Protein AF-A0A3D0HLU5-F1 (afdb_monomer)

Solvent-accessible surface area (backbone atoms only — not comparable to full-atom values): 34605 Å² total; per-residue (Å²): 111,67,65,65,55,56,73,68,44,94,52,47,64,49,68,25,57,27,63,74,70,101,59,59,61,63,56,27,51,50,51,17,47,52,51,32,29,54,76,71,71,39,58,85,66,58,74,67,42,79,43,52,49,49,48,52,50,53,50,43,21,59,74,79,33,53,71,52,32,53,56,47,29,68,76,64,33,70,89,37,46,68,57,52,52,50,38,31,76,70,64,36,65,73,54,49,55,50,46,56,64,49,41,22,79,67,51,88,66,44,77,82,73,76,96,51,84,87,46,62,53,62,48,52,53,53,44,30,53,51,42,25,32,85,96,64,43,24,41,12,34,36,39,38,29,65,45,42,46,55,66,75,71,68,77,62,86,78,62,52,63,64,48,51,50,50,54,40,45,44,44,49,52,27,73,70,38,43,86,74,33,30,37,45,74,44,78,33,59,92,61,63,76,73,72,48,56,84,80,52,55,74,68,56,51,55,57,44,57,64,42,50,83,69,56,83,91,73,86,86,78,81,48,76,63,54,55,39,48,49,51,22,68,70,49,84,83,73,70,69,90,72,43,84,63,65,58,67,61,53,31,66,74,47,40,81,44,61,55,43,63,77,79,34,54,76,69,49,37,29,60,35,38,43,65,22,38,51,58,30,34,57,52,19,48,49,49,47,55,46,50,27,72,70,41,97,59,31,68,65,53,47,51,41,36,57,70,28,85,50,88,67,16,51,42,38,64,68,72,46,97,70,62,78,70,62,54,50,37,33,36,50,50,38,62,60,44,44,71,53,42,74,67,37,71,87,44,55,68,45,31,49,40,50,46,27,39,55,59,46,64,73,47,98,65,52,74,67,48,48,38,50,44,35,34,39,31,53,33,58,58,61,28,75,93,46,66,38,55,38,29,51,64,53,48,12,63,27,63,69,48,56,49,68,58,41,46,52,43,52,53,51,34,39,76,68,63,34,35,45,78,36,75,70,70,65,21,48,44,73,36,69,95,60,99,61,67,61,67,61,51,37,55,49,43,38,66,67,59,78,86,78,57,69,48,63,51,46,44,67,73,73,46,90,52,70,47,65,56,60,67,59,26,63,77,69,76,45,90,58,38,30,35,59,41,65,38,48,48,69,61,59,73,67,54,86,59,65,60,48,57,43,36,58,95,63,73,24,48,86,58,74,23,40,36,37,41,43,42,33,87,74,56,78,54,66,71,56,52,53,52,50,52,54,70,52,67,46,89,44,44,33,39,38,40,34,64,58,53,66,84,51,64,70,52,52,39,48,43,51,17,45,54,56,50,75,68,34,60,82,79,46,66,83,40,66,64,62,52,51,52,46,53,52,52,41,51,33,42,51,44,52,51,51,53,50,46,44,48,32,71,34,81,92,71,18,60,45,48,79,43,61,61,73,80,76,131

Structure (mmCIF, N/CA/C/O backbone):
data_AF-A0A3D0HLU5-F1
#
_entry.id   AF-A0A3D0HLU5-F1
#
loop_
_atom_site.group_PDB
_atom_site.id
_atom_site.type_symbol
_atom_site.label_atom_id
_atom_site.label_alt_id
_atom_site.label_comp_id
_atom_site.label_asym_id
_atom_site.label_entity_id
_atom_site.label_seq_id
_atom_site.pdbx_PDB_ins_code
_atom_site.Cartn_x
_atom_site.Cartn_y
_atom_site.Cartn_z
_atom_site.occupancy
_atom_site.B_iso_or_equiv
_atom_site.auth_seq_id
_atom_site.auth_comp_id
_atom_site.auth_asym_id
_atom_site.auth_atom_id
_atom_site.pdbx_PDB_model_num
ATOM 1 N N . LYS A 1 1 ? 5.055 16.008 -25.833 1.00 43.88 1 LYS A N 1
ATOM 2 C CA . LYS A 1 1 ? 5.182 17.208 -26.714 1.00 43.88 1 LYS A CA 1
ATOM 3 C C . LYS A 1 1 ? 6.633 17.471 -27.136 1.00 43.88 1 LYS A C 1
ATOM 5 O O . LYS A 1 1 ? 6.889 17.526 -28.331 1.00 43.88 1 LYS A O 1
ATOM 10 N N . TRP A 1 2 ? 7.580 17.569 -26.197 1.00 53.69 2 TRP A N 1
ATOM 11 C CA . TRP A 1 2 ? 9.001 17.832 -26.480 1.00 53.69 2 TRP A CA 1
ATOM 12 C C . TRP A 1 2 ? 9.708 16.739 -27.290 1.00 53.69 2 TRP A C 1
ATOM 14 O O . TRP A 1 2 ? 10.401 17.073 -28.238 1.00 53.69 2 TRP A O 1
ATOM 24 N N . ILE A 1 3 ? 9.435 15.457 -27.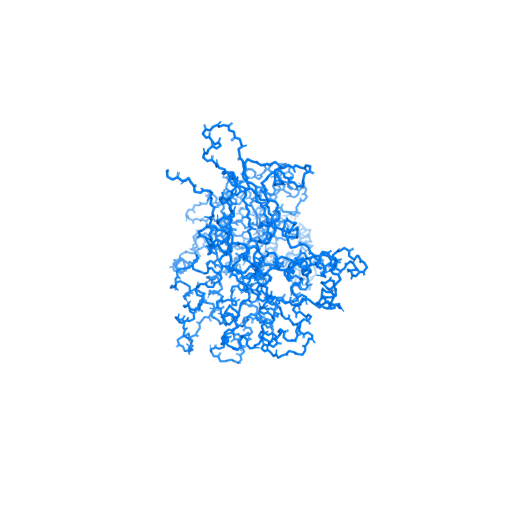022 1.00 57.03 3 ILE A N 1
ATOM 25 C CA . ILE A 1 3 ? 9.977 14.338 -27.820 1.00 57.03 3 ILE A CA 1
ATOM 26 C C . ILE A 1 3 ? 9.542 14.441 -29.289 1.00 57.03 3 ILE A C 1
ATOM 28 O O . ILE A 1 3 ? 10.369 14.363 -30.185 1.00 57.03 3 ILE A O 1
ATOM 32 N N . ARG A 1 4 ? 8.253 14.700 -29.556 1.00 61.00 4 ARG A N 1
ATOM 33 C CA . ARG A 1 4 ? 7.750 14.895 -30.930 1.00 61.00 4 ARG A CA 1
ATOM 34 C C . ARG A 1 4 ? 8.370 16.118 -31.609 1.00 61.00 4 ARG A C 1
ATOM 36 O O . ARG A 1 4 ? 8.666 16.058 -32.793 1.00 61.00 4 ARG A O 1
ATOM 43 N N . LYS A 1 5 ? 8.591 17.203 -30.858 1.00 71.12 5 LYS A N 1
ATOM 44 C CA . LYS A 1 5 ? 9.306 18.390 -31.349 1.00 71.12 5 LYS A CA 1
ATOM 45 C C . LYS A 1 5 ? 10.762 18.053 -31.697 1.00 71.12 5 LYS A C 1
ATOM 47 O O . LYS A 1 5 ? 11.231 18.469 -32.743 1.00 71.12 5 LYS A O 1
ATOM 52 N N . TYR A 1 6 ? 11.432 17.263 -30.858 1.00 73.81 6 TYR A N 1
ATOM 53 C CA . TYR A 1 6 ? 12.800 16.807 -31.088 1.00 73.81 6 TYR A CA 1
ATOM 54 C C . TYR A 1 6 ? 12.922 15.887 -32.309 1.00 73.81 6 TYR A C 1
ATOM 56 O O . TYR A 1 6 ? 13.806 16.077 -33.134 1.00 73.81 6 TYR A O 1
ATOM 64 N N . LEU A 1 7 ? 11.997 14.936 -32.469 1.00 71.00 7 LEU A N 1
ATOM 65 C CA . LEU A 1 7 ? 11.962 14.037 -33.628 1.00 71.00 7 LEU A CA 1
ATOM 66 C C . LEU A 1 7 ? 11.796 14.778 -34.965 1.00 71.00 7 LEU A C 1
ATOM 68 O O . LEU A 1 7 ? 12.166 14.224 -35.996 1.00 71.00 7 LEU A O 1
ATOM 72 N N . GLY A 1 8 ? 11.255 16.001 -34.936 1.00 68.25 8 GLY A N 1
ATOM 73 C CA . GLY A 1 8 ? 11.112 16.880 -36.095 1.00 68.25 8 GLY A CA 1
ATOM 74 C C . GLY A 1 8 ? 12.288 17.831 -36.344 1.00 68.25 8 GLY A C 1
ATOM 75 O O . GLY A 1 8 ? 12.215 18.602 -37.295 1.00 68.25 8 GLY A O 1
ATOM 76 N N . PHE A 1 9 ? 13.344 17.826 -35.521 1.00 76.31 9 PHE A N 1
ATOM 77 C CA . PHE A 1 9 ? 14.555 18.594 -35.825 1.00 76.31 9 PHE A CA 1
ATOM 78 C C . PHE A 1 9 ? 15.362 17.927 -36.945 1.00 76.31 9 PHE A C 1
ATOM 80 O O . PHE A 1 9 ? 15.507 16.705 -36.969 1.00 76.31 9 PHE A O 1
ATOM 87 N N . GLU A 1 10 ? 15.920 18.747 -37.843 1.00 72.00 10 GLU A N 1
ATOM 88 C CA . GLU A 1 10 ? 16.739 18.286 -38.976 1.00 72.00 10 GLU A CA 1
ATOM 89 C C . GLU A 1 10 ? 18.019 17.576 -38.521 1.00 72.00 10 GLU A C 1
ATOM 91 O O . GLU A 1 10 ? 18.403 16.561 -39.092 1.00 72.00 10 GLU A O 1
ATOM 96 N N . ARG A 1 11 ? 18.647 18.068 -37.450 1.00 80.44 11 ARG A N 1
ATOM 97 C CA . ARG A 1 11 ? 19.874 17.500 -36.885 1.00 80.44 11 ARG A CA 1
ATOM 98 C C . ARG A 1 11 ? 19.596 16.866 -35.525 1.00 80.44 11 ARG A C 1
ATOM 100 O O . ARG A 1 11 ? 19.028 17.503 -34.632 1.00 80.44 11 ARG A O 1
ATOM 107 N N . LYS A 1 12 ? 20.030 15.621 -35.345 1.00 87.31 12 LYS A N 1
ATOM 108 C CA . LYS A 1 12 ? 19.802 14.815 -34.133 1.00 87.31 12 LYS A CA 1
ATOM 109 C C . LYS A 1 12 ? 21.098 14.638 -33.342 1.00 87.31 12 LYS A C 1
ATOM 111 O O . LYS A 1 12 ? 22.179 14.893 -33.858 1.00 87.31 12 LYS A O 1
ATOM 116 N N . TYR A 1 13 ? 20.984 14.203 -32.095 1.00 91.88 13 TYR A N 1
ATOM 117 C CA . TYR A 1 13 ? 22.097 13.679 -31.306 1.00 91.88 13 TYR A CA 1
ATOM 118 C C . TYR A 1 13 ? 22.187 12.160 -31.455 1.00 91.88 13 TYR A C 1
ATOM 120 O O . TYR A 1 13 ? 21.152 11.491 -31.519 1.00 91.88 13 TYR A O 1
ATOM 128 N N . LEU A 1 14 ? 23.409 11.627 -31.476 1.00 93.06 14 LEU A N 1
ATOM 129 C CA . LEU A 1 14 ? 23.683 10.193 -31.456 1.00 93.06 14 LEU A CA 1
ATOM 130 C C . LEU A 1 14 ? 23.596 9.688 -30.008 1.00 93.06 14 LEU A C 1
ATOM 132 O O . LEU A 1 14 ? 24.418 10.106 -29.188 1.00 93.06 14 LEU A O 1
ATOM 136 N N . PRO A 1 15 ? 22.627 8.820 -29.659 1.00 94.25 15 PRO A N 1
ATOM 137 C CA . PRO A 1 15 ? 22.575 8.229 -28.332 1.00 94.25 15 PRO A CA 1
ATOM 138 C C . PRO A 1 15 ? 23.586 7.083 -28.225 1.00 94.25 15 PRO A C 1
ATOM 140 O O . PRO A 1 15 ? 23.532 6.113 -28.984 1.00 94.25 15 PRO A O 1
ATOM 143 N N . VAL A 1 16 ? 24.476 7.185 -27.246 1.00 94.38 16 VAL A N 1
ATOM 144 C CA . VAL A 1 16 ? 25.477 6.176 -26.899 1.00 94.38 16 VAL A CA 1
ATOM 145 C C . VAL A 1 16 ? 25.168 5.678 -25.495 1.00 94.38 16 VAL A C 1
ATOM 147 O O . VAL A 1 16 ? 25.126 6.469 -24.559 1.00 94.38 16 VAL A O 1
ATOM 150 N N . VAL A 1 17 ? 24.923 4.376 -25.343 1.00 93.50 17 VAL A N 1
ATOM 151 C CA . VAL A 1 17 ? 24.645 3.762 -24.036 1.00 93.50 17 VAL A CA 1
ATOM 152 C C . VAL A 1 17 ? 25.870 2.971 -23.600 1.00 93.50 17 VAL A C 1
ATOM 154 O O . VAL A 1 17 ? 26.325 2.078 -24.316 1.00 93.50 17 VAL A O 1
ATOM 157 N N . VAL A 1 18 ? 26.400 3.320 -22.433 1.00 90.50 18 VAL A N 1
ATOM 158 C CA . VAL A 1 18 ? 27.542 2.671 -21.795 1.00 90.50 18 VAL A CA 1
ATOM 159 C C . VAL A 1 18 ? 27.017 1.815 -20.648 1.00 90.50 18 VAL A C 1
ATOM 161 O O . VAL A 1 18 ? 26.423 2.321 -19.695 1.00 90.50 18 VAL A O 1
ATOM 164 N N . SER A 1 19 ? 27.238 0.507 -20.758 1.00 82.50 19 SER A N 1
ATOM 165 C CA . SER A 1 19 ? 26.891 -0.476 -19.732 1.00 82.50 19 SER A CA 1
ATOM 166 C C . SER A 1 19 ? 28.175 -1.051 -19.150 1.00 82.50 19 SER A C 1
ATOM 168 O O . SER A 1 19 ? 28.992 -1.608 -19.891 1.00 82.50 19 SER A O 1
ATOM 170 N N . PHE A 1 20 ? 28.339 -0.895 -17.839 1.00 79.81 20 PHE A N 1
ATOM 171 C CA . PHE A 1 20 ? 29.496 -1.378 -17.096 1.00 79.81 20 PHE A CA 1
ATOM 172 C C . PHE A 1 20 ? 29.253 -2.809 -16.609 1.00 79.81 20 PHE A C 1
ATOM 174 O O . PHE A 1 20 ? 28.159 -3.149 -16.173 1.00 79.81 20 PHE A O 1
ATOM 181 N N . GLY A 1 21 ? 30.261 -3.667 -16.734 1.00 71.75 21 GLY A N 1
ATOM 182 C CA . GLY A 1 21 ? 30.174 -5.083 -16.380 1.00 71.75 21 GLY A CA 1
ATOM 183 C C . GLY A 1 21 ? 31.461 -5.552 -15.714 1.00 71.75 21 GLY A C 1
ATOM 184 O O . GLY A 1 21 ? 32.059 -4.819 -14.943 1.00 71.75 21 GLY A O 1
ATOM 185 N N . ASN A 1 22 ? 31.924 -6.756 -16.048 1.00 66.56 22 ASN A N 1
ATOM 186 C CA . ASN A 1 22 ? 33.176 -7.307 -15.509 1.00 66.56 22 ASN A CA 1
ATOM 187 C C . ASN A 1 22 ? 34.431 -6.874 -16.300 1.00 66.56 22 ASN A C 1
ATOM 189 O O . ASN A 1 22 ? 35.481 -7.497 -16.170 1.00 66.56 22 ASN A O 1
ATOM 193 N N . GLU A 1 23 ? 34.312 -5.881 -17.181 1.00 70.56 23 GLU A N 1
ATOM 194 C CA . GLU A 1 23 ? 35.391 -5.411 -18.058 1.00 70.56 23 GLU A CA 1
ATOM 195 C C . GLU A 1 23 ? 35.851 -4.002 -17.654 1.00 70.56 23 GLU A C 1
ATOM 197 O O . GLU A 1 23 ? 35.052 -3.260 -17.078 1.00 70.56 23 GLU A O 1
ATOM 202 N N . PRO A 1 24 ? 37.094 -3.597 -17.984 1.00 76.06 24 PRO A N 1
ATOM 203 C CA . PRO A 1 24 ? 37.589 -2.256 -17.679 1.00 76.06 24 PRO A CA 1
ATOM 204 C C . PRO A 1 24 ? 36.679 -1.158 -18.241 1.00 76.06 24 PRO A C 1
ATOM 206 O O . PRO A 1 24 ? 36.136 -1.292 -19.347 1.00 76.06 24 PRO A O 1
ATOM 209 N N . LEU A 1 25 ? 36.562 -0.033 -17.530 1.00 83.12 25 LEU A N 1
ATOM 210 C CA . LEU A 1 25 ? 35.660 1.054 -17.919 1.00 83.12 25 LEU A CA 1
ATOM 211 C C . LEU A 1 25 ? 35.941 1.576 -19.338 1.00 83.12 25 LEU A C 1
ATOM 213 O O . LEU A 1 25 ? 35.021 1.842 -20.115 1.00 83.12 25 LEU A O 1
ATOM 217 N N . GLU A 1 26 ? 37.216 1.659 -19.710 1.00 83.38 26 GLU A N 1
ATOM 218 C CA . GLU A 1 26 ? 37.651 2.084 -21.042 1.00 83.38 26 GLU A CA 1
ATOM 219 C C . GLU A 1 26 ? 37.079 1.196 -22.163 1.00 83.38 26 GLU A C 1
ATOM 221 O O . GLU A 1 26 ? 36.654 1.694 -23.210 1.00 83.38 26 GLU A O 1
ATOM 226 N N . GLN A 1 27 ? 36.998 -0.117 -21.930 1.00 80.69 27 GLN A N 1
ATOM 227 C CA . GLN A 1 27 ? 36.401 -1.064 -22.870 1.00 80.69 27 GLN A CA 1
ATOM 228 C C . GLN A 1 27 ? 34.882 -0.885 -22.948 1.00 80.69 27 GLN A C 1
ATOM 230 O O . GLN A 1 27 ? 34.327 -0.892 -24.049 1.00 80.69 27 GLN A O 1
ATOM 235 N N . SER A 1 28 ? 34.231 -0.616 -21.813 1.00 84.81 28 SER A N 1
ATOM 236 C CA . SER A 1 28 ? 32.790 -0.343 -21.760 1.00 84.81 28 SER A CA 1
ATOM 237 C C . SER A 1 28 ? 32.418 0.890 -22.595 1.00 84.81 28 SER A C 1
ATOM 239 O O . SER A 1 28 ? 31.476 0.836 -23.391 1.00 84.81 28 SER A O 1
ATOM 241 N N . TYR A 1 29 ? 33.191 1.981 -22.491 1.00 88.94 29 TYR A N 1
ATOM 242 C CA . TYR A 1 29 ? 33.002 3.181 -23.318 1.00 88.94 29 TYR A CA 1
ATOM 243 C C . TYR A 1 29 ? 33.225 2.900 -24.806 1.00 88.94 29 TYR A C 1
ATOM 245 O O . TYR A 1 29 ? 32.402 3.305 -25.633 1.00 88.94 29 TYR A O 1
ATOM 253 N N . ARG A 1 30 ? 34.299 2.189 -25.173 1.00 86.12 30 ARG A N 1
ATOM 254 C CA . ARG A 1 30 ? 34.568 1.821 -26.576 1.00 86.12 30 ARG A CA 1
ATOM 255 C C . ARG A 1 30 ? 33.432 0.977 -27.151 1.00 86.12 30 ARG A C 1
ATOM 257 O O . ARG A 1 30 ? 32.902 1.299 -28.212 1.00 86.12 30 ARG A O 1
ATOM 264 N N . ARG A 1 31 ? 33.005 -0.060 -26.428 1.00 84.31 31 ARG A N 1
ATOM 265 C CA . ARG A 1 31 ? 31.904 -0.942 -26.832 1.00 84.31 31 ARG A CA 1
ATOM 266 C C . ARG A 1 31 ? 30.596 -0.177 -27.006 1.00 84.31 31 ARG A C 1
ATOM 268 O O . ARG A 1 31 ? 29.917 -0.374 -28.011 1.00 84.31 31 ARG A O 1
ATOM 275 N N . GLY A 1 32 ? 30.258 0.709 -26.066 1.00 87.44 32 GLY A N 1
ATOM 276 C CA . GLY A 1 32 ? 29.067 1.557 -26.155 1.00 87.44 32 GLY A CA 1
ATOM 277 C C . GLY A 1 32 ? 29.051 2.393 -27.437 1.00 87.44 32 GLY A C 1
ATOM 278 O O . GLY A 1 32 ? 28.056 2.398 -28.165 1.00 87.44 32 GLY A O 1
ATOM 279 N N . LEU A 1 33 ? 30.182 3.027 -27.764 1.00 89.50 33 LEU A N 1
ATOM 280 C CA . LEU A 1 33 ? 30.320 3.847 -28.966 1.00 89.50 33 LEU A CA 1
ATOM 281 C C . LEU A 1 33 ? 30.225 3.024 -30.252 1.00 89.50 33 LEU A C 1
ATOM 283 O O . LEU A 1 33 ? 29.479 3.387 -31.159 1.00 89.50 33 LEU A O 1
ATOM 287 N N . LEU A 1 34 ? 30.929 1.892 -30.322 1.00 84.19 34 LEU A N 1
ATOM 288 C CA . LEU A 1 34 ? 30.887 0.998 -31.482 1.00 84.19 34 LEU A CA 1
ATOM 289 C C . LEU A 1 34 ? 29.479 0.449 -31.724 1.00 84.19 34 LEU A C 1
ATOM 291 O O . LEU A 1 34 ? 29.008 0.434 -32.861 1.00 84.19 34 LEU A O 1
ATOM 295 N N . ASN A 1 35 ? 28.783 0.040 -30.662 1.00 84.38 35 ASN A N 1
ATOM 296 C CA . ASN A 1 35 ? 27.405 -0.432 -30.753 1.00 84.38 35 ASN A CA 1
ATOM 297 C C . ASN A 1 35 ? 26.465 0.669 -31.251 1.00 84.38 35 ASN A C 1
ATOM 299 O O . ASN A 1 35 ? 25.586 0.388 -32.065 1.00 84.38 35 ASN A O 1
ATOM 303 N N . ALA A 1 36 ? 26.655 1.915 -30.808 1.00 89.88 36 ALA A N 1
ATOM 304 C CA . ALA A 1 36 ? 25.887 3.050 -31.308 1.00 89.88 36 ALA A CA 1
ATOM 305 C C . ALA A 1 36 ? 26.161 3.299 -32.798 1.00 89.88 36 ALA A C 1
ATOM 307 O O . ALA A 1 36 ? 25.220 3.351 -33.587 1.00 89.88 36 ALA A O 1
ATOM 308 N N . LEU A 1 37 ? 27.428 3.371 -33.213 1.00 85.75 37 LEU A N 1
ATOM 309 C CA . LEU A 1 37 ? 27.788 3.571 -34.620 1.00 85.75 37 LEU A CA 1
ATOM 310 C C . LEU A 1 37 ? 27.204 2.474 -35.521 1.00 85.75 37 LEU A C 1
ATOM 312 O O . LEU A 1 37 ? 26.563 2.797 -36.517 1.00 85.75 37 LEU A O 1
ATOM 316 N N . LYS A 1 38 ? 27.322 1.196 -35.135 1.00 81.44 38 LYS A N 1
ATOM 317 C CA . LYS A 1 38 ? 26.707 0.067 -35.859 1.00 81.44 38 LYS A CA 1
ATOM 318 C C . LYS A 1 38 ? 25.185 0.191 -35.926 1.00 81.44 38 LYS A C 1
ATOM 320 O O . LYS A 1 38 ? 24.596 0.109 -36.999 1.00 81.44 38 LYS A O 1
ATOM 325 N N . ARG A 1 39 ? 24.531 0.451 -34.787 1.00 87.00 39 ARG A N 1
ATOM 326 C CA . ARG A 1 39 ? 23.064 0.571 -34.694 1.00 87.00 39 ARG A CA 1
ATOM 327 C C . ARG A 1 39 ? 22.498 1.671 -35.594 1.00 87.00 39 ARG A C 1
ATOM 329 O O . ARG A 1 39 ? 21.376 1.533 -36.075 1.00 87.00 39 ARG A O 1
ATOM 336 N N . PHE A 1 40 ? 23.248 2.751 -35.796 1.00 87.75 40 PHE A N 1
ATOM 337 C CA . PHE A 1 40 ? 22.843 3.888 -36.622 1.00 87.75 40 PHE A CA 1
ATOM 338 C C . PHE A 1 40 ? 23.503 3.904 -38.015 1.00 87.75 40 PHE A C 1
ATOM 340 O O . PHE A 1 40 ? 23.372 4.900 -38.723 1.00 87.75 40 PHE A O 1
ATOM 347 N N . GLY A 1 41 ? 24.164 2.813 -38.429 1.00 80.44 41 GLY A N 1
ATOM 348 C CA . GLY A 1 41 ? 24.707 2.642 -39.782 1.00 80.44 41 GLY A CA 1
ATOM 349 C C . GLY A 1 41 ? 25.926 3.513 -40.114 1.00 80.44 41 GLY A C 1
ATOM 350 O O . GLY A 1 41 ? 26.115 3.863 -41.272 1.00 80.44 41 GLY A O 1
ATOM 351 N N . MET A 1 42 ? 26.736 3.879 -39.116 1.00 82.50 42 MET A N 1
ATOM 352 C CA . MET A 1 42 ? 27.931 4.733 -39.238 1.00 82.50 42 MET A CA 1
ATOM 353 C C . MET A 1 42 ? 29.225 3.927 -39.057 1.00 82.50 42 MET A C 1
ATOM 355 O O . MET A 1 42 ? 30.122 4.300 -38.300 1.00 82.50 42 MET A O 1
ATOM 359 N N . GLU A 1 43 ? 29.307 2.762 -39.691 1.00 72.50 43 GLU A N 1
ATOM 360 C CA . GLU A 1 43 ? 30.429 1.829 -39.521 1.00 72.50 43 GLU A CA 1
ATOM 361 C C . GLU A 1 43 ? 31.737 2.356 -40.128 1.00 72.50 43 GLU A C 1
ATOM 363 O O . GLU A 1 43 ? 32.819 2.049 -39.640 1.00 72.50 43 GLU A O 1
ATOM 368 N N . ASP A 1 44 ? 31.654 3.216 -41.141 1.00 69.25 44 ASP A N 1
ATOM 369 C CA . ASP A 1 44 ? 32.800 3.922 -41.721 1.00 69.25 44 ASP A CA 1
ATOM 370 C C . ASP A 1 44 ? 33.442 4.918 -40.736 1.00 69.25 44 ASP A C 1
ATOM 372 O O . ASP A 1 44 ? 34.624 5.251 -40.883 1.00 69.25 44 ASP A O 1
ATOM 376 N N . CYS A 1 45 ? 32.678 5.406 -39.748 1.00 70.25 45 CYS A N 1
ATOM 377 C CA . CYS A 1 45 ? 33.149 6.272 -38.668 1.00 70.25 45 CYS A CA 1
ATOM 378 C C . CYS A 1 45 ? 33.999 5.536 -37.640 1.00 70.25 45 CYS A C 1
ATOM 380 O O . CYS A 1 45 ? 34.706 6.204 -36.889 1.00 70.25 45 CYS A O 1
ATOM 382 N N . ILE A 1 46 ? 33.958 4.199 -37.620 1.00 67.06 46 ILE A N 1
ATOM 383 C CA . ILE A 1 46 ? 34.736 3.376 -36.697 1.00 67.06 46 ILE A CA 1
ATOM 384 C C . ILE A 1 46 ? 36.228 3.552 -37.012 1.00 67.06 46 ILE A C 1
ATOM 386 O O . ILE A 1 46 ? 36.673 3.220 -38.116 1.00 67.06 46 ILE A O 1
ATOM 390 N N . PRO A 1 47 ? 37.028 4.067 -36.066 1.00 63.31 47 PRO A N 1
ATOM 391 C CA . PRO A 1 47 ? 38.455 4.216 -36.274 1.00 63.31 47 PRO A CA 1
ATOM 392 C C . PRO A 1 47 ? 39.131 2.857 -36.353 1.00 63.31 47 PRO A C 1
ATOM 394 O O . PRO A 1 47 ? 38.685 1.883 -35.745 1.00 63.31 47 PRO A O 1
ATOM 397 N N . ALA A 1 48 ? 40.210 2.780 -37.124 1.00 58.62 48 ALA A N 1
ATOM 398 C CA . ALA A 1 48 ? 40.890 1.516 -37.324 1.00 58.62 48 ALA A CA 1
ATOM 399 C C . ALA A 1 48 ? 41.499 1.015 -36.003 1.00 58.62 48 ALA A C 1
ATOM 401 O O . ALA A 1 48 ? 42.267 1.720 -35.349 1.00 58.62 48 ALA A O 1
ATOM 402 N N . SER A 1 49 ? 41.130 -0.201 -35.596 1.00 65.62 49 SER A N 1
ATOM 403 C CA . SER A 1 49 ? 41.711 -0.877 -34.432 1.00 65.62 49 SER A CA 1
ATOM 404 C C . SER A 1 49 ? 43.043 -1.547 -34.787 1.00 65.62 49 SER A C 1
ATOM 406 O O . SER A 1 49 ? 43.393 -1.653 -35.964 1.00 65.62 49 SER A O 1
ATOM 408 N N . TYR A 1 50 ? 43.782 -2.053 -33.784 1.00 66.12 50 TYR A N 1
ATOM 409 C CA . TYR A 1 50 ? 45.035 -2.787 -34.041 1.00 66.12 50 TYR A CA 1
ATOM 410 C C . TYR A 1 50 ? 44.744 -3.986 -34.943 1.00 66.12 50 TYR A C 1
ATOM 412 O O . TYR A 1 50 ? 45.533 -4.306 -35.827 1.00 66.12 50 TYR A O 1
ATOM 420 N N . TYR A 1 51 ? 43.569 -4.589 -34.759 1.00 73.69 51 TYR A N 1
ATOM 421 C CA . TYR A 1 51 ? 43.050 -5.704 -35.537 1.00 73.69 51 TYR A CA 1
ATOM 422 C C . TYR A 1 51 ? 42.654 -5.279 -36.951 1.00 73.69 51 TYR A C 1
ATOM 424 O O . TYR A 1 51 ? 43.036 -5.940 -37.911 1.00 73.69 51 TYR A O 1
ATOM 432 N N . THR A 1 52 ? 41.977 -4.140 -37.105 1.00 72.88 52 THR A N 1
ATOM 433 C CA . THR A 1 52 ? 41.584 -3.601 -38.415 1.00 72.88 52 THR A CA 1
ATOM 434 C C . THR A 1 52 ? 42.802 -3.194 -39.243 1.00 72.88 52 THR A C 1
ATOM 436 O O . THR A 1 52 ? 42.855 -3.492 -40.432 1.00 72.88 52 THR A O 1
ATOM 439 N N . GLU A 1 53 ? 43.808 -2.567 -38.632 1.00 76.06 53 GLU A N 1
ATOM 440 C CA . GLU A 1 53 ? 45.066 -2.239 -39.308 1.00 76.06 53 GLU A CA 1
ATOM 441 C C . GLU A 1 53 ? 45.893 -3.492 -39.610 1.00 76.06 53 GLU A C 1
ATOM 443 O O . GLU A 1 53 ? 46.512 -3.570 -40.668 1.00 76.06 53 GLU A O 1
ATOM 448 N N . ALA A 1 54 ? 45.858 -4.514 -38.748 1.00 79.69 54 ALA A N 1
ATOM 449 C CA . ALA A 1 54 ? 46.496 -5.799 -39.033 1.00 79.69 54 ALA A CA 1
ATOM 450 C C . ALA A 1 54 ? 45.852 -6.469 -40.254 1.00 79.69 54 ALA A C 1
ATOM 452 O O . ALA A 1 54 ? 46.558 -6.881 -41.174 1.00 79.69 54 ALA A O 1
ATOM 453 N N . ILE A 1 55 ? 44.518 -6.499 -40.305 1.00 84.25 55 ILE A N 1
ATOM 454 C CA . ILE A 1 55 ? 43.727 -7.002 -41.435 1.00 84.25 55 ILE A CA 1
ATOM 455 C C . ILE A 1 55 ? 44.047 -6.216 -42.708 1.00 84.25 55 ILE A C 1
ATOM 457 O O . ILE A 1 55 ? 44.445 -6.818 -43.703 1.00 84.25 55 ILE A O 1
ATOM 461 N N . ARG A 1 56 ? 43.978 -4.878 -42.672 1.00 81.00 56 ARG A N 1
ATOM 462 C CA . ARG A 1 56 ? 44.322 -4.013 -43.816 1.00 81.00 56 ARG A CA 1
ATOM 463 C C . ARG A 1 56 ? 45.743 -4.243 -44.299 1.00 81.00 56 ARG A C 1
ATOM 465 O O . ARG A 1 56 ? 45.994 -4.238 -45.500 1.00 81.00 56 ARG A O 1
ATOM 472 N N . LYS A 1 57 ? 46.683 -4.472 -43.382 1.00 85.00 57 LYS A N 1
ATOM 473 C CA . LYS A 1 57 ? 48.076 -4.723 -43.734 1.00 85.00 57 LYS A CA 1
ATOM 474 C C . LYS A 1 57 ? 48.258 -6.090 -44.388 1.00 85.00 57 LYS A C 1
ATOM 476 O O . LYS A 1 57 ? 48.946 -6.167 -45.404 1.00 85.00 57 LYS A O 1
ATOM 481 N N . ILE A 1 58 ? 47.588 -7.127 -43.882 1.00 88.88 58 ILE A N 1
ATOM 482 C CA . ILE A 1 58 ? 47.547 -8.453 -44.513 1.00 88.88 58 ILE A CA 1
ATOM 483 C C . ILE A 1 58 ? 46.914 -8.364 -45.909 1.00 88.88 58 ILE A C 1
ATOM 485 O O . ILE A 1 58 ? 47.456 -8.923 -46.863 1.00 88.88 58 ILE A O 1
ATOM 489 N N . GLU A 1 59 ? 45.822 -7.615 -46.064 1.00 87.44 59 GLU A N 1
ATOM 490 C CA . GLU A 1 59 ? 45.198 -7.386 -47.369 1.00 87.44 59 GLU A CA 1
ATOM 491 C C . GLU A 1 59 ? 46.105 -6.594 -48.319 1.00 87.44 59 GLU A C 1
ATOM 493 O O . GLU A 1 59 ? 46.216 -6.959 -49.489 1.00 87.44 59 GLU A O 1
ATOM 498 N N . SER A 1 60 ? 46.830 -5.586 -47.823 1.00 85.62 60 SER A N 1
ATOM 499 C CA . SER A 1 60 ? 47.835 -4.863 -48.614 1.00 85.62 60 SER A CA 1
ATOM 500 C C . SER A 1 60 ? 48.976 -5.777 -49.056 1.00 85.62 60 SER A C 1
ATOM 502 O O . SER A 1 60 ? 49.465 -5.655 -50.170 1.00 85.62 60 SER A O 1
ATOM 504 N N . TRP A 1 61 ? 49.383 -6.761 -48.244 1.00 92.12 61 TRP A N 1
ATOM 505 C CA . TRP A 1 61 ? 50.356 -7.756 -48.693 1.00 92.12 61 TRP A CA 1
ATOM 506 C C . TRP A 1 61 ? 49.773 -8.646 -49.786 1.00 92.12 61 TRP A C 1
ATOM 508 O O . TRP A 1 61 ? 50.469 -8.961 -50.744 1.00 92.12 61 TRP A O 1
ATOM 518 N N . ARG A 1 62 ? 48.494 -9.023 -49.690 1.00 88.81 62 ARG A N 1
ATOM 519 C CA . ARG A 1 62 ? 47.828 -9.830 -50.722 1.00 88.81 62 ARG A CA 1
ATOM 520 C C . ARG A 1 62 ? 47.787 -9.117 -52.077 1.00 88.81 62 ARG A C 1
ATOM 522 O O . ARG A 1 62 ? 47.950 -9.776 -53.100 1.00 88.81 62 ARG A O 1
ATOM 529 N N . VAL A 1 63 ? 47.536 -7.807 -52.079 1.00 87.44 63 VAL A N 1
ATOM 530 C CA . VAL A 1 63 ? 47.353 -7.008 -53.302 1.00 87.44 63 VAL A CA 1
ATOM 531 C C . VAL A 1 63 ? 48.677 -6.429 -53.811 1.00 87.44 63 VAL A C 1
ATOM 533 O O . VAL A 1 63 ? 49.009 -6.612 -54.980 1.00 87.44 63 VAL A O 1
ATOM 536 N N . ASP A 1 64 ? 49.452 -5.790 -52.935 1.00 87.06 64 ASP A N 1
ATOM 537 C CA . ASP A 1 64 ? 50.610 -4.967 -53.305 1.00 87.06 64 ASP A CA 1
ATOM 538 C C . ASP A 1 64 ? 51.961 -5.675 -53.085 1.00 87.06 64 ASP A C 1
ATOM 540 O O . ASP A 1 64 ? 52.952 -5.315 -53.720 1.00 87.06 64 ASP A O 1
ATOM 544 N N . TYR A 1 65 ? 52.030 -6.698 -52.214 1.00 88.69 65 TYR A N 1
ATOM 545 C CA . TYR A 1 65 ? 53.276 -7.423 -51.887 1.00 88.69 65 TYR A CA 1
ATOM 546 C C . TYR A 1 65 ? 53.103 -8.960 -51.837 1.00 88.69 65 TYR A C 1
ATOM 548 O O . TYR A 1 65 ? 53.274 -9.566 -50.769 1.00 88.69 65 TYR A O 1
ATOM 556 N N . PRO A 1 66 ? 52.805 -9.631 -52.972 1.00 87.25 66 PRO A N 1
ATOM 557 C CA . PRO A 1 66 ? 52.407 -11.045 -52.993 1.00 87.25 66 PRO A CA 1
ATOM 558 C C . PRO A 1 66 ? 53.439 -12.013 -52.394 1.00 87.25 66 PRO A C 1
ATOM 560 O O . PRO A 1 66 ? 53.073 -13.024 -51.796 1.00 87.25 66 PRO A O 1
ATOM 563 N N . GLU A 1 67 ? 54.734 -11.699 -52.498 1.00 86.06 67 GLU A N 1
ATOM 564 C CA . GLU A 1 67 ? 55.805 -12.499 -51.884 1.00 86.06 67 GLU A CA 1
ATOM 565 C C . GLU A 1 67 ? 55.771 -12.456 -50.349 1.00 86.06 67 GLU A C 1
ATOM 567 O O . GLU A 1 67 ? 56.025 -13.463 -49.683 1.00 86.06 67 GLU A O 1
ATOM 572 N N . THR A 1 68 ? 55.427 -11.301 -49.773 1.00 87.38 68 THR A N 1
ATOM 573 C CA . THR A 1 68 ? 55.247 -11.132 -48.325 1.00 87.38 68 THR A CA 1
ATOM 574 C C . THR A 1 68 ? 54.007 -11.882 -47.854 1.00 87.38 68 THR A C 1
ATOM 576 O O . THR A 1 68 ? 54.039 -12.534 -46.810 1.00 87.38 68 THR A O 1
ATOM 579 N N . TYR A 1 69 ? 52.938 -11.866 -48.655 1.00 89.31 69 TYR A N 1
ATOM 580 C CA . TYR A 1 69 ? 51.726 -12.630 -48.374 1.00 89.31 69 TYR A CA 1
ATOM 581 C C . TYR A 1 69 ? 51.967 -14.147 -48.424 1.00 89.31 69 TYR A C 1
ATOM 583 O O . TYR A 1 69 ? 51.525 -14.859 -47.530 1.00 89.31 69 TYR A O 1
ATOM 591 N N . ALA A 1 70 ? 52.747 -14.652 -49.385 1.00 86.62 70 ALA A N 1
ATOM 592 C CA . ALA A 1 70 ? 53.105 -16.073 -49.444 1.00 86.62 70 ALA A CA 1
ATOM 593 C C . ALA A 1 70 ? 53.887 -16.536 -48.197 1.00 86.62 70 ALA A C 1
ATOM 595 O O . ALA A 1 70 ? 53.604 -17.594 -47.634 1.00 86.62 70 ALA A O 1
ATOM 596 N N . LYS A 1 71 ? 54.824 -15.712 -47.707 1.00 88.50 71 LYS A N 1
ATOM 597 C CA . LYS A 1 71 ? 55.558 -15.969 -46.452 1.00 88.50 71 LYS A CA 1
ATOM 598 C C . LYS A 1 71 ? 54.656 -15.889 -45.217 1.00 88.50 71 LYS A C 1
ATOM 600 O O . LYS A 1 71 ? 54.859 -16.621 -44.248 1.00 88.50 71 LYS A O 1
ATOM 605 N N . PHE A 1 72 ? 53.654 -15.012 -45.237 1.00 91.25 72 PHE A N 1
ATOM 606 C CA . PHE A 1 72 ? 52.620 -14.961 -44.205 1.00 91.25 72 PHE A CA 1
ATOM 607 C C . PHE A 1 72 ? 51.771 -16.245 -44.196 1.00 91.25 72 PHE A C 1
ATOM 609 O O . PHE A 1 72 ? 51.598 -16.848 -43.135 1.00 91.25 72 PHE A O 1
ATOM 616 N N . GLU A 1 73 ? 51.321 -16.718 -45.365 1.00 90.81 73 GLU A N 1
ATOM 617 C CA . GLU A 1 73 ? 50.577 -17.979 -45.508 1.00 90.81 73 GLU A CA 1
ATOM 618 C C . GLU A 1 73 ? 51.387 -19.193 -45.036 1.00 90.81 73 GLU A C 1
ATOM 620 O O . GLU A 1 73 ? 50.826 -20.109 -44.436 1.00 90.81 73 GLU A O 1
ATOM 625 N N . GLU A 1 74 ? 52.702 -19.207 -45.255 1.00 87.50 74 GLU A N 1
ATOM 626 C CA . GLU A 1 74 ? 53.587 -20.274 -44.776 1.00 87.50 74 GLU A CA 1
ATOM 627 C C . GLU A 1 74 ? 53.653 -20.322 -43.239 1.00 87.50 74 GLU A C 1
ATOM 629 O O . GLU A 1 74 ? 53.604 -21.397 -42.639 1.00 87.50 74 GLU A O 1
ATOM 634 N N . LYS A 1 75 ? 53.692 -19.157 -42.579 1.00 85.75 75 LYS A N 1
ATOM 635 C CA . LYS A 1 75 ? 53.774 -19.050 -41.111 1.00 85.75 75 LYS A CA 1
ATOM 636 C C . LYS A 1 75 ? 52.446 -19.297 -40.395 1.00 85.75 75 LYS A C 1
ATOM 638 O O . LYS A 1 75 ? 52.436 -19.770 -39.255 1.00 85.75 75 LYS A O 1
ATOM 643 N N . VAL A 1 76 ? 51.328 -18.946 -41.024 1.00 85.06 76 VAL A N 1
ATOM 644 C CA . VAL A 1 76 ? 49.978 -19.118 -40.456 1.00 85.06 76 VAL A CA 1
ATOM 645 C C . VAL A 1 76 ? 49.349 -20.455 -40.867 1.00 85.06 76 VAL A C 1
ATOM 647 O O . VAL A 1 76 ? 48.529 -21.004 -40.127 1.00 85.06 76 VAL A O 1
ATOM 650 N N . GLY A 1 77 ? 49.792 -21.014 -41.992 1.00 82.69 77 GLY A N 1
ATOM 651 C CA . GLY A 1 77 ? 49.209 -22.166 -42.663 1.00 82.69 77 GLY A CA 1
ATOM 652 C C . GLY A 1 77 ? 48.186 -21.713 -43.704 1.00 82.69 77 GLY A C 1
ATOM 653 O O . GLY A 1 77 ? 47.180 -21.099 -43.359 1.00 82.69 77 GLY A O 1
ATOM 654 N N . LYS A 1 78 ? 48.405 -22.076 -44.973 1.00 78.06 78 LYS A N 1
ATOM 655 C CA . LYS A 1 78 ? 47.605 -21.634 -46.132 1.00 78.06 78 LYS A CA 1
ATOM 656 C C . LYS A 1 78 ? 46.090 -21.830 -45.975 1.00 78.06 78 LYS A C 1
ATOM 658 O O . LYS A 1 78 ? 45.304 -20.975 -46.361 1.00 78.06 78 LYS A O 1
ATOM 663 N N . TYR A 1 79 ? 45.672 -22.935 -45.357 1.00 77.00 79 TYR A N 1
ATOM 664 C CA . TYR A 1 79 ? 44.256 -23.243 -45.104 1.00 77.00 79 TYR A CA 1
ATOM 665 C C . TYR A 1 79 ? 43.688 -22.567 -43.847 1.00 77.00 79 TYR A C 1
ATOM 667 O O . TYR A 1 79 ? 42.485 -22.617 -43.608 1.00 77.00 79 TYR A O 1
ATOM 675 N N . ARG A 1 80 ? 44.543 -21.936 -43.035 1.00 84.50 80 ARG A N 1
ATOM 676 C CA . ARG A 1 80 ? 44.169 -21.214 -41.817 1.00 84.50 80 ARG A CA 1
ATOM 677 C C . ARG A 1 80 ? 44.139 -19.703 -42.002 1.00 84.50 80 ARG A C 1
ATOM 679 O O . ARG A 1 80 ? 43.652 -19.030 -41.105 1.00 84.50 80 ARG A O 1
ATOM 686 N N . THR A 1 81 ? 44.597 -19.167 -43.131 1.00 85.06 81 THR A N 1
ATOM 687 C CA . THR A 1 81 ? 44.634 -17.719 -43.381 1.00 85.06 81 THR A CA 1
ATOM 688 C C . THR A 1 81 ? 43.253 -17.072 -43.253 1.00 85.06 81 THR A C 1
ATOM 690 O O . THR A 1 81 ? 43.117 -16.068 -42.563 1.00 85.06 81 THR A O 1
ATOM 693 N N . CYS A 1 82 ? 42.202 -17.683 -43.814 1.00 84.19 82 CYS A N 1
ATOM 694 C CA . CYS A 1 82 ? 40.828 -17.190 -43.656 1.00 84.19 82 CYS A CA 1
ATOM 695 C C . CYS A 1 82 ? 40.350 -17.241 -42.196 1.00 84.19 82 CYS A C 1
ATOM 697 O O . CYS A 1 82 ? 39.749 -16.286 -41.717 1.00 84.19 82 CYS A O 1
ATOM 699 N N . ALA A 1 83 ? 40.655 -18.323 -41.473 1.00 84.12 83 ALA A N 1
ATOM 700 C CA . ALA A 1 83 ? 40.321 -18.438 -40.054 1.00 84.12 83 ALA A CA 1
ATOM 701 C C . ALA A 1 83 ? 41.097 -17.422 -39.199 1.00 84.12 83 ALA A C 1
ATOM 703 O O . ALA A 1 83 ? 40.540 -16.864 -38.269 1.00 84.12 83 ALA A O 1
ATOM 704 N N . PHE A 1 84 ? 42.353 -17.133 -39.541 1.00 88.44 84 PHE A N 1
ATOM 705 C CA . PHE A 1 84 ? 43.194 -16.151 -38.858 1.00 88.44 84 PHE A CA 1
ATOM 706 C C . PHE A 1 84 ? 42.676 -14.721 -39.056 1.00 88.44 84 PHE A C 1
ATOM 708 O O . PHE A 1 84 ? 42.663 -13.938 -38.113 1.00 88.44 84 PHE A O 1
ATOM 715 N N . MET A 1 85 ? 42.207 -14.391 -40.264 1.00 85.31 85 MET A N 1
ATOM 716 C CA . MET A 1 85 ? 41.547 -13.112 -40.548 1.00 85.31 85 MET A CA 1
ATOM 717 C C . MET A 1 85 ? 40.238 -12.982 -39.761 1.00 85.31 85 MET A C 1
ATOM 719 O O . MET A 1 85 ? 40.023 -11.963 -39.116 1.00 85.31 85 MET A O 1
ATOM 723 N N . LEU A 1 86 ? 39.424 -14.041 -39.720 1.00 77.88 86 LEU A N 1
ATOM 724 C CA . LEU A 1 86 ? 38.187 -14.074 -38.937 1.00 77.88 86 LEU A CA 1
ATOM 725 C C . LEU A 1 86 ? 38.451 -13.975 -37.419 1.00 77.88 86 LEU A C 1
ATOM 727 O O . LEU A 1 86 ? 37.723 -13.301 -36.701 1.00 77.88 86 LEU A O 1
ATOM 731 N N . GLU A 1 87 ? 39.501 -14.622 -36.909 1.00 79.62 87 GLU A N 1
ATOM 732 C CA . GLU A 1 87 ? 39.941 -14.507 -35.509 1.00 79.62 87 GLU A CA 1
ATOM 733 C C . GLU A 1 87 ? 40.409 -13.072 -35.178 1.00 79.62 87 GLU A C 1
ATOM 735 O O . GLU A 1 87 ? 40.156 -12.587 -34.076 1.00 79.62 87 GLU A O 1
ATOM 740 N N . LEU A 1 88 ? 41.051 -12.369 -36.124 1.00 79.25 88 LEU A N 1
ATOM 741 C CA . LEU A 1 88 ? 41.386 -10.947 -35.972 1.00 79.25 88 LEU A CA 1
ATOM 742 C C . LEU A 1 8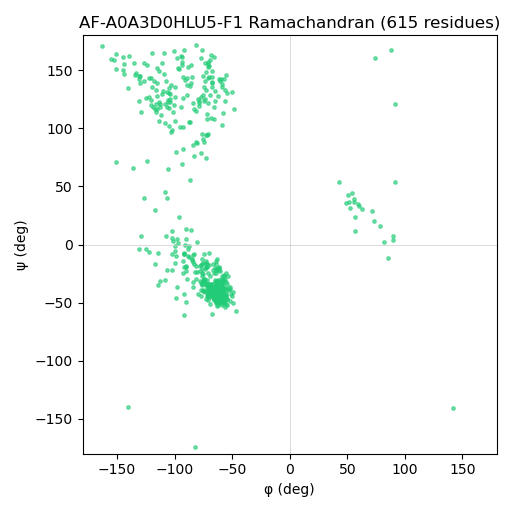8 ? 40.137 -10.053 -36.020 1.00 79.25 88 LEU A C 1
ATOM 744 O O . LEU A 1 88 ? 40.044 -9.127 -35.222 1.00 79.25 88 LEU A O 1
ATOM 748 N N . GLU A 1 89 ? 39.167 -10.335 -36.895 1.00 75.38 89 GLU A N 1
ATOM 749 C CA . GLU A 1 89 ? 37.885 -9.607 -36.956 1.00 75.38 89 GLU A CA 1
ATOM 750 C C . GLU A 1 89 ? 37.075 -9.742 -35.659 1.00 75.38 89 GLU A C 1
ATOM 752 O O . GLU A 1 89 ? 36.375 -8.810 -35.270 1.00 75.38 89 GLU A O 1
ATOM 757 N N . ASN A 1 90 ? 37.204 -10.878 -34.969 1.00 74.75 90 ASN A N 1
ATOM 758 C CA . ASN A 1 90 ? 36.582 -11.140 -33.668 1.00 74.75 90 ASN A CA 1
ATOM 759 C C . ASN A 1 90 ? 37.461 -10.728 -32.468 1.00 74.75 90 ASN A C 1
ATOM 761 O O . ASN A 1 90 ? 37.171 -11.116 -31.338 1.00 74.75 90 ASN A O 1
ATOM 765 N N . GLU A 1 91 ? 38.526 -9.953 -32.703 1.00 70.81 91 GLU A N 1
ATOM 766 C CA . GLU A 1 91 ? 39.388 -9.349 -31.676 1.00 70.81 91 GLU A CA 1
ATOM 767 C C . GLU A 1 91 ? 40.079 -10.354 -30.729 1.00 70.81 91 GLU A C 1
ATOM 769 O O . GLU A 1 91 ? 40.300 -10.082 -29.547 1.00 70.81 91 GLU A O 1
ATOM 774 N N . TYR A 1 92 ? 40.468 -11.533 -31.227 1.00 70.38 92 TYR A N 1
ATOM 775 C CA . TYR A 1 92 ? 41.150 -12.531 -30.395 1.00 70.38 92 TYR A CA 1
ATOM 776 C C . TYR A 1 92 ? 42.589 -12.109 -30.067 1.00 70.38 92 TYR A C 1
ATOM 778 O O . TYR A 1 92 ? 43.482 -12.106 -30.922 1.00 70.38 92 TYR A O 1
ATOM 786 N N . GLU A 1 93 ? 42.841 -11.819 -28.788 1.00 59.00 93 GLU A N 1
ATOM 787 C CA . GLU A 1 93 ? 44.133 -11.325 -28.295 1.00 59.00 93 GLU A CA 1
ATOM 788 C C . GLU A 1 93 ? 45.298 -12.287 -28.596 1.00 59.00 93 GLU A C 1
ATOM 790 O O . GLU A 1 93 ? 46.406 -11.871 -28.944 1.00 59.00 93 GLU A O 1
ATOM 795 N N . THR A 1 94 ? 45.047 -13.595 -28.525 1.00 74.12 94 THR A N 1
ATOM 796 C CA . THR A 1 94 ? 46.032 -14.640 -28.843 1.00 74.12 94 THR A CA 1
ATOM 797 C C . THR A 1 94 ? 46.478 -14.586 -30.306 1.00 74.12 94 THR A C 1
ATOM 799 O O . THR A 1 94 ? 47.667 -14.762 -30.599 1.00 74.12 94 THR A O 1
ATOM 802 N N . THR A 1 95 ? 45.556 -14.281 -31.219 1.00 80.81 95 THR A N 1
ATOM 803 C CA . THR A 1 95 ? 45.811 -14.146 -32.657 1.00 80.81 95 THR A CA 1
ATOM 804 C C . THR A 1 95 ? 46.555 -12.843 -32.966 1.00 80.81 95 THR A C 1
ATOM 806 O O . THR A 1 95 ? 47.530 -12.869 -33.720 1.00 80.81 95 THR A O 1
ATOM 809 N N . MET A 1 96 ? 46.215 -11.730 -32.305 1.00 79.62 96 MET A N 1
ATOM 810 C CA . MET A 1 96 ? 46.961 -10.465 -32.418 1.00 79.62 96 MET A CA 1
ATOM 811 C C . MET A 1 96 ? 48.406 -10.581 -31.929 1.00 79.62 96 MET A C 1
ATOM 813 O O . MET A 1 96 ? 49.331 -10.184 -32.638 1.00 79.62 96 MET A O 1
ATOM 817 N N . ARG A 1 97 ? 48.636 -11.202 -30.764 1.00 76.81 97 ARG A N 1
ATOM 818 C CA . ARG A 1 97 ? 50.000 -11.457 -30.262 1.00 76.81 97 ARG A CA 1
ATOM 819 C C . ARG A 1 97 ? 50.815 -12.297 -31.247 1.00 76.81 97 ARG A C 1
ATOM 821 O O . ARG A 1 97 ? 52.007 -12.059 -31.445 1.00 76.81 97 ARG A O 1
ATOM 828 N N . LYS A 1 98 ? 50.174 -13.272 -31.900 1.00 83.88 98 LYS A N 1
ATOM 829 C CA . LYS A 1 98 ? 50.810 -14.091 -32.939 1.00 83.88 98 LYS A CA 1
ATOM 830 C C . LYS A 1 98 ? 51.131 -13.269 -34.193 1.00 83.88 98 LYS A C 1
ATOM 832 O O . LYS A 1 98 ? 52.232 -13.409 -34.723 1.00 83.88 98 LYS A O 1
ATOM 837 N N . PHE A 1 99 ? 50.231 -12.388 -34.629 1.00 87.12 99 PHE A N 1
ATOM 838 C CA . PHE A 1 99 ? 50.477 -11.464 -35.739 1.00 87.12 99 PHE A CA 1
ATOM 839 C C . PHE A 1 99 ? 51.651 -10.518 -35.449 1.00 87.12 99 PHE A C 1
ATOM 841 O O . PHE A 1 99 ? 52.582 -10.451 -36.246 1.00 87.12 99 PHE A O 1
ATOM 848 N N . GLN A 1 100 ? 51.682 -9.880 -34.276 1.00 80.62 100 GLN A N 1
ATOM 849 C CA . GLN A 1 100 ? 52.773 -8.991 -33.848 1.00 80.62 100 GLN A CA 1
ATOM 850 C C . GLN A 1 100 ? 54.137 -9.692 -33.777 1.00 80.62 100 GLN A C 1
ATOM 852 O O . GLN A 1 100 ? 55.163 -9.054 -33.992 1.00 80.62 100 GLN A O 1
ATOM 857 N N . LYS A 1 101 ? 54.163 -11.003 -33.501 1.00 85.56 101 LYS A N 1
ATOM 858 C CA . LYS A 1 101 ? 55.392 -11.807 -33.523 1.00 85.56 101 LYS A CA 1
ATOM 859 C C . LYS A 1 101 ? 55.858 -12.125 -34.946 1.00 85.56 101 LYS A C 1
ATOM 861 O O . LYS A 1 101 ? 57.052 -12.095 -35.214 1.00 85.56 101 LYS A O 1
ATOM 866 N N . ILE A 1 102 ? 54.923 -12.427 -35.846 1.00 88.94 102 ILE A N 1
ATOM 867 C CA . ILE A 1 102 ? 55.216 -12.763 -37.246 1.00 88.94 102 ILE A CA 1
ATOM 868 C C . ILE A 1 102 ? 55.590 -11.510 -38.052 1.00 88.94 102 ILE A C 1
ATOM 870 O O . ILE A 1 102 ? 56.422 -11.584 -38.953 1.00 88.94 102 ILE A O 1
ATOM 874 N N . TYR A 1 103 ? 54.998 -10.364 -37.722 1.00 86.38 103 TYR A N 1
ATOM 875 C CA . TYR A 1 103 ? 55.125 -9.127 -38.483 1.00 86.38 103 TYR A CA 1
ATOM 876 C C . TYR A 1 103 ? 56.584 -8.687 -38.723 1.00 86.38 103 TYR A C 1
ATOM 878 O O . TYR A 1 103 ? 56.942 -8.560 -39.892 1.00 86.38 103 TYR A O 1
ATOM 886 N N . PRO A 1 104 ? 57.473 -8.573 -37.709 1.00 85.81 104 PRO A N 1
ATOM 887 C CA . PRO A 1 104 ? 58.870 -8.182 -37.922 1.00 85.81 104 PRO A CA 1
ATOM 888 C C . PRO A 1 104 ? 59.640 -9.132 -38.842 1.00 85.81 104 PRO A C 1
ATOM 890 O O . PRO A 1 104 ? 60.529 -8.701 -39.573 1.00 85.81 104 PRO A O 1
ATOM 893 N N . GLU A 1 105 ? 59.297 -10.421 -38.837 1.00 85.25 105 GLU A N 1
ATOM 894 C CA . GLU A 1 105 ? 59.927 -11.418 -39.708 1.00 85.25 105 GLU A CA 1
ATOM 895 C C . GLU A 1 105 ? 59.518 -11.233 -41.181 1.00 85.25 105 GLU A C 1
ATOM 897 O O . GLU A 1 105 ? 60.258 -11.620 -42.084 1.00 85.25 105 GLU A O 1
ATOM 902 N N . LEU A 1 106 ? 58.358 -10.615 -41.428 1.00 85.94 106 LEU A N 1
ATOM 903 C CA . LEU A 1 106 ? 57.844 -10.293 -42.760 1.00 85.94 106 LEU A CA 1
ATOM 904 C C . LEU A 1 106 ? 58.253 -8.893 -43.240 1.00 85.94 106 LEU A C 1
ATOM 906 O O . LEU A 1 106 ? 58.230 -8.630 -44.440 1.00 85.94 106 LEU A O 1
ATOM 910 N N . THR A 1 107 ? 58.644 -7.999 -42.329 1.00 81.31 107 THR A N 1
ATOM 911 C CA . THR A 1 107 ? 58.872 -6.571 -42.607 1.00 81.31 107 THR A CA 1
ATOM 912 C C . THR A 1 107 ? 60.260 -6.084 -42.171 1.00 81.31 107 THR A C 1
ATOM 914 O O . THR A 1 107 ? 60.407 -4.980 -41.636 1.00 81.31 107 THR A O 1
ATOM 917 N N . ALA A 1 108 ? 61.285 -6.915 -42.395 1.00 80.88 108 ALA A N 1
ATOM 918 C CA . ALA A 1 108 ? 62.704 -6.604 -42.164 1.00 80.88 108 ALA A CA 1
ATOM 919 C C . ALA A 1 108 ? 63.016 -6.053 -40.754 1.00 80.88 108 ALA A C 1
ATOM 921 O O . ALA A 1 108 ? 63.862 -5.179 -40.583 1.00 80.88 108 ALA A O 1
ATOM 922 N N . GLY A 1 109 ? 62.323 -6.566 -39.735 1.00 74.81 109 GLY A N 1
ATOM 923 C CA . GLY A 1 109 ? 62.523 -6.209 -38.331 1.00 74.81 109 GLY A CA 1
ATOM 924 C C . GLY A 1 109 ? 61.690 -5.029 -37.826 1.00 74.81 109 GLY A C 1
ATOM 925 O O . GLY A 1 109 ? 61.853 -4.642 -36.669 1.00 74.81 109 GLY A O 1
ATOM 926 N N . SER A 1 110 ? 60.792 -4.455 -38.636 1.00 80.12 110 SER A N 1
ATOM 927 C CA . SER A 1 110 ? 59.907 -3.380 -38.161 1.00 80.12 110 SER A CA 1
ATOM 928 C C . SER A 1 110 ? 58.838 -3.899 -37.195 1.00 80.12 110 SER A C 1
ATOM 930 O O . SER A 1 110 ? 58.318 -5.005 -37.341 1.00 80.12 110 SER A O 1
ATOM 932 N N . ARG A 1 111 ? 58.505 -3.093 -36.182 1.00 76.12 111 ARG A N 1
ATOM 933 C CA . ARG A 1 111 ? 57.445 -3.407 -35.216 1.00 76.12 111 ARG A CA 1
ATOM 934 C C . ARG A 1 111 ? 56.087 -2.984 -35.761 1.00 76.12 111 ARG A C 1
ATOM 936 O O . ARG A 1 111 ? 55.974 -1.967 -36.443 1.00 76.12 111 ARG A O 1
ATOM 943 N N . PHE A 1 112 ? 55.061 -3.773 -35.460 1.00 74.81 112 PHE A N 1
ATOM 944 C CA . PHE A 1 112 ? 53.686 -3.423 -35.792 1.00 74.81 112 PHE A CA 1
ATOM 945 C C . PHE A 1 112 ? 53.129 -2.450 -34.747 1.00 74.81 112 PHE A C 1
ATOM 947 O O . PHE A 1 112 ? 52.548 -2.871 -33.749 1.00 74.81 112 PHE A O 1
ATOM 954 N N . GLU A 1 113 ? 53.341 -1.156 -34.978 1.00 62.62 113 GLU A N 1
ATOM 955 C CA . GLU A 1 113 ? 52.848 -0.058 -34.137 1.00 62.62 113 GLU A CA 1
ATOM 956 C C . GLU A 1 113 ? 52.014 0.910 -34.996 1.00 62.62 113 GLU A C 1
ATOM 958 O O . GLU A 1 113 ? 52.484 1.988 -35.363 1.00 62.62 113 GLU A O 1
ATOM 963 N N . PRO A 1 114 ? 50.798 0.512 -35.416 1.00 61.31 114 PRO A N 1
ATOM 964 C CA . PRO A 1 114 ? 49.880 1.433 -36.076 1.00 61.31 114 PRO A CA 1
ATOM 965 C C . PRO A 1 114 ? 49.517 2.584 -35.127 1.00 61.31 114 PRO A C 1
ATOM 967 O O . PRO A 1 114 ? 49.343 2.389 -33.923 1.00 61.31 114 PRO A O 1
ATOM 970 N N . MET A 1 115 ? 49.388 3.793 -35.672 1.00 47.19 115 MET A N 1
ATOM 971 C CA . MET A 1 115 ? 48.958 4.965 -34.912 1.00 47.19 115 MET A CA 1
ATOM 972 C C . MET A 1 115 ? 47.466 4.823 -34.595 1.00 47.19 115 MET A C 1
ATOM 974 O O . MET A 1 115 ? 46.614 5.124 -35.425 1.00 47.19 115 MET A O 1
ATOM 978 N N . ILE A 1 116 ? 47.164 4.279 -33.418 1.00 57.62 116 ILE A N 1
ATOM 979 C CA . ILE A 1 116 ? 45.806 3.942 -32.983 1.00 57.62 116 ILE A CA 1
ATOM 980 C C . ILE A 1 116 ? 45.476 4.706 -31.718 1.00 57.62 116 ILE A C 1
ATOM 982 O O . ILE A 1 116 ? 46.326 4.882 -30.850 1.00 57.62 116 ILE A O 1
ATOM 986 N N . TYR A 1 117 ? 44.218 5.124 -31.616 1.00 56.47 117 TYR A N 1
ATOM 987 C CA . TYR A 1 117 ? 43.660 5.822 -30.467 1.00 56.47 117 TYR A CA 1
ATOM 988 C C . TYR A 1 117 ? 43.798 4.981 -29.193 1.00 56.47 117 TYR A C 1
ATOM 990 O O . TYR A 1 117 ? 43.075 4.004 -28.959 1.00 56.47 117 TYR A O 1
ATOM 998 N N . THR A 1 118 ? 44.778 5.351 -28.374 1.00 57.72 118 THR A N 1
ATOM 999 C CA . THR A 1 118 ? 45.075 4.685 -27.103 1.00 57.72 118 THR A CA 1
ATOM 1000 C C . THR A 1 118 ? 44.099 5.098 -26.002 1.00 57.72 118 THR A C 1
ATOM 1002 O O . THR A 1 118 ? 43.976 4.364 -25.035 1.00 57.72 118 THR A O 1
ATOM 1005 N N . ASP A 1 119 ? 43.382 6.213 -26.166 1.00 75.00 119 ASP A N 1
ATOM 1006 C CA . ASP A 1 119 ? 42.506 6.811 -25.154 1.00 75.00 119 ASP A CA 1
ATOM 1007 C C . ASP A 1 119 ? 41.041 6.902 -25.626 1.00 75.00 119 ASP A C 1
ATOM 1009 O O . ASP A 1 119 ? 40.756 7.289 -26.764 1.00 75.00 119 ASP A O 1
ATOM 1013 N N . ALA A 1 120 ? 40.103 6.540 -24.745 1.00 82.81 120 ALA A N 1
ATOM 1014 C CA . ALA A 1 120 ? 38.677 6.544 -25.056 1.00 82.81 120 ALA A CA 1
ATOM 1015 C C . ALA A 1 120 ? 38.101 7.964 -25.180 1.00 82.81 120 ALA A C 1
ATOM 1017 O O . ALA A 1 120 ? 37.260 8.177 -26.049 1.00 82.81 120 ALA A O 1
ATOM 1018 N N . ALA A 1 121 ? 38.549 8.948 -24.395 1.00 86.88 121 ALA A N 1
ATOM 1019 C CA . ALA A 1 121 ? 38.025 10.311 -24.515 1.00 86.88 121 ALA A CA 1
ATOM 1020 C C . ALA A 1 121 ? 38.378 10.934 -25.878 1.00 86.88 121 ALA A C 1
ATOM 1022 O O . ALA A 1 121 ? 37.505 11.466 -26.563 1.00 86.88 121 ALA A O 1
ATOM 1023 N N . THR A 1 122 ? 39.621 10.751 -26.326 1.00 83.94 122 THR A N 1
ATOM 1024 C CA . THR A 1 122 ? 40.087 11.175 -27.660 1.00 83.94 122 THR A CA 1
ATOM 1025 C C . THR A 1 122 ? 39.256 10.533 -28.779 1.00 83.94 122 THR A C 1
ATOM 1027 O O . THR A 1 122 ? 38.830 11.195 -29.725 1.00 83.94 122 THR A O 1
ATOM 1030 N N . LEU A 1 123 ? 38.955 9.237 -28.648 1.00 85.69 123 LEU A N 1
ATOM 1031 C CA . LEU A 1 123 ? 38.103 8.513 -29.591 1.00 85.69 123 LEU A CA 1
ATOM 1032 C C . LEU A 1 123 ? 36.695 9.134 -29.694 1.00 85.69 123 LEU A C 1
ATOM 1034 O O . LEU A 1 123 ? 36.161 9.300 -30.793 1.00 85.69 123 LEU A O 1
ATOM 1038 N N . TYR A 1 124 ? 36.094 9.474 -28.552 1.00 91.06 124 TYR A N 1
ATOM 1039 C CA . TYR A 1 124 ? 34.780 10.114 -28.492 1.00 91.06 124 TYR A CA 1
ATOM 1040 C C . TYR A 1 124 ? 34.797 11.515 -29.111 1.00 91.06 124 TYR A C 1
ATOM 1042 O O . TYR A 1 124 ? 33.880 11.846 -29.862 1.00 91.06 124 TYR A O 1
ATOM 1050 N N . GLU A 1 125 ? 35.830 12.315 -28.841 1.00 89.06 125 GLU A N 1
ATOM 1051 C CA . GLU A 1 125 ? 35.994 13.660 -29.402 1.00 89.06 125 GLU A CA 1
ATOM 1052 C C . GLU A 1 125 ? 36.009 13.635 -30.935 1.00 89.06 125 GLU A C 1
ATOM 1054 O O . GLU A 1 125 ? 35.241 14.348 -31.590 1.00 89.06 125 GLU A O 1
ATOM 1059 N N . GLU A 1 126 ? 36.837 12.770 -31.517 1.00 85.25 126 GLU A N 1
ATOM 1060 C CA . GLU A 1 126 ? 37.007 12.703 -32.965 1.00 85.25 126 GLU A CA 1
ATOM 1061 C C . GLU A 1 126 ? 35.775 12.163 -33.683 1.00 85.25 126 GLU A C 1
ATOM 1063 O O . GLU A 1 126 ? 35.355 12.718 -34.704 1.00 85.25 126 GLU A O 1
ATOM 1068 N N . ILE A 1 127 ? 35.161 11.106 -33.145 1.00 88.69 127 ILE A N 1
ATOM 1069 C CA . ILE A 1 127 ? 33.922 10.568 -33.709 1.00 88.69 127 ILE A CA 1
ATOM 1070 C C . ILE A 1 127 ? 32.815 11.612 -33.608 1.00 88.69 127 ILE A C 1
ATOM 1072 O O . ILE A 1 127 ? 32.104 11.815 -34.589 1.00 88.69 127 ILE A O 1
ATOM 1076 N N . ASN A 1 128 ? 32.695 12.317 -32.480 1.00 91.06 128 ASN A N 1
ATOM 1077 C CA . ASN A 1 128 ? 31.716 13.387 -32.315 1.00 91.06 128 ASN A CA 1
ATOM 1078 C C . ASN A 1 128 ? 31.926 14.502 -33.358 1.00 91.06 128 ASN A C 1
ATOM 1080 O O . ASN A 1 128 ? 30.983 14.911 -34.031 1.00 91.06 128 ASN A O 1
ATOM 1084 N N . ALA A 1 129 ? 33.171 14.926 -33.589 1.00 87.12 129 ALA A N 1
ATOM 1085 C CA . ALA A 1 129 ? 33.488 15.894 -34.637 1.00 87.12 129 ALA A CA 1
ATOM 1086 C C . ALA A 1 129 ? 33.173 15.370 -36.052 1.00 87.12 129 ALA A C 1
ATOM 1088 O O . ALA A 1 129 ? 32.761 16.145 -36.920 1.00 87.12 129 ALA A O 1
ATOM 1089 N N . ARG A 1 130 ? 33.358 14.067 -36.303 1.00 85.69 130 ARG A N 1
ATOM 1090 C CA . ARG A 1 130 ? 33.092 13.431 -37.600 1.00 85.69 130 ARG A CA 1
ATOM 1091 C C . ARG A 1 130 ? 31.598 13.294 -37.891 1.00 85.69 130 ARG A C 1
ATOM 1093 O O . ARG A 1 130 ? 31.179 13.666 -38.983 1.00 85.69 130 ARG A O 1
ATOM 1100 N N . ILE A 1 131 ? 30.793 12.822 -36.938 1.00 89.50 131 ILE A N 1
ATOM 1101 C CA . ILE A 1 131 ? 29.337 12.655 -37.124 1.00 89.50 131 ILE A CA 1
ATOM 1102 C C . ILE A 1 131 ? 28.607 13.997 -37.280 1.00 89.50 131 ILE A C 1
ATOM 1104 O O . ILE A 1 131 ? 27.516 14.046 -37.845 1.00 89.50 131 ILE A O 1
ATOM 1108 N N . CYS A 1 132 ? 29.199 15.094 -36.801 1.00 88.75 132 CYS A N 1
ATOM 1109 C CA . CYS A 1 132 ? 28.660 16.441 -36.985 1.00 88.75 132 CYS A CA 1
ATOM 1110 C C . CYS A 1 132 ? 28.877 17.011 -38.393 1.00 88.75 132 CYS A C 1
ATOM 1112 O O . CYS A 1 132 ? 28.222 17.984 -38.771 1.00 88.75 132 CYS A O 1
ATOM 1114 N N . ARG A 1 133 ? 29.787 16.425 -39.177 1.00 86.25 133 ARG A N 1
ATOM 1115 C CA . ARG A 1 133 ? 30.067 16.827 -40.561 1.00 86.25 133 ARG A CA 1
ATOM 1116 C C . ARG A 1 133 ? 29.215 16.020 -41.544 1.00 86.25 133 ARG A C 1
ATOM 1118 O O . ARG A 1 133 ? 28.599 15.013 -41.193 1.00 86.25 133 ARG A O 1
ATOM 1125 N N . GLU A 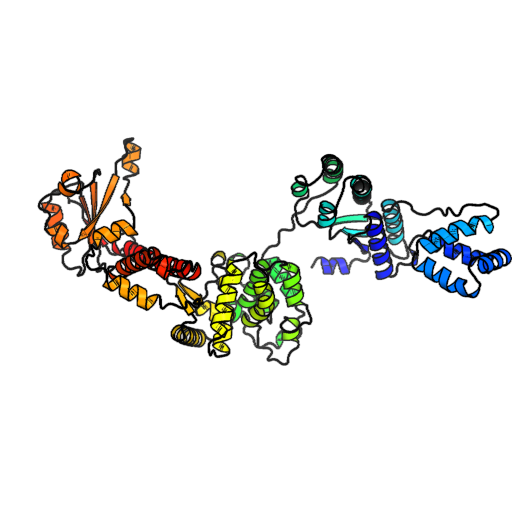1 134 ? 29.187 16.470 -42.793 1.00 77.62 134 GLU A N 1
ATOM 1126 C CA . GLU A 1 134 ? 28.617 15.696 -43.899 1.00 77.62 134 GLU A CA 1
ATOM 1127 C C . GLU A 1 134 ? 29.372 14.362 -44.067 1.00 77.62 134 GLU A C 1
ATOM 1129 O O . GLU A 1 134 ? 30.601 14.349 -43.927 1.00 77.62 134 GLU A O 1
ATOM 1134 N N . PRO A 1 135 ? 28.679 13.245 -44.364 1.00 78.06 135 PRO A N 1
ATOM 1135 C CA . PRO A 1 135 ? 27.266 13.144 -44.768 1.00 78.06 135 PRO A CA 1
ATOM 1136 C C . PRO A 1 135 ? 26.255 12.969 -43.611 1.00 78.06 135 PRO A C 1
ATOM 1138 O O . PRO A 1 135 ? 25.076 12.733 -43.864 1.00 78.06 135 PRO A O 1
ATOM 1141 N N . TYR A 1 136 ? 26.691 13.015 -42.346 1.00 85.88 136 TYR A N 1
ATOM 1142 C CA . TYR A 1 136 ? 25.867 12.613 -41.196 1.00 85.88 136 TYR A CA 1
ATOM 1143 C C . TYR A 1 136 ? 25.065 13.752 -40.564 1.00 85.88 136 TYR A C 1
ATOM 1145 O O . TYR A 1 136 ? 23.901 13.560 -40.211 1.00 85.88 136 TYR A O 1
ATOM 1153 N N . GLY A 1 137 ? 25.676 14.929 -40.401 1.00 85.94 137 GLY A N 1
ATOM 1154 C CA . GLY A 1 137 ? 24.987 16.149 -39.971 1.00 85.94 137 GLY A CA 1
ATOM 1155 C C . GLY A 1 137 ? 24.359 16.106 -38.568 1.00 85.94 137 GLY A C 1
ATOM 1156 O O . GLY A 1 137 ? 23.348 16.767 -38.329 1.00 85.94 137 GLY A O 1
ATOM 1157 N N . TYR A 1 138 ? 24.911 15.346 -37.618 1.00 90.50 138 TYR A N 1
ATOM 1158 C CA . TYR A 1 138 ? 24.418 15.323 -36.233 1.00 90.50 138 TYR A CA 1
ATOM 1159 C C . TYR A 1 138 ? 24.745 16.636 -35.490 1.00 90.50 138 TYR A C 1
ATOM 1161 O O . TYR A 1 138 ? 25.706 17.330 -35.804 1.00 90.50 138 TYR A O 1
ATOM 1169 N N . HIS A 1 139 ? 23.972 16.985 -34.458 1.00 91.00 139 HIS A N 1
ATOM 1170 C CA . HIS A 1 139 ? 24.345 18.054 -33.510 1.00 91.00 139 HIS A CA 1
ATOM 1171 C C . HIS A 1 139 ? 25.476 17.628 -32.560 1.00 91.00 139 HIS A C 1
ATOM 1173 O O . HIS A 1 139 ? 26.141 18.471 -31.962 1.00 91.00 139 HIS A O 1
ATOM 1179 N N . GLY A 1 140 ? 25.673 16.318 -32.426 1.00 92.56 140 GLY A N 1
ATOM 1180 C CA . GLY A 1 140 ? 26.701 15.703 -31.605 1.00 92.56 140 GLY A CA 1
ATOM 1181 C C . GLY A 1 140 ? 26.177 14.445 -30.930 1.00 92.56 140 GLY A C 1
ATOM 1182 O O . GLY A 1 140 ? 25.406 13.687 -31.527 1.00 92.56 140 GLY A O 1
ATOM 1183 N N . MET A 1 141 ? 26.558 14.230 -29.676 1.00 94.12 141 MET A N 1
ATOM 1184 C CA . MET A 1 141 ? 26.403 12.960 -28.973 1.00 94.12 141 MET A CA 1
ATOM 1185 C C . MET A 1 141 ? 25.773 13.122 -27.588 1.00 94.12 141 MET A C 1
ATOM 1187 O O . MET A 1 141 ? 26.081 14.060 -26.854 1.00 94.12 141 MET A O 1
ATOM 1191 N N . VAL A 1 142 ? 24.921 12.169 -27.206 1.00 95.19 142 VAL A N 1
ATOM 1192 C CA . VAL A 1 142 ? 24.448 11.996 -25.825 1.00 95.19 142 VAL A CA 1
ATOM 1193 C C . VAL A 1 142 ? 24.948 10.650 -25.325 1.00 95.19 142 VAL A C 1
ATOM 1195 O O . VAL A 1 142 ? 24.527 9.613 -25.831 1.00 95.19 142 VAL A O 1
ATOM 1198 N N . VAL A 1 143 ? 25.835 10.670 -24.339 1.00 95.81 143 VAL A N 1
ATOM 1199 C CA . VAL A 1 143 ? 26.410 9.482 -23.709 1.00 95.81 143 VAL A CA 1
ATOM 1200 C C . VAL A 1 143 ? 25.697 9.234 -22.389 1.00 95.81 143 VAL A C 1
ATOM 1202 O O . VAL A 1 143 ? 25.701 10.091 -21.508 1.00 95.81 143 VAL A O 1
ATOM 1205 N N . ILE A 1 144 ? 25.068 8.072 -22.259 1.00 95.38 144 ILE A N 1
ATOM 1206 C CA . ILE A 1 144 ? 24.311 7.656 -21.079 1.00 95.38 144 ILE A CA 1
ATOM 1207 C C . ILE A 1 144 ? 25.048 6.494 -20.435 1.00 95.38 144 ILE A C 1
ATOM 1209 O O . ILE A 1 144 ? 25.190 5.435 -21.043 1.00 95.38 144 ILE A O 1
ATOM 1213 N N . PHE A 1 145 ? 25.488 6.688 -19.201 1.00 92.12 145 PHE A N 1
ATOM 1214 C CA . PHE A 1 145 ? 26.078 5.647 -18.379 1.00 92.12 145 PHE A CA 1
ATOM 1215 C C . PHE A 1 145 ? 25.042 5.191 -17.342 1.00 92.12 145 PHE A C 1
ATOM 1217 O O . PHE A 1 145 ? 24.870 5.835 -16.311 1.00 92.12 145 PHE A O 1
ATOM 1224 N N . ASP A 1 146 ? 24.339 4.098 -17.654 1.00 83.88 146 ASP A N 1
ATOM 1225 C CA . ASP A 1 146 ? 23.150 3.624 -16.920 1.00 83.88 146 ASP A CA 1
ATOM 1226 C C . ASP A 1 146 ? 23.480 2.939 -15.576 1.00 83.88 146 ASP A C 1
ATOM 1228 O O . ASP A 1 146 ? 22.767 3.072 -14.590 1.00 83.88 146 ASP A O 1
ATOM 1232 N N . GLU A 1 147 ? 24.614 2.237 -15.500 1.00 80.19 147 GLU A N 1
ATOM 1233 C CA . GLU A 1 147 ? 25.015 1.465 -14.313 1.00 80.19 147 GLU A CA 1
ATOM 1234 C C . GLU A 1 147 ? 26.155 2.137 -13.529 1.00 80.19 147 GLU A C 1
ATOM 1236 O O . GLU A 1 147 ? 27.073 1.469 -13.047 1.00 80.19 147 GLU A O 1
ATOM 1241 N N . PHE A 1 148 ? 26.116 3.467 -13.392 1.00 84.75 148 PHE A N 1
ATOM 1242 C CA . PHE A 1 148 ? 27.183 4.209 -12.711 1.00 84.75 148 PHE A CA 1
ATOM 1243 C C . PHE A 1 148 ? 27.317 3.799 -11.237 1.00 84.75 148 PHE A C 1
ATOM 1245 O O . PHE A 1 148 ? 28.426 3.676 -10.732 1.00 84.75 148 PHE A O 1
ATOM 1252 N N . SER A 1 149 ? 26.208 3.486 -10.558 1.00 78.38 149 SER A N 1
ATOM 1253 C CA . SER A 1 149 ? 26.238 2.967 -9.182 1.00 78.38 149 SER A CA 1
ATOM 1254 C C . SER A 1 149 ? 27.050 1.683 -9.029 1.00 78.38 149 SER A C 1
ATOM 1256 O O . SER A 1 149 ? 27.790 1.556 -8.061 1.00 78.38 149 SER A O 1
ATOM 1258 N N . LYS A 1 150 ? 26.969 0.747 -9.985 1.00 76.69 150 LYS A N 1
ATOM 1259 C CA . LYS A 1 150 ? 27.770 -0.485 -9.918 1.00 76.69 150 LYS A CA 1
ATOM 1260 C C . LYS A 1 150 ? 29.256 -0.186 -10.026 1.00 76.69 150 LYS A C 1
ATOM 1262 O O . LYS A 1 150 ? 30.032 -0.780 -9.294 1.00 76.69 150 LYS A O 1
ATOM 1267 N N . PHE A 1 151 ? 29.626 0.756 -10.892 1.00 78.19 151 PHE A N 1
ATOM 1268 C CA . PHE A 1 151 ? 30.999 1.242 -11.003 1.00 78.19 151 PHE A CA 1
ATOM 1269 C C . PHE A 1 151 ? 31.497 1.875 -9.693 1.00 78.19 151 PHE A C 1
ATOM 1271 O O . PHE A 1 151 ? 32.625 1.628 -9.276 1.00 78.19 151 PHE A O 1
ATOM 1278 N N . MET A 1 152 ? 30.643 2.634 -8.999 1.00 73.88 152 MET A N 1
ATOM 1279 C CA . MET A 1 152 ? 30.969 3.181 -7.676 1.00 73.88 152 MET A CA 1
ATOM 1280 C C . MET A 1 152 ? 31.181 2.088 -6.617 1.00 73.88 152 MET A C 1
ATOM 1282 O O . MET A 1 152 ? 31.967 2.275 -5.692 1.00 73.88 152 MET A O 1
ATOM 1286 N N . GLU A 1 153 ? 30.469 0.966 -6.723 1.00 70.31 153 GLU A N 1
ATOM 1287 C CA . GLU A 1 153 ? 30.464 -0.117 -5.730 1.00 70.31 153 GLU A CA 1
ATOM 1288 C C . GLU A 1 153 ? 31.532 -1.198 -5.985 1.00 70.31 153 GLU A C 1
ATOM 1290 O O . GLU A 1 153 ? 31.850 -1.965 -5.076 1.00 70.31 153 GLU A O 1
ATOM 1295 N N . SER A 1 154 ? 32.083 -1.295 -7.199 1.00 63.16 154 SER A N 1
ATOM 1296 C CA . SER A 1 154 ? 32.747 -2.516 -7.670 1.00 63.16 154 SER A CA 1
ATOM 1297 C C . SER A 1 154 ? 34.215 -2.726 -7.278 1.00 63.16 154 SER A C 1
ATOM 1299 O O . SER A 1 154 ? 34.729 -3.806 -7.562 1.00 63.16 154 SER A O 1
ATOM 1301 N N . GLU A 1 155 ? 34.946 -1.777 -6.682 1.00 57.59 155 GLU A N 1
ATOM 1302 C CA . GLU A 1 155 ? 36.398 -1.752 -6.955 1.00 57.59 155 GLU A CA 1
ATOM 1303 C C . GLU A 1 155 ? 37.395 -1.761 -5.777 1.00 57.59 155 GLU A C 1
ATOM 1305 O O . GLU A 1 155 ? 37.263 -1.100 -4.746 1.00 57.59 155 GLU A O 1
ATOM 1310 N N . THR A 1 156 ? 38.469 -2.525 -6.021 1.00 53.88 156 THR A N 1
ATOM 1311 C CA . THR A 1 156 ? 39.729 -2.642 -5.273 1.00 53.88 156 THR A CA 1
ATOM 1312 C C . THR A 1 156 ? 40.731 -1.557 -5.713 1.00 53.88 156 THR A C 1
ATOM 1314 O O . THR A 1 156 ? 40.680 -1.055 -6.829 1.00 53.88 156 THR A O 1
ATOM 1317 N N . LYS A 1 157 ? 41.670 -1.183 -4.830 1.00 53.50 157 LYS A N 1
ATOM 1318 C CA . LYS A 1 157 ? 42.447 0.080 -4.868 1.00 53.50 157 LYS A CA 1
ATOM 1319 C C . LYS A 1 157 ? 43.208 0.439 -6.166 1.00 53.50 157 LYS A C 1
ATOM 1321 O O . LYS A 1 157 ? 43.433 1.624 -6.377 1.00 53.50 157 LYS A O 1
ATOM 1326 N N . GLU A 1 158 ? 43.632 -0.512 -7.003 1.00 50.31 158 GLU A N 1
ATOM 1327 C CA . GLU A 1 158 ? 44.544 -0.241 -8.138 1.00 50.31 158 GLU A CA 1
ATOM 1328 C C . GLU A 1 158 ? 43.847 0.141 -9.461 1.00 50.31 158 GLU A C 1
ATOM 1330 O O . GLU A 1 158 ? 44.411 0.921 -10.228 1.00 50.31 158 GLU A O 1
ATOM 1335 N N . CYS A 1 159 ? 42.625 -0.335 -9.733 1.00 55.72 159 CYS A N 1
ATOM 1336 C CA . CYS A 1 159 ? 41.888 0.008 -10.967 1.00 55.72 159 CYS A CA 1
ATOM 1337 C C . CYS A 1 159 ? 41.162 1.369 -10.875 1.00 55.72 159 CYS A C 1
ATOM 1339 O O . CYS A 1 159 ? 41.030 2.080 -11.875 1.00 55.72 159 CYS A O 1
ATOM 1341 N N . VAL A 1 160 ? 40.856 1.817 -9.652 1.00 60.19 160 VAL A N 1
ATOM 1342 C CA . VAL A 1 160 ? 40.171 3.085 -9.350 1.00 60.19 160 VAL A CA 1
ATOM 1343 C C . VAL A 1 160 ? 40.822 4.305 -10.011 1.00 60.19 160 VAL A C 1
ATOM 1345 O O . VAL A 1 160 ? 40.124 5.137 -10.583 1.00 60.19 160 VAL A O 1
ATOM 1348 N N . SER A 1 161 ? 42.145 4.471 -9.910 1.00 62.88 161 SER A N 1
ATOM 1349 C CA . SER A 1 161 ? 42.795 5.718 -10.349 1.00 62.88 161 SER A CA 1
ATOM 1350 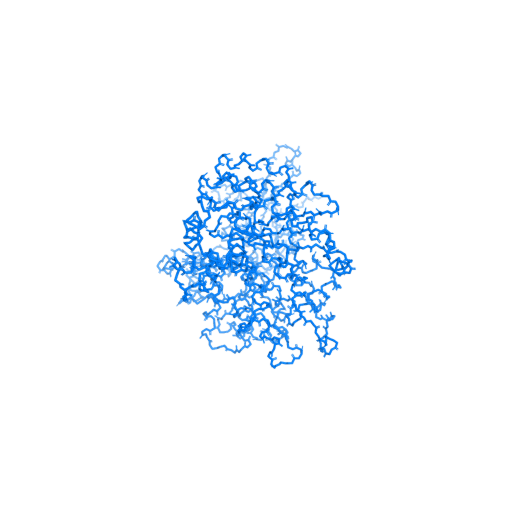C C . SER A 1 161 ? 42.704 5.910 -11.867 1.00 62.88 161 SER A C 1
ATOM 1352 O O . SER A 1 161 ? 42.415 7.008 -12.347 1.00 62.88 161 SER A O 1
ATOM 1354 N N . LYS A 1 162 ? 42.880 4.830 -12.642 1.00 68.06 162 LYS A N 1
ATOM 1355 C CA . LYS A 1 162 ? 42.798 4.882 -14.107 1.00 68.06 162 LYS A CA 1
ATOM 1356 C C . LYS A 1 162 ? 41.362 5.132 -14.575 1.00 68.06 162 LYS A C 1
ATOM 1358 O O . LYS A 1 162 ? 41.147 5.997 -15.423 1.00 68.06 162 LYS A O 1
ATOM 1363 N N . ASP A 1 163 ? 40.392 4.429 -14.002 1.00 79.00 163 ASP A N 1
ATOM 1364 C CA . ASP A 1 163 ? 39.000 4.535 -14.439 1.00 79.00 163 ASP A CA 1
ATOM 1365 C C . ASP A 1 163 ? 38.359 5.870 -14.021 1.00 79.00 163 ASP A C 1
ATOM 1367 O O . ASP A 1 163 ? 37.608 6.462 -14.798 1.00 79.00 163 ASP A O 1
ATOM 1371 N N . MET A 1 164 ? 38.728 6.434 -12.864 1.00 77.94 164 MET A N 1
ATOM 1372 C CA . MET A 1 164 ? 38.280 7.782 -12.480 1.00 77.94 164 MET A CA 1
ATOM 1373 C C . MET A 1 164 ? 38.872 8.886 -13.351 1.00 77.94 164 MET A C 1
ATOM 1375 O O . MET A 1 164 ? 38.177 9.859 -13.649 1.00 77.94 164 MET A O 1
ATOM 1379 N N . ASN A 1 165 ? 40.119 8.732 -13.806 1.00 81.75 165 ASN A N 1
ATOM 1380 C CA . ASN A 1 165 ? 40.697 9.662 -14.774 1.00 81.75 165 ASN A CA 1
ATOM 1381 C C . ASN A 1 165 ? 39.890 9.675 -16.078 1.00 81.75 165 ASN A C 1
ATOM 1383 O O . ASN A 1 165 ? 39.614 10.751 -16.603 1.00 81.75 165 ASN A O 1
ATOM 1387 N N . LEU A 1 166 ? 39.439 8.512 -16.559 1.00 86.62 166 LEU A N 1
ATOM 1388 C CA . LEU A 1 166 ? 38.576 8.445 -17.737 1.00 86.62 166 LEU A CA 1
ATOM 1389 C C . LEU A 1 166 ? 37.229 9.146 -17.498 1.00 86.62 166 LEU A C 1
ATOM 1391 O O . LEU A 1 166 ? 36.792 9.931 -18.338 1.00 86.62 166 LEU A O 1
ATOM 1395 N N . VAL A 1 167 ? 36.581 8.931 -16.347 1.00 87.88 167 VAL A N 1
ATOM 1396 C CA . VAL A 1 167 ? 35.343 9.657 -15.993 1.00 87.88 167 VAL A CA 1
ATOM 1397 C C . VAL A 1 167 ? 35.575 11.170 -16.011 1.00 87.88 167 VAL A C 1
ATOM 1399 O O . VAL A 1 167 ? 34.763 11.909 -16.575 1.00 87.88 167 VAL A O 1
ATOM 1402 N N . GLN A 1 168 ? 36.691 11.637 -15.443 1.00 87.00 168 GLN A N 1
ATOM 1403 C CA . GLN A 1 168 ? 37.055 13.050 -15.457 1.00 87.00 168 GLN A CA 1
ATOM 1404 C C . GLN A 1 168 ? 37.244 13.572 -16.886 1.00 87.00 168 GLN A C 1
ATOM 1406 O O . GLN A 1 168 ? 36.666 14.606 -17.224 1.00 87.00 168 GLN A O 1
ATOM 1411 N N . GLN A 1 169 ? 37.995 12.858 -17.729 1.00 89.19 169 GLN A N 1
ATOM 1412 C CA . GLN A 1 169 ? 38.225 13.232 -19.128 1.00 89.19 169 GLN A CA 1
ATOM 1413 C C . GLN A 1 169 ? 36.914 13.320 -19.916 1.00 89.19 169 GLN A C 1
ATOM 1415 O O . GLN A 1 169 ? 36.701 14.281 -20.651 1.00 89.19 169 GLN A O 1
ATOM 1420 N N . MET A 1 170 ? 35.989 12.377 -19.714 1.00 91.81 170 MET A N 1
ATOM 1421 C CA . MET A 1 170 ? 34.670 12.410 -20.356 1.00 91.81 170 MET A CA 1
ATOM 1422 C C . MET A 1 170 ? 33.830 13.610 -19.895 1.00 91.81 170 MET A C 1
ATOM 1424 O O . MET A 1 170 ? 33.141 14.235 -20.704 1.00 91.81 170 MET A O 1
ATOM 1428 N N . CYS A 1 171 ? 33.910 13.980 -18.612 1.00 90.56 171 CYS A N 1
ATOM 1429 C CA . CYS A 1 171 ? 33.249 15.180 -18.092 1.00 90.56 171 CYS A CA 1
ATOM 1430 C C . CYS A 1 171 ? 33.868 16.467 -18.656 1.00 90.56 171 CYS A C 1
ATOM 1432 O O . CYS A 1 171 ? 33.150 17.418 -18.964 1.00 90.56 171 CYS A O 1
ATOM 1434 N N . GLU A 1 172 ? 35.194 16.515 -18.790 1.00 89.38 172 GLU A N 1
ATOM 1435 C CA . GLU A 1 172 ? 35.907 17.641 -19.396 1.00 89.38 172 GLU A CA 1
ATOM 1436 C C . GLU A 1 172 ? 35.531 17.802 -20.866 1.00 89.38 172 GLU A C 1
ATOM 1438 O O . GLU A 1 172 ? 35.137 18.897 -21.266 1.00 89.38 172 GLU A O 1
ATOM 1443 N N . LEU A 1 173 ? 35.530 16.709 -21.630 1.00 90.56 173 LEU A N 1
ATOM 1444 C CA . LEU A 1 173 ? 35.118 16.699 -23.029 1.00 90.56 173 LEU A CA 1
ATOM 1445 C C . LEU A 1 173 ? 33.671 17.192 -23.203 1.00 90.56 173 LEU A C 1
ATOM 1447 O O . LEU A 1 173 ? 33.389 18.034 -24.057 1.00 90.56 173 LEU A O 1
ATOM 1451 N N . ALA A 1 174 ? 32.747 16.740 -22.349 1.00 91.81 174 ALA A N 1
ATOM 1452 C CA . ALA A 1 174 ? 31.358 17.195 -22.382 1.00 91.81 174 ALA A CA 1
ATOM 1453 C C . ALA A 1 174 ? 31.212 18.692 -22.045 1.00 91.81 174 ALA A C 1
ATOM 1455 O O . ALA A 1 174 ? 30.439 19.399 -22.700 1.00 91.81 174 ALA A O 1
ATOM 1456 N N . ASN A 1 175 ? 31.961 19.194 -21.059 1.00 89.31 175 ASN A N 1
ATOM 1457 C CA . ASN A 1 175 ? 31.910 20.598 -20.635 1.00 89.31 175 ASN A CA 1
ATOM 1458 C C . ASN A 1 175 ? 32.636 21.558 -21.592 1.00 89.31 175 ASN A C 1
ATOM 1460 O O . ASN A 1 175 ? 32.259 22.724 -21.673 1.00 89.31 175 ASN A O 1
ATOM 1464 N N . GLN A 1 176 ? 33.649 21.082 -22.321 1.00 88.81 176 GLN A N 1
ATOM 1465 C CA . GLN A 1 176 ? 34.383 21.855 -23.333 1.00 88.81 176 GLN A CA 1
ATOM 1466 C C . GLN A 1 176 ? 33.748 21.770 -24.729 1.00 88.81 176 GLN A C 1
ATOM 1468 O O . GLN A 1 176 ? 34.140 22.511 -25.631 1.00 88.81 176 GLN A O 1
ATOM 1473 N N . SER A 1 177 ? 32.766 20.882 -24.921 1.00 86.56 177 SER A N 1
ATOM 1474 C CA . SER A 1 177 ? 32.095 20.713 -26.210 1.00 86.56 177 SER A CA 1
ATOM 1475 C C . SER A 1 177 ? 31.408 21.997 -26.689 1.00 86.56 177 SER A C 1
ATOM 1477 O O . SER A 1 177 ? 30.825 22.756 -25.914 1.00 86.56 177 SER A O 1
ATOM 1479 N N . THR A 1 178 ? 31.469 22.234 -27.997 1.00 85.44 178 THR A N 1
ATOM 1480 C CA . THR A 1 178 ? 30.901 23.427 -28.643 1.00 85.44 178 THR A CA 1
ATOM 1481 C C . THR A 1 178 ? 29.555 23.113 -29.291 1.00 85.44 178 THR A C 1
ATOM 1483 O O . THR A 1 178 ? 29.232 21.950 -29.520 1.00 85.44 178 THR A O 1
ATOM 1486 N N . ASP A 1 179 ? 28.788 24.135 -29.676 1.00 79.56 179 ASP A N 1
ATOM 1487 C CA . ASP A 1 179 ? 27.524 23.946 -30.412 1.00 79.56 179 ASP A CA 1
ATOM 1488 C C . ASP A 1 179 ? 27.710 23.253 -31.776 1.00 79.56 179 ASP A C 1
ATOM 1490 O O . ASP A 1 179 ? 26.764 22.685 -32.321 1.00 79.56 179 ASP A O 1
ATOM 1494 N N . ALA A 1 180 ? 28.928 23.278 -32.332 1.00 78.31 180 ALA A N 1
ATOM 1495 C CA . ALA A 1 180 ? 29.264 22.595 -33.578 1.00 78.31 180 ALA A CA 1
ATOM 1496 C C . ALA A 1 180 ? 29.479 21.080 -33.404 1.00 78.31 180 ALA A C 1
ATOM 1498 O O . ALA A 1 180 ? 29.354 20.344 -34.380 1.00 78.31 180 ALA A O 1
ATOM 1499 N N . ALA A 1 181 ? 29.811 20.628 -32.191 1.00 86.31 181 ALA A N 1
ATOM 1500 C CA . ALA A 1 181 ? 30.016 19.224 -31.845 1.00 86.31 181 ALA A CA 1
ATOM 1501 C C . ALA A 1 181 ? 29.664 19.004 -30.368 1.00 86.31 181 ALA A C 1
ATOM 1503 O O . ALA A 1 181 ? 30.538 18.818 -29.517 1.00 86.31 181 ALA A O 1
ATOM 1504 N N . ARG A 1 182 ? 28.371 19.073 -30.039 1.00 92.06 182 ARG A N 1
ATOM 1505 C CA . ARG A 1 182 ? 27.902 19.105 -28.650 1.00 92.06 182 ARG A CA 1
ATOM 1506 C C . ARG A 1 182 ? 27.892 17.702 -28.050 1.00 92.06 182 ARG A C 1
ATOM 1508 O O . ARG A 1 182 ? 27.236 16.808 -28.575 1.00 92.06 182 ARG A O 1
ATOM 1515 N N . MET A 1 183 ? 28.561 17.519 -26.915 1.00 93.81 183 MET A N 1
ATOM 1516 C CA . MET A 1 183 ? 28.574 16.253 -26.182 1.00 93.81 183 MET A CA 1
ATOM 1517 C C . MET A 1 183 ? 27.902 16.408 -24.820 1.00 93.81 183 MET A C 1
ATOM 1519 O O . MET A 1 183 ? 28.251 17.286 -24.037 1.00 93.81 183 MET A O 1
ATOM 1523 N N . ILE A 1 184 ? 26.940 15.537 -24.527 1.00 93.38 184 ILE A N 1
ATOM 1524 C CA . ILE A 1 184 ? 26.217 15.512 -23.255 1.00 93.38 184 ILE A CA 1
ATOM 1525 C C . ILE A 1 184 ? 26.510 14.179 -22.572 1.00 93.38 184 ILE A C 1
ATOM 1527 O O . ILE A 1 184 ? 26.131 13.137 -23.096 1.00 93.38 184 ILE A O 1
ATOM 1531 N N . GLN A 1 185 ? 27.154 14.216 -21.407 1.00 94.00 185 GLN A N 1
ATOM 1532 C CA . GLN A 1 185 ? 27.399 13.038 -20.575 1.00 94.00 185 GLN A CA 1
ATOM 1533 C C . GLN A 1 185 ? 26.360 12.975 -19.448 1.00 94.00 185 GLN A C 1
ATOM 1535 O O . GLN A 1 185 ? 26.185 13.944 -18.709 1.00 94.00 185 GLN A O 1
ATOM 1540 N N . ILE A 1 186 ? 25.676 11.839 -19.315 1.00 93.81 186 ILE A N 1
ATOM 1541 C CA . ILE A 1 186 ? 24.681 11.564 -18.274 1.00 93.81 186 ILE A CA 1
ATOM 1542 C C . ILE A 1 186 ? 25.132 10.327 -17.503 1.00 93.81 186 ILE A C 1
ATOM 1544 O O . ILE A 1 186 ? 25.381 9.282 -18.100 1.00 93.81 186 ILE A O 1
ATOM 1548 N N . PHE A 1 187 ? 25.216 10.446 -16.181 1.00 90.56 187 PHE A N 1
ATOM 1549 C CA . PHE A 1 187 ? 25.453 9.329 -15.270 1.00 90.56 187 PHE A CA 1
ATOM 1550 C C . PHE A 1 187 ? 24.152 9.012 -14.535 1.00 90.56 187 PHE A C 1
ATOM 1552 O O . PHE A 1 187 ? 23.506 9.924 -14.017 1.00 90.56 187 PHE A O 1
ATOM 1559 N N . VAL A 1 188 ? 23.766 7.739 -14.501 1.00 89.38 188 VAL A N 1
ATOM 1560 C CA . VAL A 1 188 ? 22.559 7.261 -13.820 1.00 89.38 188 VAL A CA 1
ATOM 1561 C C . VAL A 1 188 ? 22.983 6.480 -12.581 1.00 89.38 188 VAL A C 1
ATOM 1563 O O . VAL A 1 188 ? 23.730 5.507 -12.668 1.00 89.38 188 VAL A O 1
ATOM 1566 N N . ALA A 1 189 ? 22.530 6.937 -11.416 1.00 83.19 189 ALA A N 1
ATOM 1567 C CA . ALA A 1 189 ? 22.870 6.356 -10.123 1.00 83.19 189 ALA A CA 1
ATOM 1568 C C . ALA A 1 189 ? 21.618 6.175 -9.255 1.00 83.19 189 ALA A C 1
ATOM 1570 O O . ALA A 1 189 ? 20.689 6.978 -9.319 1.00 83.19 189 ALA A O 1
ATOM 1571 N N . HIS A 1 190 ? 21.617 5.138 -8.414 1.00 75.62 190 HIS A N 1
ATOM 1572 C CA . HIS A 1 190 ? 20.537 4.827 -7.470 1.00 75.62 190 HIS A CA 1
ATOM 1573 C C . HIS A 1 190 ? 20.524 5.723 -6.226 1.00 75.62 190 HIS A C 1
ATOM 1575 O O . HIS A 1 190 ? 19.509 5.806 -5.539 1.00 75.62 190 HIS A O 1
ATOM 1581 N N . LYS A 1 191 ? 21.653 6.356 -5.903 1.00 71.50 191 LYS A N 1
ATOM 1582 C CA . LYS A 1 191 ? 21.834 7.211 -4.726 1.00 71.50 191 LYS A CA 1
ATOM 1583 C C . LYS A 1 191 ? 22.664 8.427 -5.096 1.00 71.50 191 LYS A C 1
ATOM 1585 O O . LYS A 1 191 ? 23.366 8.411 -6.111 1.00 71.50 191 LYS A O 1
ATOM 1590 N N . SER A 1 192 ? 22.617 9.460 -4.255 1.00 73.38 192 SER A N 1
ATOM 1591 C CA . SER A 1 192 ? 23.540 10.584 -4.401 1.00 73.38 192 SER A CA 1
ATOM 1592 C C . SER A 1 192 ? 24.979 10.083 -4.339 1.00 73.38 192 SER A C 1
ATOM 1594 O O . SER A 1 192 ? 25.318 9.215 -3.532 1.00 73.38 192 SER A O 1
ATOM 1596 N N . ILE A 1 193 ? 25.850 10.681 -5.150 1.00 69.31 193 ILE A N 1
ATOM 1597 C CA . ILE A 1 193 ? 27.285 10.367 -5.162 1.00 69.31 193 ILE A CA 1
ATOM 1598 C C . ILE A 1 193 ? 27.888 10.540 -3.752 1.00 69.31 193 ILE A C 1
ATOM 1600 O O . ILE A 1 193 ? 28.764 9.776 -3.347 1.00 69.31 193 ILE A O 1
ATOM 1604 N N . LYS A 1 194 ? 27.363 11.479 -2.951 1.00 70.06 194 LYS A N 1
ATOM 1605 C CA . LYS A 1 194 ? 27.815 11.744 -1.574 1.00 70.06 194 LYS A CA 1
ATOM 1606 C C . LYS A 1 194 ? 27.559 10.585 -0.618 1.00 70.06 194 LYS A C 1
ATOM 1608 O O . LYS A 1 194 ? 28.345 10.385 0.306 1.00 70.06 194 LYS A O 1
ATOM 1613 N N . GLU A 1 195 ? 26.512 9.798 -0.841 1.00 68.94 195 GLU A N 1
ATOM 1614 C CA . GLU A 1 195 ? 26.177 8.648 0.009 1.00 68.94 195 GLU A CA 1
ATOM 1615 C C . GLU A 1 195 ? 27.154 7.481 -0.173 1.00 68.94 195 GLU A C 1
ATOM 1617 O O . GLU A 1 195 ? 27.298 6.649 0.721 1.00 68.94 195 GLU A O 1
ATOM 1622 N N . TYR A 1 196 ? 27.892 7.453 -1.286 1.00 65.38 196 TYR A N 1
ATOM 1623 C CA . TYR A 1 196 ? 28.946 6.468 -1.516 1.00 65.38 196 TYR A CA 1
ATOM 1624 C C . TYR A 1 196 ? 30.234 6.779 -0.736 1.00 65.38 196 TYR A C 1
ATOM 1626 O O . TYR A 1 196 ? 31.030 5.874 -0.501 1.00 65.38 196 TYR A O 1
ATOM 1634 N N . SER A 1 197 ? 30.431 8.015 -0.253 1.00 61.56 197 SER A N 1
ATOM 1635 C CA . SER A 1 197 ? 31.658 8.435 0.453 1.00 61.56 197 SER A CA 1
ATOM 1636 C C . SER A 1 197 ? 31.994 7.602 1.699 1.00 61.56 197 SER A C 1
ATOM 1638 O O . SER A 1 197 ? 33.167 7.464 2.033 1.00 61.56 197 SER A O 1
ATOM 1640 N N . GLY A 1 198 ? 31.000 6.989 2.355 1.00 60.75 198 GLY A N 1
ATOM 1641 C CA . GLY A 1 198 ? 31.214 6.115 3.515 1.00 60.75 198 GLY A CA 1
ATOM 1642 C C . GLY A 1 198 ? 31.848 4.754 3.194 1.00 60.75 198 GLY A C 1
ATOM 1643 O O . GLY A 1 198 ? 32.353 4.097 4.103 1.00 60.75 198 GLY A O 1
ATOM 1644 N N . TYR A 1 199 ? 31.837 4.334 1.924 1.00 58.56 199 TYR A N 1
ATOM 1645 C CA . TYR A 1 199 ? 32.305 3.016 1.468 1.00 58.56 199 TYR A CA 1
ATOM 1646 C C . TYR A 1 199 ? 33.542 3.088 0.560 1.00 58.56 199 TYR A C 1
ATOM 1648 O O . TYR A 1 199 ? 34.124 2.060 0.220 1.00 58.56 199 TYR A O 1
ATOM 1656 N N . LEU A 1 200 ? 33.956 4.296 0.174 1.00 64.00 200 LEU A N 1
ATOM 1657 C CA . LEU A 1 200 ? 35.056 4.541 -0.755 1.00 64.00 200 LEU A CA 1
ATOM 1658 C C . LEU A 1 200 ? 36.364 4.842 -0.012 1.00 64.00 200 LEU A C 1
ATOM 1660 O O . LEU A 1 200 ? 36.371 5.372 1.097 1.00 64.00 200 LEU A O 1
ATOM 1664 N N . SER A 1 201 ? 37.506 4.530 -0.633 1.00 63.88 201 SER A N 1
ATOM 1665 C CA . SER A 1 201 ? 38.810 4.923 -0.087 1.00 63.88 201 SER A CA 1
ATOM 1666 C C . SER A 1 201 ? 39.018 6.444 -0.196 1.00 63.88 201 SER A C 1
ATOM 1668 O O . SER A 1 201 ? 38.484 7.094 -1.094 1.00 63.88 201 SER A O 1
ATOM 1670 N N . GLN A 1 202 ? 39.835 7.028 0.689 1.00 65.56 202 GLN A N 1
ATOM 1671 C CA . GLN A 1 202 ? 40.102 8.476 0.700 1.00 65.56 202 GLN A CA 1
ATOM 1672 C C . GLN A 1 202 ? 40.663 9.002 -0.635 1.00 65.56 202 GLN A C 1
ATOM 1674 O O . GLN A 1 202 ? 40.398 10.136 -1.023 1.00 65.56 202 GLN A O 1
ATOM 1679 N N . GLU A 1 203 ? 41.426 8.174 -1.349 1.00 64.75 203 GLU A N 1
ATOM 1680 C CA . GLU A 1 203 ? 41.982 8.501 -2.664 1.00 64.75 203 GLU A CA 1
ATOM 1681 C C . GLU A 1 203 ? 40.882 8.611 -3.729 1.00 64.75 203 GLU A C 1
ATOM 1683 O O . GLU A 1 203 ? 40.863 9.570 -4.496 1.00 64.75 203 GLU A O 1
ATOM 1688 N N . VAL A 1 204 ? 39.903 7.700 -3.699 1.00 64.56 204 VAL A N 1
ATOM 1689 C CA . VAL A 1 204 ? 38.717 7.736 -4.566 1.00 64.56 204 VAL A CA 1
ATOM 1690 C C . VAL A 1 204 ? 37.919 9.016 -4.302 1.00 64.56 204 VAL A C 1
ATOM 1692 O O . VAL A 1 204 ? 37.594 9.744 -5.235 1.00 64.56 204 VAL A O 1
ATOM 1695 N N . ILE A 1 205 ? 37.661 9.332 -3.027 1.00 68.56 205 ILE A N 1
ATOM 1696 C CA . ILE A 1 205 ? 36.907 10.525 -2.603 1.00 68.56 205 ILE A CA 1
ATOM 1697 C C . ILE A 1 205 ? 37.571 11.813 -3.108 1.00 68.56 205 ILE A C 1
ATOM 1699 O O . ILE A 1 205 ? 36.888 12.708 -3.612 1.00 68.56 205 ILE A O 1
ATOM 1703 N N . ASN A 1 206 ? 38.899 11.910 -3.014 1.00 68.25 206 ASN A N 1
ATOM 1704 C CA . ASN A 1 206 ? 39.638 13.090 -3.462 1.00 68.25 206 ASN A CA 1
ATOM 1705 C C . ASN A 1 206 ? 39.557 13.267 -4.989 1.00 68.25 206 ASN A C 1
ATOM 1707 O O . ASN A 1 206 ? 39.299 14.376 -5.459 1.00 68.25 206 ASN A O 1
ATOM 1711 N N . THR A 1 207 ? 39.711 12.186 -5.761 1.00 66.56 207 THR A N 1
ATOM 1712 C CA . THR A 1 207 ? 39.551 12.218 -7.225 1.00 66.56 207 THR A CA 1
ATOM 1713 C C . THR A 1 207 ? 38.112 12.567 -7.616 1.00 66.56 207 THR A C 1
ATOM 1715 O O . THR A 1 207 ? 37.887 13.398 -8.497 1.00 66.56 207 THR A O 1
ATOM 1718 N N . PHE A 1 208 ? 37.121 12.036 -6.891 1.00 70.69 208 PHE A N 1
ATOM 1719 C CA . PHE A 1 208 ? 35.711 12.375 -7.092 1.00 70.69 208 PHE A CA 1
ATOM 1720 C C . PHE A 1 208 ? 35.373 13.819 -6.783 1.00 70.69 208 PHE A C 1
ATOM 1722 O O . PHE A 1 208 ? 34.601 14.415 -7.523 1.00 70.69 208 PHE A O 1
ATOM 1729 N N . THR A 1 209 ? 35.964 14.403 -5.743 1.00 70.44 209 THR A N 1
ATOM 1730 C CA . THR A 1 209 ? 35.775 15.827 -5.428 1.00 70.44 209 THR A CA 1
ATOM 1731 C C . THR A 1 209 ? 36.214 16.703 -6.611 1.00 70.44 209 THR A C 1
ATOM 1733 O O . THR A 1 209 ? 35.606 17.735 -6.892 1.00 70.44 209 THR A O 1
ATOM 1736 N N . GLY A 1 210 ? 37.221 16.257 -7.374 1.00 72.00 210 GLY A N 1
ATOM 1737 C CA . GLY A 1 210 ? 37.616 16.885 -8.635 1.00 72.00 210 GLY A CA 1
ATOM 1738 C C . GLY A 1 210 ? 36.538 16.788 -9.721 1.00 72.00 210 GLY A C 1
ATOM 1739 O O . GLY A 1 210 ? 36.270 17.769 -10.417 1.00 72.00 210 GLY A O 1
ATOM 1740 N N . VAL A 1 211 ? 35.882 15.638 -9.865 1.00 75.38 211 VAL A N 1
ATOM 1741 C CA . VAL A 1 211 ? 34.818 15.421 -10.861 1.00 75.38 211 VAL A CA 1
ATOM 1742 C C . VAL A 1 211 ? 33.487 16.066 -10.447 1.00 75.38 211 VAL A C 1
ATOM 1744 O O . VAL A 1 211 ? 32.777 16.573 -11.309 1.00 75.38 211 VAL A O 1
ATOM 1747 N N . GLU A 1 212 ? 33.159 16.128 -9.153 1.00 74.38 212 GLU A N 1
ATOM 1748 C CA . GLU A 1 212 ? 31.890 16.663 -8.629 1.00 74.38 212 GLU A CA 1
ATOM 1749 C C . GLU A 1 212 ? 31.633 18.096 -9.110 1.00 74.38 212 GLU A C 1
ATOM 1751 O O . GLU A 1 212 ? 30.544 18.400 -9.589 1.00 74.38 212 GLU A O 1
ATOM 1756 N N . GLY A 1 213 ? 32.657 18.959 -9.090 1.00 77.19 213 GLY A N 1
ATOM 1757 C CA . GLY A 1 213 ? 32.545 20.338 -9.581 1.00 77.19 213 GLY A CA 1
ATOM 1758 C C . GLY A 1 213 ? 32.236 20.460 -11.082 1.00 77.19 213 GLY A C 1
ATOM 1759 O O . GLY A 1 213 ? 31.889 21.543 -11.549 1.00 77.19 213 GLY A O 1
ATOM 1760 N N . ARG A 1 214 ? 32.357 19.364 -11.842 1.00 83.31 214 ARG A N 1
ATOM 1761 C CA . ARG A 1 214 ? 32.063 19.273 -13.281 1.00 83.31 214 ARG A CA 1
ATOM 1762 C C . ARG A 1 214 ? 30.690 18.654 -13.566 1.00 83.31 214 ARG A C 1
ATOM 1764 O O . ARG A 1 214 ? 30.295 18.605 -14.732 1.00 83.31 214 ARG A O 1
ATOM 1771 N N . LEU A 1 215 ? 29.979 18.182 -12.539 1.00 85.50 215 LEU A N 1
ATOM 1772 C CA . LEU A 1 215 ? 28.689 17.505 -12.648 1.00 85.50 215 LEU A CA 1
ATOM 1773 C C . LEU A 1 215 ? 27.549 18.382 -12.119 1.00 85.50 215 LEU A C 1
ATOM 1775 O O . LEU A 1 215 ? 27.695 19.138 -11.163 1.00 85.50 215 LEU A O 1
ATOM 1779 N N . SER A 1 216 ? 26.370 18.242 -12.727 1.00 86.88 216 SER A N 1
ATOM 1780 C CA . SER A 1 216 ? 25.123 18.783 -12.184 1.00 86.88 216 SER A CA 1
ATOM 1781 C C . SER A 1 216 ? 24.271 17.624 -11.683 1.00 86.88 216 SER A C 1
ATOM 1783 O O . SER A 1 216 ? 23.676 16.904 -12.482 1.00 86.88 216 SER A O 1
ATOM 1785 N N . GLU A 1 217 ? 24.206 17.451 -10.362 1.00 84.06 217 GLU A N 1
ATOM 1786 C CA . GLU A 1 217 ? 23.335 16.446 -9.749 1.00 84.06 217 GLU A CA 1
ATOM 1787 C C . GLU A 1 217 ? 21.863 16.856 -9.916 1.00 84.06 217 GLU A C 1
ATOM 1789 O O . GLU A 1 217 ? 21.467 17.989 -9.619 1.00 84.06 217 GLU A O 1
ATOM 1794 N N . ARG A 1 218 ? 21.046 15.934 -10.433 1.00 85.50 218 ARG A N 1
ATOM 1795 C CA . ARG A 1 218 ? 19.604 16.113 -10.618 1.00 85.50 218 ARG A CA 1
ATOM 1796 C C . ARG A 1 218 ? 18.885 14.919 -10.017 1.00 85.50 218 ARG A C 1
ATOM 1798 O O . ARG A 1 218 ? 19.004 13.809 -10.519 1.00 85.50 218 ARG A O 1
ATOM 1805 N N . TYR A 1 219 ? 18.120 15.171 -8.962 1.00 79.12 219 TYR A N 1
ATOM 1806 C CA . TYR A 1 219 ? 17.268 14.154 -8.363 1.00 79.12 219 TYR A CA 1
ATOM 1807 C C . TYR A 1 219 ? 16.099 13.865 -9.297 1.00 79.12 219 TYR A C 1
ATOM 1809 O O . TYR A 1 219 ? 15.329 14.766 -9.642 1.00 79.12 219 TYR A O 1
ATOM 1817 N N . PHE A 1 220 ? 15.970 12.605 -9.698 1.00 73.00 220 PHE A N 1
ATOM 1818 C CA . PHE A 1 220 ? 14.786 12.128 -10.391 1.00 73.00 220 PHE A CA 1
ATOM 1819 C C . PHE A 1 220 ? 13.733 11.767 -9.342 1.00 73.00 220 PHE A C 1
ATOM 1821 O O . PHE A 1 220 ? 13.672 10.642 -8.857 1.00 73.00 220 PHE A O 1
ATOM 1828 N N . VAL A 1 221 ? 12.958 12.768 -8.923 1.00 67.75 221 VAL A N 1
ATOM 1829 C CA . VAL A 1 221 ? 11.825 12.563 -8.015 1.00 67.75 221 VAL A CA 1
ATOM 1830 C C . VAL A 1 221 ? 10.614 12.224 -8.873 1.00 67.75 221 VAL A C 1
ATOM 1832 O O . VAL A 1 221 ? 10.070 13.109 -9.533 1.00 67.75 221 VAL A O 1
ATOM 1835 N N . THR A 1 222 ? 10.215 10.955 -8.891 1.00 68.75 222 THR A N 1
ATOM 1836 C CA . THR A 1 222 ? 8.976 10.536 -9.549 1.00 68.75 222 THR A CA 1
ATOM 1837 C C . THR A 1 222 ? 7.776 10.948 -8.706 1.00 68.75 222 THR A C 1
ATOM 1839 O O . THR A 1 222 ? 7.756 10.813 -7.480 1.00 68.75 222 THR A O 1
ATOM 1842 N N . THR A 1 223 ? 6.757 11.490 -9.363 1.00 79.06 223 THR A N 1
ATOM 1843 C CA . THR A 1 223 ? 5.435 11.672 -8.768 1.00 79.06 223 THR A CA 1
ATOM 1844 C C . THR A 1 223 ? 4.555 10.476 -9.113 1.00 79.06 223 THR A C 1
ATOM 1846 O O . THR A 1 223 ? 4.746 9.842 -10.148 1.00 79.06 223 THR A O 1
ATOM 1849 N N . ARG A 1 224 ? 3.508 10.219 -8.316 1.00 80.00 224 ARG A N 1
ATOM 1850 C CA . ARG A 1 224 ? 2.493 9.202 -8.661 1.00 80.00 224 ARG A CA 1
ATOM 1851 C C . ARG A 1 224 ? 1.937 9.413 -10.068 1.00 80.00 224 ARG A C 1
ATOM 1853 O O . ARG A 1 224 ? 1.666 8.455 -10.780 1.00 80.00 224 ARG A O 1
ATOM 1860 N N . LYS A 1 225 ? 1.779 10.670 -10.491 1.00 86.44 225 LYS A N 1
ATOM 1861 C CA . LYS A 1 225 ? 1.309 11.016 -11.835 1.00 86.44 225 LYS A CA 1
ATOM 1862 C C . LYS A 1 225 ? 2.245 10.500 -12.928 1.00 86.44 225 LYS A C 1
ATOM 1864 O O . LYS A 1 225 ? 1.744 10.001 -13.933 1.00 86.44 225 LYS A O 1
ATOM 1869 N N . ASP A 1 226 ? 3.556 10.576 -12.718 1.00 86.00 226 ASP A N 1
ATOM 1870 C CA . ASP A 1 226 ? 4.548 10.085 -13.677 1.00 86.00 226 ASP A CA 1
ATOM 1871 C C . ASP A 1 226 ? 4.424 8.568 -13.874 1.00 86.00 226 ASP A C 1
ATOM 1873 O O . ASP A 1 226 ? 4.469 8.099 -15.011 1.00 86.00 226 ASP A O 1
ATOM 1877 N N . ASP A 1 227 ? 4.154 7.814 -12.803 1.00 87.06 227 ASP A N 1
ATOM 1878 C CA . ASP A 1 227 ? 3.966 6.358 -12.868 1.00 87.06 227 ASP A CA 1
ATOM 1879 C C . ASP A 1 227 ? 2.734 5.980 -13.707 1.00 87.06 227 ASP A C 1
ATOM 1881 O O . ASP A 1 227 ? 2.801 5.123 -14.594 1.00 87.06 227 ASP A O 1
ATOM 1885 N N . TYR A 1 228 ? 1.603 6.661 -13.494 1.00 92.12 228 TYR A N 1
ATOM 1886 C CA . TYR A 1 228 ? 0.400 6.437 -14.304 1.00 92.12 228 TYR A CA 1
ATOM 1887 C C . TYR A 1 228 ? 0.581 6.899 -15.755 1.00 92.12 228 TYR A C 1
ATOM 1889 O O . TYR A 1 228 ? 0.078 6.250 -16.674 1.00 92.12 228 TYR A O 1
ATOM 1897 N N . GLU A 1 229 ? 1.305 7.997 -16.000 1.00 90.44 229 GLU A N 1
ATOM 1898 C CA . GLU A 1 229 ? 1.644 8.418 -17.362 1.00 90.44 229 GLU A CA 1
ATOM 1899 C C . GLU A 1 229 ? 2.554 7.401 -18.060 1.00 90.44 229 GLU A C 1
ATOM 1901 O O . GLU A 1 229 ? 2.367 7.132 -19.252 1.00 90.44 229 GLU A O 1
ATOM 1906 N N . LEU A 1 230 ? 3.494 6.792 -17.335 1.00 87.31 230 LEU A N 1
ATOM 1907 C CA . LEU A 1 230 ? 4.350 5.729 -17.847 1.00 87.31 230 LEU A CA 1
ATOM 1908 C C . LEU A 1 230 ? 3.518 4.509 -18.261 1.00 87.31 230 LEU A C 1
ATOM 1910 O O . LEU A 1 230 ? 3.598 4.095 -19.420 1.00 87.31 230 LEU A O 1
ATOM 1914 N N . ILE A 1 231 ? 2.651 4.005 -17.373 1.00 90.94 231 ILE A N 1
ATOM 1915 C CA . ILE A 1 231 ? 1.725 2.897 -17.675 1.00 90.94 231 ILE A CA 1
ATOM 1916 C C . ILE A 1 231 ? 0.861 3.243 -18.891 1.00 90.94 231 ILE A C 1
ATOM 1918 O O . ILE A 1 231 ? 0.772 2.472 -19.850 1.00 90.94 231 ILE A O 1
ATOM 1922 N N . LYS A 1 232 ? 0.270 4.443 -18.902 1.00 92.38 232 LYS A N 1
ATOM 1923 C CA . LYS A 1 232 ? -0.560 4.921 -20.011 1.00 92.38 232 LYS A CA 1
ATOM 1924 C C . LYS A 1 232 ? 0.165 4.883 -21.350 1.00 92.38 232 LYS A C 1
ATOM 1926 O O . LYS A 1 232 ? -0.475 4.581 -22.362 1.00 92.38 232 LYS A O 1
ATOM 1931 N N . ASN A 1 233 ? 1.447 5.243 -21.365 1.00 89.19 233 ASN A N 1
ATOM 1932 C CA . ASN A 1 233 ? 2.269 5.295 -22.570 1.00 89.19 233 ASN A CA 1
ATOM 1933 C C . ASN A 1 233 ? 2.793 3.915 -22.993 1.00 89.19 233 ASN A C 1
ATOM 1935 O O . ASN A 1 233 ? 3.064 3.726 -24.178 1.00 89.19 233 ASN A O 1
ATOM 1939 N N . MET A 1 234 ? 2.900 2.956 -22.069 1.00 87.00 234 MET A N 1
ATOM 1940 C CA . MET A 1 234 ? 3.230 1.561 -22.385 1.00 87.00 234 MET A CA 1
ATOM 1941 C C . MET A 1 234 ? 2.067 0.833 -23.069 1.00 87.00 234 MET A C 1
ATOM 1943 O O . MET A 1 234 ? 2.290 -0.031 -23.915 1.00 87.00 234 MET A O 1
ATOM 1947 N N . ILE A 1 235 ? 0.821 1.210 -22.765 1.00 88.56 235 ILE A N 1
ATOM 1948 C CA . ILE A 1 235 ? -0.363 0.568 -23.342 1.00 88.56 235 ILE A CA 1
ATOM 1949 C C . ILE A 1 235 ? -0.742 1.224 -24.676 1.00 88.56 235 ILE A C 1
ATOM 1951 O O . ILE A 1 235 ? -1.335 2.310 -24.724 1.00 88.56 235 ILE A O 1
ATOM 1955 N N . GLY A 1 236 ? -0.452 0.525 -25.776 1.00 85.56 236 GLY A N 1
ATOM 1956 C CA . GLY A 1 236 ? -0.847 0.920 -27.127 1.00 85.56 236 GLY A CA 1
ATOM 1957 C C . GLY A 1 236 ? -2.361 0.835 -27.338 1.00 85.56 236 GLY A C 1
ATOM 1958 O O . GLY A 1 236 ? -2.922 -0.251 -27.445 1.00 85.56 236 GLY A O 1
ATOM 1959 N N . LYS A 1 237 ? -3.031 1.985 -27.447 1.00 83.81 237 LYS A N 1
ATOM 1960 C CA . LYS A 1 237 ? -4.492 2.062 -27.610 1.00 83.81 237 LYS A CA 1
ATOM 1961 C C . LYS A 1 237 ? -4.892 2.115 -29.082 1.00 83.81 237 LYS A C 1
ATOM 1963 O O . LYS A 1 237 ? -4.439 2.992 -29.817 1.00 83.81 237 LYS A O 1
ATOM 1968 N N . LYS A 1 238 ? -5.778 1.209 -29.501 1.00 81.06 238 LYS A N 1
ATOM 1969 C CA . LYS A 1 238 ? -6.416 1.202 -30.827 1.00 81.06 238 LYS A CA 1
ATOM 1970 C C . LYS A 1 238 ? -7.926 1.063 -30.652 1.00 81.06 238 LYS A C 1
ATOM 1972 O O . LYS A 1 238 ? -8.363 0.261 -29.839 1.00 81.06 238 LYS A O 1
ATOM 1977 N N . ASN A 1 239 ? -8.701 1.810 -31.434 1.00 80.25 239 ASN A N 1
ATOM 1978 C CA . ASN A 1 239 ? -10.167 1.760 -31.450 1.00 80.25 239 ASN A CA 1
ATOM 1979 C C . ASN A 1 239 ? -10.857 1.991 -30.083 1.00 80.25 239 ASN A C 1
ATOM 1981 O O . ASN A 1 239 ? -11.868 1.355 -29.786 1.00 80.25 239 ASN A O 1
ATOM 1985 N N . MET A 1 240 ? -10.320 2.878 -29.234 1.00 82.44 240 MET A N 1
ATOM 1986 C CA . MET A 1 240 ? -10.894 3.173 -27.904 1.00 82.44 240 MET A CA 1
ATOM 1987 C C . MET A 1 240 ? -12.335 3.690 -27.976 1.00 82.44 240 MET A C 1
ATOM 1989 O O . MET A 1 240 ? -13.107 3.495 -27.046 1.00 82.44 240 MET A O 1
ATOM 1993 N N . GLU A 1 241 ? -12.713 4.321 -29.086 1.00 81.25 241 GLU A N 1
ATOM 1994 C CA . GLU A 1 241 ? -14.070 4.797 -29.354 1.00 81.25 241 GLU A CA 1
ATOM 1995 C C . GLU A 1 241 ? -15.113 3.674 -29.457 1.00 81.25 241 GLU A C 1
ATOM 1997 O O . GLU A 1 241 ? -16.306 3.946 -29.364 1.00 81.25 241 GLU A O 1
ATOM 2002 N N . LYS A 1 242 ? -14.680 2.420 -29.646 1.00 80.81 242 LYS A N 1
ATOM 2003 C CA . LYS A 1 242 ? -15.563 1.247 -29.718 1.00 80.81 242 LYS A CA 1
ATOM 2004 C C . LYS A 1 242 ? -15.778 0.570 -28.364 1.00 80.81 242 LYS A C 1
ATOM 2006 O O . LYS A 1 242 ? -16.602 -0.335 -28.274 1.00 80.81 242 LYS A O 1
ATOM 2011 N N . VAL A 1 243 ? -15.041 0.977 -27.331 1.00 85.62 243 VAL A N 1
ATOM 2012 C CA . VAL A 1 243 ? -15.142 0.395 -25.990 1.00 85.62 243 VAL A CA 1
ATOM 2013 C C . VAL A 1 243 ? -16.376 0.965 -25.289 1.00 85.62 243 VAL A C 1
ATOM 2015 O O . VAL A 1 243 ? -16.471 2.173 -25.070 1.00 85.62 243 VAL A O 1
ATOM 2018 N N . SER A 1 244 ? -17.319 0.097 -24.920 1.00 87.38 244 SER A N 1
ATOM 2019 C CA . SER A 1 244 ? -18.586 0.480 -24.279 1.00 87.38 244 SER A CA 1
ATOM 2020 C C . SER A 1 244 ? -18.453 0.592 -22.751 1.00 87.38 244 SER A C 1
ATOM 2022 O O . SER A 1 244 ? -19.153 -0.074 -21.996 1.00 87.38 244 SER A O 1
ATOM 2024 N N . ILE A 1 245 ? -17.514 1.419 -22.285 1.00 87.88 245 ILE A N 1
ATOM 2025 C CA . ILE A 1 245 ? -17.340 1.741 -20.861 1.00 87.88 245 ILE A CA 1
ATOM 2026 C C . ILE A 1 245 ? -17.766 3.189 -20.628 1.00 87.88 245 ILE A C 1
ATOM 2028 O O . ILE A 1 245 ? -17.340 4.098 -21.340 1.00 87.88 245 ILE A O 1
ATOM 2032 N N . ASP A 1 246 ? -18.578 3.413 -19.595 1.00 91.75 246 ASP A N 1
ATOM 2033 C CA . ASP A 1 246 ? -18.885 4.757 -19.113 1.00 91.75 246 ASP A CA 1
ATOM 2034 C C . ASP A 1 246 ? -17.687 5.305 -18.321 1.00 91.75 246 ASP A C 1
ATOM 2036 O O . ASP A 1 246 ? -17.526 5.074 -17.115 1.00 91.75 246 ASP A O 1
ATOM 2040 N N . TRP A 1 247 ? -16.791 5.983 -19.039 1.00 92.19 247 TRP A N 1
ATOM 2041 C CA . TRP A 1 247 ? -15.555 6.533 -18.485 1.00 92.19 247 TRP A CA 1
ATOM 2042 C C . TRP A 1 247 ? -15.813 7.611 -17.432 1.00 92.19 247 TRP A C 1
ATOM 2044 O O . TRP A 1 247 ? -15.088 7.664 -16.439 1.00 92.19 247 TRP A O 1
ATOM 2054 N N . GLU A 1 248 ? -16.841 8.441 -17.624 1.00 92.69 248 GLU A N 1
ATOM 2055 C CA . GLU A 1 248 ? -17.174 9.532 -16.706 1.00 92.69 248 GLU A CA 1
ATOM 2056 C C . GLU A 1 248 ? -17.744 8.980 -15.398 1.00 92.69 248 GLU A C 1
ATOM 2058 O O . GLU A 1 248 ? -17.300 9.379 -14.315 1.00 92.69 248 GLU A O 1
ATOM 2063 N N . LYS A 1 249 ? -18.662 8.008 -15.480 1.00 93.12 249 LYS A N 1
ATOM 2064 C CA . LYS A 1 249 ? -19.174 7.299 -14.302 1.00 93.12 249 LYS A CA 1
ATOM 2065 C C . LYS A 1 249 ? -18.044 6.591 -13.562 1.00 93.12 249 LYS A C 1
ATOM 2067 O O . LYS A 1 249 ? -17.881 6.807 -12.362 1.00 93.12 249 LYS A O 1
ATOM 2072 N N . THR A 1 250 ? -17.209 5.836 -14.281 1.00 92.94 250 THR A N 1
ATOM 2073 C CA . THR A 1 250 ? -16.057 5.131 -13.694 1.00 92.94 250 THR A CA 1
ATOM 2074 C C . THR A 1 250 ? -15.117 6.107 -12.988 1.00 92.94 250 THR A C 1
ATOM 2076 O O . THR A 1 250 ? -14.696 5.854 -11.858 1.00 92.94 250 THR A O 1
ATOM 2079 N N . ALA A 1 251 ? -14.818 7.251 -13.612 1.00 94.25 251 ALA A N 1
ATOM 2080 C CA . ALA A 1 251 ? -14.008 8.294 -13.000 1.00 94.25 251 ALA A CA 1
ATOM 2081 C C . ALA A 1 251 ? -14.675 8.849 -11.737 1.00 94.25 251 ALA A C 1
ATOM 2083 O O . ALA A 1 251 ? -14.034 8.944 -10.696 1.00 94.25 251 ALA A O 1
ATOM 2084 N N . SER A 1 252 ? -15.965 9.179 -11.798 1.00 93.81 252 SER A N 1
ATOM 2085 C CA . SER A 1 252 ? -16.686 9.765 -10.669 1.00 93.81 252 SER A CA 1
ATOM 2086 C C . SER A 1 252 ? -16.782 8.829 -9.462 1.00 93.81 252 SER A C 1
ATOM 2088 O O . SER A 1 252 ? -16.674 9.301 -8.334 1.00 93.81 252 SER A O 1
ATOM 2090 N N . GLU A 1 253 ? -16.961 7.529 -9.688 1.00 92.94 253 GLU A N 1
ATOM 2091 C CA . GLU A 1 253 ? -17.051 6.520 -8.627 1.00 92.94 253 GLU A CA 1
ATOM 2092 C C . GLU A 1 253 ? -15.689 6.208 -7.988 1.00 92.94 253 GLU A C 1
ATOM 2094 O O . GLU A 1 253 ? -15.630 5.885 -6.805 1.00 92.94 253 GLU A O 1
ATOM 2099 N N . ASN A 1 254 ? -14.590 6.333 -8.741 1.00 93.06 254 ASN A N 1
ATOM 2100 C CA . ASN A 1 254 ? -13.249 5.970 -8.268 1.00 93.06 254 ASN A CA 1
ATOM 2101 C C . ASN A 1 254 ? -12.405 7.161 -7.788 1.00 93.06 254 ASN A C 1
ATOM 2103 O O . ASN A 1 254 ? -11.400 6.948 -7.119 1.00 93.06 254 ASN A O 1
ATOM 2107 N N . TYR A 1 255 ? -12.775 8.404 -8.110 1.00 92.81 255 TYR A N 1
ATOM 2108 C CA . TYR A 1 255 ? -11.914 9.574 -7.884 1.00 92.81 255 TYR A CA 1
ATOM 2109 C C . TYR A 1 255 ? -11.586 9.847 -6.409 1.00 92.81 255 TYR A C 1
ATOM 2111 O O . TYR A 1 255 ? -10.502 10.332 -6.118 1.00 92.81 255 TYR A O 1
ATOM 2119 N N . GLY A 1 256 ? -12.503 9.538 -5.487 1.00 88.44 256 GLY A N 1
ATOM 2120 C CA . GLY A 1 256 ? -12.268 9.688 -4.043 1.00 88.44 256 GLY A CA 1
ATOM 2121 C C . GLY A 1 256 ? -11.616 8.471 -3.378 1.00 88.44 256 GLY A C 1
ATOM 2122 O O . GLY A 1 256 ? -11.412 8.470 -2.165 1.00 88.44 256 GLY A O 1
ATOM 2123 N N . ALA A 1 257 ? -11.345 7.407 -4.136 1.00 86.31 257 ALA A N 1
ATOM 2124 C CA . ALA A 1 257 ? -10.680 6.217 -3.625 1.00 86.31 257 ALA A CA 1
ATOM 2125 C C . ALA A 1 257 ? -9.156 6.372 -3.740 1.00 86.31 257 ALA A C 1
ATOM 2127 O O . ALA A 1 257 ? -8.663 7.087 -4.607 1.00 86.31 257 ALA A O 1
ATOM 2128 N N . ALA A 1 258 ? -8.398 5.704 -2.864 1.00 83.94 258 ALA A N 1
ATOM 2129 C CA . ALA A 1 258 ? -6.927 5.676 -2.898 1.00 83.94 258 ALA A CA 1
ATOM 2130 C C . ALA A 1 258 ? -6.217 7.052 -2.838 1.00 83.94 258 ALA A C 1
ATOM 2132 O O . ALA A 1 258 ? -5.017 7.146 -3.094 1.00 83.94 258 ALA A O 1
ATOM 2133 N N . GLY A 1 259 ? -6.949 8.127 -2.519 1.00 86.69 259 GLY A N 1
ATOM 2134 C CA . GLY A 1 259 ? -6.424 9.490 -2.469 1.00 86.69 259 GLY A CA 1
ATOM 2135 C C . GLY A 1 259 ? -6.134 10.123 -3.834 1.00 86.69 259 GLY A C 1
ATOM 2136 O O . GLY A 1 259 ? -5.357 11.077 -3.877 1.00 86.69 259 GLY A O 1
ATOM 2137 N N . PHE A 1 260 ? -6.716 9.626 -4.935 1.00 90.00 260 PHE A N 1
ATOM 2138 C CA . PHE A 1 260 ? -6.481 10.168 -6.282 1.00 90.00 260 PHE A CA 1
ATOM 2139 C C . PHE A 1 260 ? -6.785 11.666 -6.403 1.00 90.00 260 PHE A C 1
ATOM 2141 O O . PHE A 1 260 ? -6.132 12.365 -7.178 1.00 90.00 260 PHE A O 1
ATOM 2148 N N . GLU A 1 261 ? -7.721 12.183 -5.607 1.00 89.50 261 GLU A N 1
ATOM 2149 C CA . GLU A 1 261 ? -8.094 13.595 -5.574 1.00 89.50 261 GLU A CA 1
ATOM 2150 C C . GLU A 1 261 ? -6.972 14.535 -5.103 1.00 89.50 261 GLU A C 1
ATOM 2152 O O . GLU A 1 261 ? -7.079 15.752 -5.262 1.00 89.50 261 GLU A O 1
ATOM 2157 N N . ARG A 1 262 ? -5.903 13.984 -4.511 1.00 88.06 262 ARG A N 1
ATOM 2158 C CA . ARG A 1 262 ? -4.722 14.734 -4.060 1.00 88.06 262 ARG A CA 1
ATOM 2159 C C . ARG A 1 262 ? -3.717 14.972 -5.182 1.00 88.06 262 ARG A C 1
ATOM 2161 O O . ARG A 1 262 ? -3.046 16.000 -5.178 1.00 88.06 262 ARG A O 1
ATOM 2168 N N . ASP A 1 263 ? -3.625 14.028 -6.116 1.00 88.12 263 ASP A N 1
ATOM 2169 C CA . ASP A 1 263 ? -2.572 13.980 -7.137 1.00 88.12 263 ASP A CA 1
ATOM 2170 C C . ASP A 1 263 ? -3.080 14.375 -8.535 1.00 88.12 263 ASP A C 1
ATOM 2172 O O . ASP A 1 263 ? -2.298 14.788 -9.395 1.00 88.12 263 ASP A O 1
ATOM 2176 N N . PHE A 1 264 ? -4.391 14.267 -8.775 1.00 92.38 264 PHE A N 1
ATOM 2177 C CA . PHE A 1 264 ? -5.015 14.503 -10.075 1.00 92.38 264 PHE A CA 1
ATOM 2178 C C . PHE A 1 264 ? -6.213 15.435 -9.950 1.00 92.38 264 PHE A C 1
ATOM 2180 O O . PHE A 1 264 ? -6.994 15.327 -9.013 1.00 92.38 264 PHE A O 1
ATOM 2187 N N . THR A 1 265 ? -6.441 16.285 -10.953 1.00 94.69 265 THR A N 1
ATOM 2188 C CA . THR A 1 265 ? -7.787 16.836 -11.180 1.00 94.69 265 THR A CA 1
ATOM 2189 C C . THR A 1 265 ? -8.723 15.746 -11.716 1.00 94.69 265 THR A C 1
ATOM 2191 O O . THR A 1 265 ? -8.266 14.807 -12.367 1.00 94.69 265 THR A O 1
ATOM 2194 N N . LYS A 1 266 ? -10.048 15.880 -11.548 1.00 93.69 266 LYS A N 1
ATOM 2195 C CA . LYS A 1 266 ? -11.024 14.883 -12.052 1.00 93.69 266 LYS A CA 1
ATOM 2196 C C . LYS A 1 266 ? -10.842 14.565 -13.546 1.00 93.69 266 LYS A C 1
ATOM 2198 O O . LYS A 1 266 ? -10.908 13.407 -13.946 1.00 93.69 266 LYS A O 1
ATOM 2203 N N . LYS A 1 267 ? -10.546 15.585 -14.360 1.00 94.50 267 LYS A N 1
ATOM 2204 C CA . LYS A 1 267 ? -10.288 15.429 -15.800 1.00 94.50 267 LYS A CA 1
ATOM 2205 C C . LYS A 1 267 ? -8.975 14.693 -16.083 1.00 94.50 267 LYS A C 1
ATOM 2207 O O . LYS A 1 267 ? -8.913 13.873 -16.991 1.00 94.50 267 LYS A O 1
ATOM 2212 N N . GLU A 1 268 ? -7.919 14.985 -15.328 1.00 95.00 268 GLU A N 1
ATOM 2213 C CA . GLU A 1 268 ? -6.652 14.260 -15.457 1.00 95.00 268 GLU A CA 1
ATOM 2214 C C . GLU A 1 268 ? -6.784 12.814 -14.993 1.00 95.00 268 GLU A C 1
ATOM 2216 O O . GLU A 1 268 ? -6.259 11.928 -15.656 1.00 95.00 268 GLU A O 1
ATOM 2221 N N . PHE A 1 269 ? -7.523 12.561 -13.914 1.00 96.06 269 PHE A N 1
ATOM 2222 C CA . PHE A 1 269 ? -7.817 11.213 -13.441 1.00 96.06 269 PHE A CA 1
ATOM 2223 C C . PHE A 1 269 ? -8.535 10.391 -14.517 1.00 96.06 269 PHE A C 1
ATOM 2225 O O . PHE A 1 269 ? -8.114 9.278 -14.832 1.00 96.06 269 PHE A O 1
ATOM 2232 N N . GLU A 1 270 ? -9.559 10.965 -15.154 1.00 96.06 270 GLU A N 1
ATOM 2233 C CA . GLU A 1 270 ? -10.261 10.318 -16.263 1.00 96.06 270 GLU A CA 1
ATOM 2234 C C . GLU A 1 270 ? -9.318 10.005 -17.443 1.00 96.06 270 GLU A C 1
ATOM 2236 O O . GLU A 1 270 ? -9.299 8.888 -17.955 1.00 96.06 270 GLU A O 1
ATOM 2241 N N . GLU A 1 271 ? -8.491 10.962 -17.867 1.00 94.69 271 GLU A N 1
ATOM 2242 C CA . GLU A 1 271 ? -7.652 10.822 -19.067 1.00 94.69 271 GLU A CA 1
ATOM 2243 C C . GLU A 1 271 ? -6.350 10.030 -18.855 1.00 94.69 271 GLU A C 1
ATOM 2245 O O . GLU A 1 271 ? -5.810 9.439 -19.800 1.00 94.69 271 GLU A O 1
ATOM 2250 N N . ILE A 1 272 ? -5.780 10.065 -17.651 1.00 95.06 272 ILE A N 1
ATOM 2251 C CA . ILE A 1 272 ? -4.486 9.451 -17.324 1.00 95.06 272 ILE A CA 1
ATOM 2252 C C . ILE A 1 272 ? -4.686 8.093 -16.659 1.00 95.06 272 ILE A C 1
ATOM 2254 O O . ILE A 1 272 ? -4.050 7.124 -17.066 1.00 95.06 272 ILE A O 1
ATOM 2258 N N . VAL A 1 273 ? -5.594 7.998 -15.689 1.00 95.81 273 VAL A N 1
ATOM 2259 C CA . VAL A 1 273 ? -5.799 6.765 -14.923 1.00 95.81 273 VAL A CA 1
ATOM 2260 C C . VAL A 1 273 ? -6.877 5.914 -15.578 1.00 95.81 273 VAL A C 1
ATOM 2262 O O . VAL A 1 273 ? -6.589 4.818 -16.044 1.00 95.81 273 VAL A O 1
ATOM 2265 N N . VAL A 1 274 ? -8.100 6.432 -15.701 1.00 95.38 274 VAL A N 1
ATOM 2266 C CA . VAL A 1 274 ? -9.267 5.636 -16.119 1.00 95.38 274 VAL A CA 1
ATOM 2267 C C . VAL A 1 274 ? -9.151 5.186 -17.581 1.00 95.38 274 VAL A C 1
ATOM 2269 O O . VAL A 1 274 ? -9.081 3.992 -17.863 1.00 95.38 274 VAL A O 1
ATOM 2272 N N . LYS A 1 275 ? -9.058 6.128 -18.526 1.00 94.25 275 LYS A N 1
ATOM 2273 C CA . LYS A 1 275 ? -8.857 5.820 -19.953 1.00 94.25 275 LYS A CA 1
ATOM 2274 C C . LYS A 1 275 ? -7.418 5.429 -20.249 1.00 94.25 275 LYS A C 1
ATOM 2276 O O . LYS A 1 275 ? -7.157 4.631 -21.146 1.00 94.25 275 LYS A O 1
ATOM 2281 N N . GLY A 1 276 ? -6.469 6.042 -19.543 1.00 93.75 276 GLY A N 1
ATOM 2282 C CA . GLY A 1 276 ? -5.048 5.872 -19.809 1.00 93.75 276 GLY A CA 1
ATOM 2283 C C . GLY A 1 276 ? -4.522 4.494 -19.418 1.00 93.75 276 GLY A C 1
ATOM 2284 O O . GLY A 1 276 ? -3.704 3.960 -20.161 1.00 93.75 276 GLY A O 1
ATOM 2285 N N . CYS A 1 277 ? -5.026 3.887 -18.345 1.00 94.81 277 CYS A N 1
ATOM 2286 C CA . CYS A 1 277 ? -4.558 2.581 -17.872 1.00 94.81 277 CYS A CA 1
ATOM 2287 C C . CYS A 1 277 ? -5.483 1.415 -18.252 1.00 94.81 277 CYS A C 1
ATOM 2289 O O . CYS A 1 277 ? -5.184 0.271 -17.915 1.00 94.81 277 CYS A O 1
ATOM 2291 N N . TYR A 1 278 ? -6.561 1.671 -19.005 1.00 93.88 278 TYR A N 1
ATOM 2292 C CA . TYR A 1 278 ? -7.373 0.616 -19.618 1.00 93.88 278 TYR A CA 1
ATOM 2293 C C . TYR A 1 278 ? -6.468 -0.373 -20.386 1.00 93.88 278 TYR A C 1
ATOM 2295 O O . TYR A 1 278 ? -5.637 0.081 -21.179 1.00 93.88 278 TYR A O 1
ATOM 2303 N N . PRO A 1 279 ? -6.615 -1.699 -20.183 1.00 93.25 279 PRO A N 1
ATOM 2304 C CA . PRO A 1 279 ? -7.780 -2.379 -19.601 1.00 93.25 279 PRO A CA 1
ATOM 2305 C C . PRO A 1 279 ? -7.708 -2.701 -18.105 1.00 93.25 279 PRO A C 1
ATOM 2307 O O . PRO A 1 279 ? -8.394 -3.606 -17.642 1.00 93.25 279 PRO A O 1
ATOM 2310 N N . MET A 1 280 ? -6.899 -1.994 -17.324 1.00 94.56 280 MET A N 1
ATOM 2311 C CA . MET A 1 280 ? -6.927 -2.109 -15.866 1.00 94.56 280 MET A CA 1
ATOM 2312 C C . MET A 1 280 ? -7.897 -1.087 -15.267 1.00 94.56 280 MET A C 1
ATOM 2314 O O . MET A 1 280 ? -7.973 0.057 -15.718 1.00 94.56 280 MET A O 1
ATOM 2318 N N . ARG A 1 281 ? -8.626 -1.482 -14.216 1.00 93.31 281 ARG A N 1
ATOM 2319 C CA . ARG A 1 281 ? -9.428 -0.538 -13.419 1.00 93.31 281 ARG A CA 1
ATOM 2320 C C . ARG A 1 281 ? -8.512 0.393 -12.610 1.00 93.31 281 ARG A C 1
ATOM 2322 O O . ARG A 1 281 ? -7.365 0.019 -12.336 1.00 93.31 281 ARG A O 1
ATOM 2329 N N . PRO A 1 282 ? -8.993 1.573 -12.171 1.00 94.88 282 PRO A N 1
ATOM 2330 C CA . PRO A 1 282 ? -8.177 2.510 -11.396 1.00 94.88 282 PRO A CA 1
ATOM 2331 C C . PRO A 1 282 ? -7.549 1.877 -10.150 1.00 94.88 282 PRO A C 1
ATOM 2333 O O . PRO A 1 282 ? -6.341 1.986 -9.951 1.00 94.88 282 PRO A O 1
ATOM 2336 N N . LEU A 1 283 ? -8.334 1.137 -9.358 1.00 93.94 283 LEU A N 1
ATOM 2337 C CA . LEU A 1 283 ? -7.817 0.474 -8.157 1.00 93.94 283 LEU A CA 1
ATOM 2338 C C . LEU A 1 283 ? -6.950 -0.752 -8.467 1.00 93.94 283 LEU A C 1
ATOM 2340 O O . LEU A 1 283 ? -5.998 -0.995 -7.733 1.00 93.94 283 LEU A O 1
ATOM 2344 N N . THR A 1 284 ? -7.192 -1.479 -9.565 1.00 95.00 284 THR A N 1
ATOM 2345 C CA . THR A 1 284 ? -6.267 -2.536 -10.020 1.00 95.00 284 THR A CA 1
ATOM 2346 C C . THR A 1 284 ? -4.899 -1.946 -10.354 1.00 95.00 284 THR A C 1
ATOM 2348 O O . THR A 1 284 ? -3.879 -2.466 -9.916 1.00 95.00 284 THR A O 1
ATOM 2351 N N . THR A 1 285 ? -4.877 -0.830 -11.089 1.00 94.56 285 THR A N 1
ATOM 2352 C CA . THR A 1 285 ? -3.633 -0.141 -11.470 1.00 94.56 285 THR A CA 1
ATOM 2353 C C . THR A 1 285 ? -2.902 0.391 -10.237 1.00 94.56 285 THR A C 1
ATOM 2355 O O . THR A 1 285 ? -1.685 0.261 -10.130 1.00 94.56 285 THR A O 1
ATOM 2358 N N . PHE A 1 286 ? -3.648 0.929 -9.270 1.00 93.06 286 PHE A N 1
ATOM 2359 C CA . PHE A 1 286 ? -3.087 1.355 -7.993 1.00 93.06 286 PHE A CA 1
ATOM 2360 C C . PHE A 1 286 ? -2.444 0.197 -7.228 1.00 93.06 286 PHE A C 1
ATOM 2362 O O . PHE A 1 286 ? -1.300 0.309 -6.791 1.00 93.06 286 PHE A O 1
ATOM 2369 N N . LEU A 1 287 ? -3.165 -0.918 -7.078 1.00 92.94 287 LEU A N 1
ATOM 2370 C CA . LEU A 1 287 ? -2.662 -2.102 -6.385 1.00 92.94 287 LEU A CA 1
ATOM 2371 C C . LEU A 1 287 ? -1.433 -2.679 -7.089 1.00 92.94 287 LEU A C 1
ATOM 2373 O O . LEU A 1 287 ? -0.475 -3.030 -6.413 1.00 92.94 287 LEU A O 1
ATOM 2377 N N . LEU A 1 288 ? -1.418 -2.708 -8.424 1.00 92.69 288 LEU A N 1
ATOM 2378 C CA . LEU A 1 288 ? -0.254 -3.108 -9.215 1.00 92.69 288 LEU A CA 1
ATOM 2379 C C . LEU A 1 288 ? 0.981 -2.264 -8.874 1.00 92.69 288 LEU A C 1
ATOM 2381 O O . LEU A 1 288 ? 2.019 -2.822 -8.520 1.00 92.69 288 LEU A O 1
ATOM 2385 N N . LEU A 1 289 ? 0.862 -0.934 -8.949 1.00 89.50 289 LEU A N 1
ATOM 2386 C CA . LEU A 1 289 ? 1.963 -0.022 -8.632 1.00 89.50 289 LEU A CA 1
ATOM 2387 C C . LEU A 1 289 ? 2.465 -0.258 -7.207 1.00 89.50 289 LEU A C 1
ATOM 2389 O O . LEU A 1 289 ? 3.651 -0.502 -6.990 1.00 89.50 289 LEU A O 1
ATOM 2393 N N . LYS A 1 290 ? 1.554 -0.279 -6.233 1.00 87.75 290 LYS A N 1
ATOM 2394 C CA . LYS A 1 290 ? 1.921 -0.390 -4.821 1.00 87.75 290 LYS A CA 1
ATOM 2395 C C . LYS A 1 290 ? 2.452 -1.751 -4.416 1.00 87.75 290 LYS A C 1
ATOM 2397 O O . LYS A 1 290 ? 3.345 -1.816 -3.580 1.00 87.75 290 LYS A O 1
ATOM 2402 N N . VAL A 1 291 ? 1.960 -2.834 -4.999 1.00 87.56 291 VAL A N 1
ATOM 2403 C CA . VAL A 1 291 ? 2.511 -4.167 -4.740 1.00 87.56 291 VAL A CA 1
ATOM 2404 C C . VAL A 1 291 ? 3.880 -4.297 -5.394 1.00 87.56 291 VAL A C 1
ATOM 2406 O O . VAL A 1 291 ? 4.788 -4.832 -4.764 1.00 87.56 291 VAL A O 1
ATOM 2409 N N . SER A 1 292 ? 4.077 -3.724 -6.588 1.00 85.94 292 SER A N 1
ATOM 2410 C CA . SER A 1 292 ? 5.402 -3.681 -7.210 1.00 85.94 292 SER A CA 1
ATOM 2411 C C . SER A 1 292 ? 6.416 -2.931 -6.345 1.00 85.94 292 SER A C 1
ATOM 2413 O O . SER A 1 292 ? 7.531 -3.404 -6.206 1.00 85.94 292 SER A O 1
ATOM 2415 N N . GLU A 1 293 ? 6.021 -1.848 -5.660 1.00 80.06 293 GLU A N 1
ATOM 2416 C CA . GLU A 1 293 ? 6.892 -1.114 -4.727 1.00 80.06 293 GLU A CA 1
ATOM 2417 C C . GLU A 1 293 ? 7.345 -1.944 -3.506 1.00 80.06 293 GLU A C 1
ATOM 2419 O O . GLU A 1 293 ? 8.332 -1.601 -2.851 1.00 80.06 293 GLU A O 1
ATOM 2424 N N . ARG A 1 294 ? 6.601 -3.003 -3.162 1.00 76.31 294 ARG A N 1
ATOM 2425 C CA . ARG A 1 294 ? 6.782 -3.801 -1.938 1.00 76.31 294 ARG A CA 1
ATOM 2426 C C . ARG A 1 294 ? 7.561 -5.096 -2.153 1.00 76.31 294 ARG A C 1
ATOM 2428 O O . ARG A 1 294 ? 7.889 -5.741 -1.158 1.00 76.31 294 ARG A O 1
ATOM 2435 N N . VAL A 1 295 ? 7.817 -5.471 -3.404 1.00 71.50 295 VAL A N 1
ATOM 2436 C CA . VAL A 1 295 ? 8.430 -6.743 -3.797 1.00 71.50 295 VAL A CA 1
ATOM 2437 C C . VAL A 1 295 ? 9.807 -6.473 -4.397 1.00 71.50 295 VAL A C 1
ATOM 2439 O O . VAL A 1 295 ? 9.920 -5.750 -5.383 1.00 71.50 295 VAL A O 1
ATOM 2442 N N . GLY A 1 296 ? 10.859 -7.068 -3.824 1.00 52.22 296 GLY A N 1
ATOM 2443 C CA . GLY A 1 296 ? 12.251 -6.807 -4.217 1.00 52.22 296 GLY A CA 1
ATOM 2444 C C . GLY A 1 296 ? 12.494 -6.876 -5.736 1.00 52.22 296 GLY A C 1
ATOM 2445 O O . GLY A 1 296 ? 12.391 -7.947 -6.327 1.00 52.22 296 GLY A O 1
ATOM 2446 N N . GLN A 1 297 ? 12.892 -5.739 -6.333 1.00 58.00 297 GLN A N 1
ATOM 2447 C CA . GLN A 1 297 ? 12.979 -5.422 -7.781 1.00 58.00 297 GLN A CA 1
ATOM 2448 C C . GLN A 1 297 ? 11.713 -4.780 -8.386 1.00 58.00 297 GLN A C 1
ATOM 2450 O O . GLN A 1 297 ? 11.200 -5.228 -9.418 1.00 58.00 297 GLN A O 1
ATOM 2455 N N . ASN A 1 298 ? 11.268 -3.684 -7.763 1.00 63.88 298 ASN A N 1
ATOM 2456 C CA . ASN A 1 298 ? 10.054 -2.929 -8.084 1.00 63.88 298 ASN A CA 1
ATOM 2457 C C . ASN A 1 298 ? 9.869 -2.643 -9.587 1.00 63.88 298 ASN A C 1
ATOM 2459 O O . ASN A 1 298 ? 8.881 -3.059 -10.194 1.00 63.88 298 ASN A O 1
ATOM 2463 N N . GLU A 1 299 ? 10.846 -1.986 -10.214 1.00 67.31 299 GLU A N 1
ATOM 2464 C CA . GLU A 1 299 ? 10.704 -1.478 -11.586 1.00 67.31 299 GLU A CA 1
ATOM 2465 C C . GLU A 1 299 ? 10.746 -2.589 -12.641 1.00 67.31 299 GLU A C 1
ATOM 2467 O O . GLU A 1 299 ? 9.942 -2.597 -13.574 1.00 67.31 299 GLU A O 1
ATOM 2472 N N . ARG A 1 300 ? 11.633 -3.582 -12.482 1.00 76.75 300 ARG A N 1
ATOM 2473 C CA . ARG A 1 300 ? 11.727 -4.706 -13.427 1.00 76.75 300 ARG A CA 1
ATOM 2474 C C . ARG A 1 300 ? 10.453 -5.547 -13.405 1.00 76.75 300 ARG A C 1
ATOM 2476 O O . ARG A 1 300 ? 9.978 -5.947 -14.467 1.00 76.75 300 ARG A O 1
ATOM 2483 N N . SER A 1 301 ? 9.893 -5.790 -12.220 1.00 81.38 301 SER A N 1
ATOM 2484 C CA . SER A 1 301 ? 8.669 -6.582 -12.060 1.00 81.38 301 SER A CA 1
ATOM 2485 C C . SER A 1 301 ? 7.461 -5.881 -12.678 1.00 81.38 301 SER A C 1
ATOM 2487 O O . SER A 1 301 ? 6.692 -6.531 -13.385 1.00 81.38 301 SER A O 1
ATOM 2489 N N . LEU A 1 302 ? 7.337 -4.561 -12.486 1.00 85.69 302 LEU A N 1
ATOM 2490 C CA . LEU A 1 302 ? 6.289 -3.742 -13.098 1.00 85.69 302 LEU A CA 1
ATOM 2491 C C . LEU A 1 302 ? 6.401 -3.716 -14.629 1.00 85.69 302 LEU A C 1
ATOM 2493 O O . LEU A 1 302 ? 5.423 -3.984 -15.321 1.00 85.69 302 LEU A O 1
ATOM 2497 N N . VAL A 1 303 ? 7.592 -3.441 -15.173 1.00 85.94 303 VAL A N 1
ATOM 2498 C CA . VAL A 1 303 ? 7.806 -3.406 -16.632 1.00 85.94 303 VAL A CA 1
ATOM 2499 C C . VAL A 1 303 ? 7.527 -4.771 -17.258 1.00 85.94 303 VAL A C 1
ATOM 2501 O O . VAL A 1 303 ? 6.870 -4.848 -18.295 1.00 85.94 303 VAL A O 1
ATOM 2504 N N . THR A 1 304 ? 7.972 -5.851 -16.614 1.00 87.56 304 THR A N 1
ATOM 2505 C CA . THR A 1 304 ? 7.720 -7.220 -17.091 1.00 87.56 304 THR A CA 1
ATOM 2506 C C . THR A 1 304 ? 6.232 -7.565 -17.023 1.00 87.56 304 THR A C 1
ATOM 2508 O O . THR A 1 304 ? 5.708 -8.152 -17.961 1.00 87.56 304 THR A O 1
ATOM 2511 N N . PHE A 1 305 ? 5.509 -7.125 -15.990 1.00 90.69 305 PHE A N 1
ATOM 2512 C CA . PHE A 1 305 ? 4.057 -7.301 -15.930 1.00 90.69 305 PHE A CA 1
ATOM 2513 C C . PHE A 1 305 ? 3.334 -6.578 -17.076 1.00 90.69 305 PHE A C 1
ATOM 2515 O O . PHE A 1 305 ? 2.404 -7.120 -17.669 1.00 90.69 305 PHE A O 1
ATOM 2522 N N . LEU A 1 306 ? 3.754 -5.350 -17.391 1.00 90.62 306 LEU A N 1
ATOM 2523 C CA . LEU A 1 306 ? 3.095 -4.504 -18.387 1.00 90.62 306 LEU A CA 1
ATOM 2524 C C . LEU A 1 306 ? 3.414 -4.909 -19.833 1.00 90.62 306 LEU A C 1
ATOM 2526 O O . LEU A 1 306 ? 2.533 -4.836 -20.688 1.00 90.62 306 LEU A O 1
ATOM 2530 N N . ALA A 1 307 ? 4.663 -5.294 -20.111 1.00 86.44 307 ALA A N 1
ATOM 2531 C CA . ALA A 1 307 ? 5.180 -5.489 -21.470 1.00 86.44 307 ALA A CA 1
ATOM 2532 C C . ALA A 1 307 ? 5.737 -6.896 -21.747 1.00 86.44 307 ALA A C 1
ATOM 2534 O O . ALA A 1 307 ? 6.116 -7.185 -22.883 1.00 86.44 307 ALA A O 1
ATOM 2535 N N . GLY A 1 308 ? 5.820 -7.757 -20.732 1.00 85.25 308 GLY A N 1
ATOM 2536 C CA . GLY A 1 308 ? 6.237 -9.147 -20.885 1.00 85.25 308 GLY A CA 1
ATOM 2537 C C . GLY A 1 308 ? 5.243 -9.950 -21.717 1.00 85.25 308 GLY A C 1
ATOM 2538 O O . GLY A 1 308 ? 4.099 -9.551 -21.904 1.00 85.25 308 GLY A O 1
ATOM 2539 N N . THR A 1 309 ? 5.699 -11.092 -22.226 1.00 84.38 309 THR A N 1
ATOM 2540 C CA . THR A 1 309 ? 4.871 -12.019 -23.028 1.00 84.38 309 THR A CA 1
ATOM 2541 C C . THR A 1 309 ? 4.517 -13.297 -22.271 1.00 84.38 309 THR A C 1
ATOM 2543 O O . THR A 1 309 ? 3.947 -14.220 -22.842 1.00 84.38 309 THR A O 1
ATOM 2546 N N . ASP A 1 310 ? 4.861 -13.347 -20.984 1.00 85.19 310 ASP A N 1
ATOM 2547 C CA . ASP A 1 310 ? 4.581 -14.478 -20.109 1.00 85.19 310 ASP A CA 1
ATOM 2548 C C . ASP A 1 310 ? 3.092 -14.540 -19.739 1.00 85.19 310 ASP A C 1
ATOM 2550 O O . ASP A 1 310 ? 2.382 -13.528 -19.748 1.00 85.19 310 ASP A O 1
ATOM 2554 N N . ALA A 1 311 ? 2.622 -15.734 -19.376 1.00 84.50 311 ALA A N 1
ATOM 2555 C CA . ALA A 1 311 ? 1.247 -15.942 -18.932 1.00 84.50 311 ALA A CA 1
ATOM 2556 C C . ALA A 1 311 ? 0.918 -15.084 -17.696 1.00 84.50 311 ALA A C 1
ATOM 2558 O O . ALA A 1 311 ? 1.718 -14.980 -16.765 1.00 84.50 311 ALA A O 1
ATOM 2559 N N . GLY A 1 312 ? -0.275 -14.484 -17.676 1.00 83.75 312 GLY A N 1
ATOM 2560 C CA . GLY A 1 312 ? -0.740 -13.633 -16.574 1.00 83.75 312 GLY A CA 1
ATOM 2561 C C . GLY A 1 312 ? -0.230 -12.187 -16.602 1.00 83.75 312 GLY A C 1
ATOM 2562 O O . GLY A 1 312 ? -0.564 -11.413 -15.705 1.00 83.75 312 GLY A O 1
ATOM 2563 N N . THR A 1 313 ? 0.542 -11.800 -17.622 1.00 92.25 313 THR A N 1
ATOM 2564 C CA . THR A 1 313 ? 0.931 -10.401 -17.869 1.00 92.25 313 THR A CA 1
ATOM 2565 C C . THR A 1 313 ? -0.219 -9.586 -18.470 1.00 92.25 313 THR A C 1
ATOM 2567 O O . THR A 1 313 ? -1.225 -10.119 -18.949 1.00 92.25 313 THR A O 1
ATOM 2570 N N . LEU A 1 314 ? -0.076 -8.258 -18.493 1.00 91.50 314 LEU A N 1
ATOM 2571 C CA . LEU A 1 314 ? -1.042 -7.381 -19.153 1.00 91.50 314 LEU A CA 1
ATOM 2572 C C . LEU A 1 314 ? -1.123 -7.647 -20.661 1.00 91.50 314 LEU A C 1
ATOM 2574 O O . LEU A 1 314 ? -2.214 -7.589 -21.226 1.00 91.50 314 LEU A O 1
ATOM 2578 N N . ALA A 1 315 ? 0.004 -7.947 -21.312 1.00 89.19 315 ALA A N 1
ATOM 2579 C CA . ALA A 1 315 ? 0.014 -8.252 -22.738 1.00 89.19 315 ALA A CA 1
ATOM 2580 C C . ALA A 1 315 ? -0.737 -9.558 -23.040 1.00 89.19 315 ALA A C 1
ATOM 2582 O O . ALA A 1 315 ? -1.514 -9.593 -23.992 1.00 89.19 315 ALA A O 1
ATOM 2583 N N . ASP A 1 316 ? -0.561 -10.593 -22.215 1.00 90.06 316 ASP A N 1
ATOM 2584 C CA . ASP A 1 316 ? -1.323 -11.846 -22.298 1.00 90.06 316 ASP A CA 1
ATOM 2585 C C . ASP A 1 316 ? -2.836 -11.583 -22.171 1.00 90.06 316 ASP A C 1
ATOM 2587 O O . ASP A 1 316 ? -3.614 -11.938 -23.055 1.00 90.06 316 ASP A O 1
ATOM 2591 N N . PHE A 1 317 ? -3.246 -10.809 -21.159 1.00 90.06 317 PHE A N 1
ATOM 2592 C CA . PHE A 1 317 ? -4.650 -10.428 -20.953 1.00 90.06 317 PHE A CA 1
ATOM 2593 C C . PHE A 1 317 ? -5.245 -9.570 -22.083 1.00 90.06 317 PHE A C 1
ATOM 2595 O O . PHE A 1 317 ? -6.447 -9.616 -22.336 1.00 90.06 317 PHE A O 1
ATOM 2602 N N . VAL A 1 318 ? -4.449 -8.723 -22.741 1.00 87.81 318 VAL A N 1
ATOM 2603 C CA . VAL A 1 318 ? -4.904 -7.902 -23.881 1.00 87.81 318 VAL A CA 1
ATOM 2604 C C . VAL A 1 318 ? -5.052 -8.725 -25.159 1.00 87.81 318 VAL A C 1
ATOM 2606 O O . VAL A 1 318 ? -5.909 -8.400 -25.979 1.00 87.81 318 VAL A O 1
ATOM 2609 N N . ASN A 1 319 ? -4.234 -9.761 -25.334 1.00 85.50 319 ASN A N 1
ATOM 2610 C CA . ASN A 1 319 ? -4.227 -10.586 -26.540 1.00 85.50 319 ASN A CA 1
ATOM 2611 C C . ASN A 1 319 ? -5.157 -11.809 -26.454 1.00 85.50 319 ASN A C 1
ATOM 2613 O O . ASN A 1 319 ? -5.355 -12.477 -27.468 1.00 85.50 319 ASN A O 1
ATOM 2617 N N . SER A 1 320 ? -5.735 -12.103 -25.285 1.00 84.56 320 SER A N 1
ATOM 2618 C CA . SER A 1 320 ? -6.738 -13.157 -25.120 1.00 84.56 320 SER A CA 1
ATOM 2619 C C . SER A 1 320 ? -8.080 -12.787 -25.766 1.00 84.56 320 SER A C 1
ATOM 2621 O O . SER A 1 320 ? -8.444 -11.612 -25.841 1.00 84.56 320 SER A O 1
ATOM 2623 N N . GLU A 1 321 ? -8.863 -13.785 -26.186 1.00 82.06 321 GLU A N 1
ATOM 2624 C CA . GLU A 1 321 ? -10.249 -13.565 -26.619 1.00 82.06 321 GLU A CA 1
ATOM 2625 C C . GLU A 1 321 ? -11.094 -13.094 -25.425 1.00 82.06 321 GLU A C 1
ATOM 2627 O O . GLU A 1 321 ? -11.370 -13.870 -24.513 1.00 82.06 321 GLU A O 1
ATOM 2632 N N . ARG A 1 322 ? -11.474 -11.810 -25.410 1.00 82.62 322 ARG A N 1
ATOM 2633 C CA . ARG A 1 322 ? -12.273 -11.197 -24.339 1.00 82.62 322 ARG A CA 1
ATOM 2634 C C . ARG A 1 322 ? -13.236 -10.141 -24.867 1.00 82.62 322 ARG A C 1
ATOM 2636 O O . ARG A 1 322 ? -13.028 -9.581 -25.948 1.00 82.62 322 ARG A O 1
ATOM 2643 N N . ASP A 1 323 ? -14.243 -9.806 -24.066 1.00 84.12 323 ASP A N 1
ATOM 2644 C CA . ASP A 1 323 ? -15.077 -8.639 -24.344 1.00 84.12 323 ASP A CA 1
ATOM 2645 C C . ASP A 1 323 ? -14.280 -7.341 -24.114 1.00 84.12 323 ASP A C 1
ATOM 2647 O O . ASP A 1 323 ? -13.453 -7.229 -23.207 1.00 84.12 323 ASP A O 1
ATOM 2651 N N . SER A 1 324 ? -14.528 -6.318 -24.933 1.00 81.50 324 SER A N 1
ATOM 2652 C CA . SER A 1 324 ? -13.882 -5.006 -24.778 1.00 81.50 324 SER A CA 1
ATOM 2653 C C . SER A 1 324 ? -14.200 -4.315 -23.443 1.00 81.50 324 SER A C 1
ATOM 2655 O O . SER A 1 324 ? -13.446 -3.448 -23.004 1.00 81.50 324 SER A O 1
ATOM 2657 N N . THR A 1 325 ? -15.300 -4.685 -22.792 1.00 83.88 325 THR A N 1
ATOM 2658 C CA . THR A 1 325 ? -15.716 -4.173 -21.482 1.00 83.88 325 THR A CA 1
ATOM 2659 C C . THR A 1 325 ? -15.059 -4.914 -20.317 1.00 83.88 325 THR A C 1
ATOM 2661 O O . THR A 1 325 ? -15.088 -4.419 -19.188 1.00 83.88 325 THR A O 1
ATOM 2664 N N . GLU A 1 326 ? -14.428 -6.062 -20.576 1.00 88.69 326 GLU A N 1
ATOM 2665 C CA . GLU A 1 326 ? -13.726 -6.829 -19.559 1.00 88.69 326 GLU A CA 1
ATOM 2666 C C . GLU A 1 326 ? -12.413 -6.135 -19.179 1.00 88.69 326 GLU A C 1
ATOM 2668 O O . GLU A 1 326 ? -11.558 -5.832 -20.020 1.00 88.69 326 GLU A O 1
ATOM 2673 N N . CYS A 1 327 ? -12.259 -5.878 -17.881 1.00 92.25 327 CYS A N 1
ATOM 2674 C CA . CYS A 1 327 ? -11.083 -5.236 -17.314 1.00 92.25 327 CYS A CA 1
ATOM 2675 C C . CYS A 1 327 ? -10.328 -6.207 -16.412 1.00 92.25 327 CYS A C 1
ATOM 2677 O O . CYS A 1 327 ? -10.927 -7.035 -15.728 1.00 92.25 327 CYS A O 1
ATOM 2679 N N . MET A 1 328 ? -9.012 -6.036 -16.344 1.00 93.75 328 MET A N 1
ATOM 2680 C CA . MET A 1 328 ? -8.162 -6.808 -15.452 1.00 93.75 328 MET A CA 1
ATOM 2681 C C . MET A 1 328 ? -8.509 -6.500 -13.994 1.00 93.75 328 MET A C 1
ATOM 2683 O O . MET A 1 328 ? -8.600 -5.333 -13.581 1.00 93.75 328 MET A O 1
ATOM 2687 N N . THR A 1 329 ? -8.669 -7.561 -13.214 1.00 93.44 329 THR A N 1
ATOM 2688 C CA . THR A 1 329 ? -8.988 -7.500 -11.792 1.00 93.44 329 THR A CA 1
ATOM 2689 C C . THR A 1 329 ? -7.723 -7.578 -10.928 1.00 93.44 329 THR A C 1
ATOM 2691 O O . THR A 1 329 ? -6.664 -8.011 -11.403 1.00 93.44 329 THR A O 1
ATOM 2694 N N . PRO A 1 330 ? -7.798 -7.177 -9.647 1.00 95.81 330 PRO A N 1
ATOM 2695 C CA . PRO A 1 330 ? -6.693 -7.347 -8.711 1.00 95.81 330 PRO A CA 1
ATOM 2696 C C . PRO A 1 330 ? -6.254 -8.807 -8.546 1.00 95.81 330 PRO A C 1
ATOM 2698 O O . PRO A 1 330 ? -5.071 -9.050 -8.330 1.00 95.81 330 PRO A O 1
ATOM 2701 N N . GLY A 1 331 ? -7.143 -9.790 -8.704 1.00 95.88 331 GLY A N 1
ATOM 2702 C CA . GLY A 1 331 ? -6.786 -11.207 -8.633 1.00 95.88 331 GLY A CA 1
ATOM 2703 C C . GLY A 1 331 ? -5.701 -11.619 -9.630 1.00 95.88 331 GLY A C 1
ATOM 2704 O O . GLY A 1 331 ? -4.789 -12.353 -9.259 1.00 95.88 331 GLY A O 1
ATOM 2705 N N . LYS A 1 332 ? -5.710 -11.073 -10.855 1.00 94.69 332 LYS A N 1
ATOM 2706 C CA . LYS A 1 332 ? -4.640 -11.313 -11.845 1.00 94.69 332 LYS A CA 1
ATOM 2707 C C . LYS A 1 332 ? -3.303 -10.706 -11.420 1.00 94.69 332 LYS A C 1
ATOM 2709 O O . LYS A 1 332 ? -2.259 -11.328 -11.600 1.00 94.69 332 LYS A O 1
ATOM 2714 N N . VAL A 1 333 ? -3.339 -9.517 -10.815 1.00 95.12 333 VAL A N 1
ATOM 2715 C CA . VAL A 1 333 ? -2.148 -8.889 -10.223 1.00 95.12 333 VAL A CA 1
ATOM 2716 C C . VAL A 1 333 ? -1.612 -9.771 -9.094 1.00 95.12 333 VAL A C 1
ATOM 2718 O O . VAL A 1 333 ? -0.419 -10.061 -9.056 1.00 95.12 333 VAL A O 1
ATOM 2721 N N . PHE A 1 334 ? -2.484 -10.264 -8.211 1.00 95.44 334 PHE A N 1
ATOM 2722 C CA . PHE A 1 334 ? -2.091 -11.177 -7.139 1.00 95.44 334 PHE A CA 1
ATOM 2723 C C . PHE A 1 334 ? -1.423 -12.435 -7.696 1.00 95.44 334 PHE A C 1
ATOM 2725 O O . PHE A 1 334 ? -0.358 -12.807 -7.216 1.00 95.44 334 PHE A O 1
ATOM 2732 N N . ASP A 1 335 ? -1.999 -13.060 -8.722 1.00 94.94 335 ASP A N 1
ATOM 2733 C CA . ASP A 1 335 ? -1.465 -14.296 -9.301 1.00 94.94 335 ASP A CA 1
ATOM 2734 C C . ASP A 1 335 ? -0.050 -14.114 -9.860 1.00 94.94 335 ASP A C 1
ATOM 2736 O O . ASP A 1 335 ? 0.816 -14.956 -9.619 1.00 94.94 335 ASP A O 1
ATOM 2740 N N . TYR A 1 336 ? 0.218 -12.989 -10.529 1.00 93.12 336 TYR A N 1
ATOM 2741 C CA . TYR A 1 336 ? 1.555 -12.677 -11.035 1.00 93.12 336 TYR A CA 1
ATOM 2742 C C . TYR A 1 336 ? 2.568 -12.410 -9.910 1.00 93.12 336 TYR A C 1
ATOM 2744 O O . TYR A 1 336 ? 3.700 -12.892 -9.962 1.00 93.12 336 TYR A O 1
ATOM 2752 N N . PHE A 1 337 ? 2.179 -11.657 -8.874 1.00 91.50 337 PHE A N 1
ATOM 2753 C CA . PHE A 1 337 ? 3.084 -11.301 -7.774 1.00 91.50 337 PHE A CA 1
ATOM 2754 C C . PHE A 1 337 ? 3.201 -12.388 -6.695 1.00 91.50 337 PHE A C 1
ATOM 2756 O O . PHE A 1 337 ? 4.163 -12.374 -5.930 1.00 91.50 337 PHE A O 1
ATOM 2763 N N . SER A 1 338 ? 2.282 -13.353 -6.633 1.00 92.19 338 SER A N 1
ATOM 2764 C CA . SER A 1 338 ? 2.243 -14.421 -5.624 1.00 92.19 338 SER A CA 1
ATOM 2765 C C . SER A 1 338 ? 3.561 -15.217 -5.528 1.00 92.19 338 SER A C 1
ATOM 2767 O O . SER A 1 338 ? 4.096 -15.343 -4.422 1.00 92.19 338 SER A O 1
ATOM 2769 N N . PRO A 1 339 ? 4.191 -15.669 -6.636 1.00 89.81 339 PRO A N 1
ATOM 2770 C CA . PRO A 1 339 ? 5.504 -16.316 -6.580 1.00 89.81 339 PRO A CA 1
ATOM 2771 C C . PRO A 1 339 ? 6.622 -15.416 -6.041 1.00 89.81 339 PRO A C 1
ATOM 2773 O O . PRO A 1 339 ? 7.570 -15.919 -5.437 1.00 89.81 339 PRO A O 1
ATOM 2776 N N . LEU A 1 340 ? 6.535 -14.101 -6.263 1.00 86.44 340 LEU A N 1
ATOM 2777 C CA . LEU A 1 340 ? 7.523 -13.139 -5.777 1.00 86.44 340 LEU A CA 1
ATOM 2778 C C . LEU A 1 340 ? 7.331 -12.876 -4.277 1.00 86.44 340 LEU A C 1
ATOM 2780 O O . LEU A 1 340 ? 8.296 -12.950 -3.520 1.00 86.44 340 LEU A O 1
ATOM 2784 N N . LEU A 1 341 ? 6.083 -12.689 -3.838 1.00 86.56 341 LEU A N 1
ATOM 2785 C CA . LEU A 1 341 ? 5.699 -12.544 -2.429 1.00 86.56 341 LEU A CA 1
ATOM 2786 C C . LEU A 1 341 ? 6.096 -13.771 -1.599 1.00 86.56 341 LEU A C 1
ATOM 2788 O O . LEU A 1 341 ? 6.599 -13.623 -0.491 1.00 86.56 341 LEU A O 1
ATOM 2792 N N . LYS A 1 342 ? 5.959 -14.978 -2.161 1.00 86.38 342 LYS A N 1
ATOM 2793 C CA . LYS A 1 342 ? 6.418 -16.231 -1.539 1.00 86.38 342 LYS A CA 1
ATOM 2794 C C . LYS A 1 342 ? 7.926 -16.257 -1.270 1.00 86.38 342 LYS A C 1
ATOM 2796 O O . LYS A 1 342 ? 8.375 -16.899 -0.325 1.00 86.38 342 LYS A O 1
ATOM 2801 N N . ARG A 1 343 ? 8.729 -15.637 -2.141 1.00 80.50 343 ARG A N 1
ATOM 2802 C CA . ARG A 1 343 ? 10.203 -15.652 -2.054 1.00 80.50 343 ARG A CA 1
ATOM 2803 C C . ARG A 1 343 ? 10.753 -14.491 -1.227 1.00 80.50 343 ARG A C 1
ATOM 2805 O O . ARG A 1 343 ? 11.894 -14.572 -0.774 1.00 80.50 343 ARG A O 1
ATOM 2812 N N . ASP A 1 344 ? 9.967 -13.436 -1.033 1.00 70.94 344 ASP A N 1
ATOM 2813 C CA . ASP A 1 344 ? 10.362 -12.232 -0.305 1.00 70.94 344 ASP A CA 1
ATOM 2814 C C . ASP A 1 344 ? 10.199 -12.400 1.215 1.00 70.94 344 ASP A C 1
ATOM 2816 O O . ASP A 1 344 ? 9.272 -11.892 1.846 1.00 70.94 344 ASP A O 1
ATOM 2820 N N . LEU A 1 345 ? 11.135 -13.140 1.816 1.00 63.09 345 LEU A N 1
ATOM 2821 C CA . LEU A 1 345 ? 11.175 -13.374 3.264 1.00 63.09 345 LEU A CA 1
ATOM 2822 C C . LEU A 1 345 ? 11.615 -12.136 4.067 1.00 63.09 345 LEU A C 1
ATOM 2824 O O . LEU A 1 345 ? 11.440 -12.106 5.285 1.00 63.09 345 LEU A O 1
ATOM 2828 N N . TRP A 1 346 ? 12.178 -11.117 3.409 1.00 61.56 346 TRP A N 1
ATOM 2829 C CA . TRP A 1 346 ? 12.612 -9.878 4.060 1.00 61.56 346 TRP A CA 1
ATOM 2830 C C . TRP A 1 346 ? 11.416 -8.985 4.402 1.00 61.56 346 TRP A C 1
ATOM 2832 O O . TRP A 1 346 ? 11.415 -8.307 5.430 1.00 61.56 346 TRP A O 1
ATOM 2842 N N . ASN A 1 347 ? 10.354 -9.039 3.594 1.00 72.19 347 ASN A N 1
ATOM 2843 C CA . ASN A 1 347 ? 9.093 -8.355 3.857 1.00 72.19 347 ASN A CA 1
ATOM 2844 C C . ASN A 1 347 ? 8.096 -9.272 4.595 1.00 72.19 347 ASN A C 1
ATOM 2846 O O . ASN A 1 347 ? 7.061 -9.678 4.057 1.00 72.19 347 ASN A O 1
ATOM 2850 N N . ARG A 1 348 ? 8.399 -9.573 5.871 1.00 71.62 348 ARG A N 1
ATOM 2851 C CA . ARG A 1 348 ? 7.633 -10.508 6.725 1.00 71.62 348 ARG A CA 1
ATOM 2852 C C . ARG A 1 348 ? 6.124 -10.238 6.730 1.00 71.62 348 ARG A C 1
ATOM 2854 O O . ARG A 1 348 ? 5.336 -11.176 6.662 1.00 71.62 348 ARG A O 1
ATOM 2861 N N . ARG A 1 349 ? 5.714 -8.965 6.774 1.00 78.62 349 ARG A N 1
ATOM 2862 C CA . ARG A 1 349 ? 4.296 -8.570 6.780 1.00 78.62 349 ARG A CA 1
ATOM 2863 C C . ARG A 1 349 ? 3.587 -8.937 5.477 1.00 78.62 349 ARG A C 1
ATOM 2865 O O . ARG A 1 349 ? 2.481 -9.462 5.517 1.00 78.62 349 ARG A O 1
ATOM 2872 N N . SER A 1 350 ? 4.210 -8.667 4.331 1.00 84.44 350 SER A N 1
ATOM 2873 C CA . SER A 1 350 ? 3.590 -8.965 3.033 1.00 84.44 350 SER A CA 1
ATOM 2874 C C . SER A 1 350 ? 3.518 -10.470 2.793 1.00 84.44 350 SER A C 1
ATOM 2876 O O . SER A 1 350 ? 2.496 -10.971 2.329 1.00 84.44 350 SER A O 1
ATOM 2878 N N . HIS A 1 351 ? 4.564 -11.196 3.198 1.00 83.81 351 HIS A N 1
ATOM 2879 C CA . HIS A 1 351 ? 4.575 -12.655 3.179 1.00 83.81 351 HIS A CA 1
ATOM 2880 C C . HIS A 1 351 ? 3.472 -13.252 4.072 1.00 83.81 351 HIS A C 1
ATOM 2882 O O . HIS A 1 351 ? 2.818 -14.214 3.679 1.00 83.81 351 HIS A O 1
ATOM 2888 N N . LEU A 1 352 ? 3.224 -12.678 5.255 1.00 83.12 352 LEU A N 1
ATOM 2889 C CA . LEU A 1 352 ? 2.158 -13.126 6.154 1.00 83.12 352 LEU A CA 1
ATOM 2890 C C . LEU A 1 352 ? 0.764 -12.970 5.526 1.00 83.12 352 LEU A C 1
ATOM 2892 O O . LEU A 1 352 ? -0.007 -13.925 5.512 1.00 83.12 352 LEU A O 1
ATOM 2896 N N . GLU A 1 353 ? 0.445 -11.798 4.972 1.00 88.38 353 GLU A N 1
ATOM 2897 C CA . GLU A 1 353 ? -0.851 -11.562 4.315 1.00 88.38 353 GLU A CA 1
ATOM 2898 C C . GLU A 1 353 ? -1.038 -12.446 3.074 1.00 88.38 353 GLU A C 1
ATOM 2900 O O . GLU A 1 353 ? -2.132 -12.963 2.839 1.00 88.38 353 GLU A O 1
ATOM 2905 N N . TRP A 1 354 ? 0.035 -12.674 2.310 1.00 92.06 354 TRP A N 1
ATOM 2906 C CA . TRP A 1 354 ? 0.039 -13.639 1.211 1.00 92.06 354 TRP A CA 1
ATOM 2907 C C . TRP A 1 354 ? -0.265 -15.059 1.706 1.00 92.06 354 TRP A C 1
ATOM 2909 O O . TRP A 1 354 ? -1.118 -15.738 1.136 1.00 92.06 354 TRP A O 1
ATOM 2919 N N . ASN A 1 355 ? 0.368 -15.493 2.798 1.00 88.38 355 ASN A N 1
ATOM 2920 C CA . ASN A 1 355 ? 0.147 -16.820 3.370 1.00 88.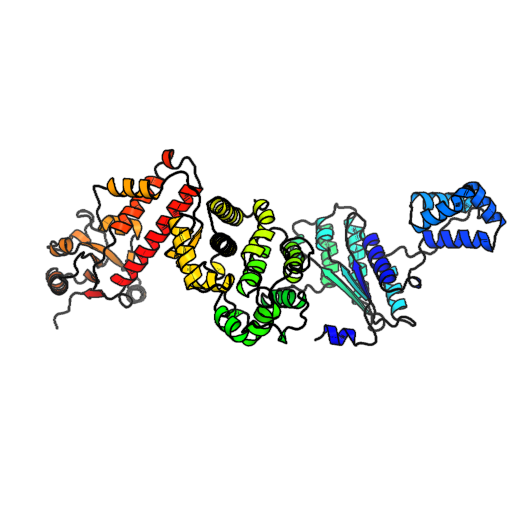38 355 ASN A CA 1
ATOM 2921 C C . ASN A 1 355 ? -1.310 -17.003 3.837 1.00 88.38 355 ASN A C 1
ATOM 2923 O O . ASN A 1 355 ? -1.936 -18.008 3.509 1.00 88.38 355 ASN A O 1
ATOM 2927 N N . LYS A 1 356 ? -1.899 -15.988 4.491 1.00 90.50 356 LYS A N 1
ATOM 2928 C CA . LYS A 1 356 ? -3.332 -15.985 4.851 1.00 90.50 356 LYS A CA 1
ATOM 2929 C C . LYS A 1 356 ? -4.227 -16.198 3.627 1.00 90.50 356 LYS A C 1
ATOM 2931 O O . LYS A 1 356 ? -5.169 -16.982 3.688 1.00 90.50 356 LYS A O 1
ATOM 2936 N N . ALA A 1 357 ? -3.920 -15.546 2.504 1.00 94.62 357 ALA A N 1
ATOM 2937 C CA . ALA A 1 357 ? -4.669 -15.727 1.260 1.00 94.62 357 ALA A CA 1
ATOM 2938 C C . ALA A 1 357 ? -4.527 -17.144 0.697 1.00 94.62 357 ALA A C 1
ATOM 2940 O O . ALA A 1 357 ? -5.523 -17.736 0.287 1.00 94.62 357 ALA A O 1
ATOM 2941 N N . MET A 1 358 ? -3.317 -17.710 0.711 1.00 94.31 358 MET A N 1
ATOM 2942 C CA . MET A 1 358 ? -3.093 -19.088 0.265 1.00 94.31 358 MET A CA 1
ATOM 2943 C C . MET A 1 358 ? -3.880 -20.090 1.114 1.00 94.31 358 MET A C 1
ATOM 2945 O O . MET A 1 358 ? -4.585 -20.919 0.550 1.00 94.31 358 MET A O 1
ATOM 2949 N N . MET A 1 359 ? -3.835 -19.959 2.443 1.00 89.69 359 MET A N 1
ATOM 2950 C CA . MET A 1 359 ? -4.606 -20.798 3.370 1.00 89.69 359 MET A CA 1
ATOM 2951 C C . MET A 1 359 ? -6.118 -20.644 3.175 1.00 89.69 359 MET A C 1
ATOM 2953 O O . MET A 1 359 ? -6.857 -21.624 3.201 1.00 89.69 359 MET A O 1
ATOM 2957 N N . ALA A 1 360 ? -6.599 -19.417 2.957 1.00 92.44 360 ALA A N 1
ATOM 2958 C CA . ALA A 1 360 ? -8.004 -19.156 2.666 1.00 92.44 360 ALA A CA 1
ATOM 2959 C C . ALA A 1 360 ? -8.478 -19.894 1.404 1.00 92.44 360 ALA A C 1
ATOM 2961 O O . ALA A 1 360 ? -9.571 -20.457 1.401 1.00 92.44 360 ALA A O 1
ATOM 2962 N N . MET A 1 361 ? -7.645 -19.920 0.360 1.00 93.38 361 MET A N 1
ATOM 2963 C CA . MET A 1 361 ? -7.937 -20.586 -0.913 1.00 93.38 361 MET A CA 1
ATOM 2964 C C . MET A 1 361 ? -7.837 -22.121 -0.857 1.00 93.38 361 MET A C 1
ATOM 2966 O O . MET A 1 361 ? -8.229 -22.771 -1.819 1.00 93.38 361 MET A O 1
ATOM 2970 N N . GLU A 1 362 ? -7.354 -22.718 0.240 1.00 90.62 362 GLU A N 1
ATOM 2971 C CA . GLU A 1 362 ? -7.449 -24.174 0.459 1.00 90.62 362 GLU A CA 1
ATOM 2972 C C . GLU A 1 362 ? -8.880 -24.620 0.805 1.00 90.62 362 GLU A C 1
ATOM 2974 O O . GLU A 1 362 ? -9.210 -25.801 0.681 1.00 90.62 362 GLU A O 1
ATOM 2979 N N . LYS A 1 363 ? -9.736 -23.690 1.256 1.00 89.75 363 LYS A N 1
ATOM 2980 C CA . LYS A 1 363 ? -11.157 -23.953 1.509 1.00 89.75 363 LYS A CA 1
ATOM 2981 C C . LYS A 1 363 ? -11.939 -24.001 0.190 1.00 89.75 363 LYS A C 1
ATOM 2983 O O . LYS A 1 363 ? -11.516 -23.453 -0.822 1.00 89.75 363 LYS A O 1
ATOM 2988 N N . ASP A 1 364 ? -13.118 -24.621 0.223 1.00 93.38 364 ASP A N 1
ATOM 2989 C CA . ASP A 1 364 ? -14.024 -24.685 -0.930 1.00 93.38 364 ASP A CA 1
ATOM 2990 C C . ASP A 1 364 ? -14.648 -23.304 -1.215 1.00 93.38 364 ASP A C 1
ATOM 2992 O O . ASP A 1 364 ? -15.623 -22.881 -0.574 1.00 93.38 364 ASP A O 1
ATOM 2996 N N . LEU A 1 365 ? -14.020 -22.564 -2.131 1.00 95.69 365 LEU A N 1
ATOM 2997 C CA . LEU A 1 365 ? -14.381 -21.207 -2.530 1.00 95.69 365 LEU A CA 1
ATOM 2998 C C . LEU A 1 365 ? -14.768 -21.152 -4.010 1.00 95.69 365 LEU A C 1
ATOM 3000 O O . LEU A 1 365 ? -14.138 -21.766 -4.866 1.00 95.69 365 LEU A O 1
ATOM 3004 N N . THR A 1 366 ? -15.789 -20.356 -4.303 1.00 97.00 366 THR A N 1
ATOM 3005 C CA . THR A 1 366 ? -16.168 -19.960 -5.666 1.00 97.00 366 THR A CA 1
ATOM 3006 C C . THR A 1 366 ? -15.114 -19.037 -6.286 1.00 97.00 366 THR A C 1
ATOM 3008 O O . THR A 1 366 ? -14.301 -18.436 -5.579 1.00 97.00 366 THR A O 1
ATOM 3011 N N . GLU A 1 367 ? -15.127 -18.876 -7.610 1.00 95.12 367 GLU A N 1
ATOM 3012 C CA . GLU A 1 367 ? -14.195 -17.973 -8.299 1.00 95.12 367 GLU A CA 1
ATOM 3013 C C . GLU A 1 367 ? -14.353 -16.517 -7.828 1.00 95.12 367 GLU A C 1
ATOM 3015 O O . GLU A 1 367 ? -13.364 -15.801 -7.655 1.00 95.12 367 GLU A O 1
ATOM 3020 N N . GLU A 1 368 ? -15.586 -16.087 -7.546 1.00 95.25 368 GLU A N 1
ATOM 3021 C CA . GLU A 1 368 ? -15.881 -14.768 -6.989 1.00 95.25 368 GLU A CA 1
ATOM 3022 C C . GLU A 1 368 ? -15.294 -14.578 -5.588 1.00 95.25 368 GLU A C 1
ATOM 3024 O O . GLU A 1 368 ? -14.737 -13.523 -5.279 1.00 95.25 368 GLU A O 1
ATOM 3029 N N . GLU A 1 369 ? -15.410 -15.596 -4.736 1.00 97.44 369 GLU A N 1
ATOM 3030 C CA . GLU A 1 369 ? -14.837 -15.601 -3.390 1.00 97.44 369 GLU A CA 1
ATOM 3031 C C . GLU A 1 369 ? -13.306 -15.547 -3.435 1.00 97.44 369 GLU A C 1
ATOM 3033 O O . GLU A 1 369 ? -12.701 -14.763 -2.701 1.00 97.44 369 GLU A O 1
ATOM 3038 N N . ILE A 1 370 ? -12.681 -16.305 -4.341 1.00 97.75 370 ILE A N 1
ATOM 3039 C CA . ILE A 1 370 ? -11.229 -16.289 -4.558 1.00 97.75 370 ILE A CA 1
ATOM 3040 C C . ILE A 1 370 ? -10.760 -14.900 -5.012 1.00 97.75 370 ILE A C 1
ATOM 3042 O O . ILE A 1 370 ? -9.780 -14.377 -4.479 1.00 97.75 370 ILE A O 1
ATOM 3046 N N . GLU A 1 371 ? -11.457 -14.267 -5.958 1.00 97.50 371 GLU A N 1
ATOM 3047 C CA . GLU A 1 371 ? -11.131 -12.914 -6.427 1.00 97.50 371 GLU A CA 1
ATOM 3048 C C . GLU A 1 371 ? -11.183 -11.885 -5.283 1.00 97.50 371 GLU A C 1
ATOM 3050 O O . GLU A 1 371 ? -10.286 -11.044 -5.150 1.00 97.50 371 GLU A O 1
ATOM 3055 N N . ILE A 1 372 ? -12.193 -11.973 -4.411 1.00 97.94 372 ILE A N 1
ATOM 3056 C CA . ILE A 1 372 ? -12.307 -11.101 -3.235 1.00 97.94 372 ILE A CA 1
ATOM 3057 C C . ILE A 1 372 ? -11.180 -11.369 -2.234 1.00 97.94 372 ILE A C 1
ATOM 3059 O O . ILE A 1 372 ? -10.557 -10.413 -1.774 1.00 97.94 372 ILE A O 1
ATOM 3063 N N . VAL A 1 373 ? -10.849 -12.631 -1.945 1.00 97.94 373 VAL A N 1
ATOM 3064 C CA . VAL A 1 373 ? -9.729 -12.996 -1.056 1.00 97.94 373 VAL A CA 1
ATOM 3065 C C . VAL A 1 373 ? -8.405 -12.423 -1.566 1.00 97.94 373 VAL A C 1
ATOM 3067 O O . VAL A 1 373 ? -7.682 -11.767 -0.810 1.00 97.94 373 VAL A O 1
ATOM 3070 N N . LYS A 1 374 ? -8.109 -12.597 -2.860 1.00 97.69 374 LYS A N 1
ATOM 3071 C CA . LYS A 1 374 ? -6.907 -12.041 -3.500 1.00 97.69 374 LYS A CA 1
ATOM 3072 C C . LYS A 1 374 ? -6.883 -10.514 -3.424 1.00 97.69 374 LYS A C 1
ATOM 3074 O O . LYS A 1 374 ? -5.850 -9.927 -3.106 1.00 97.69 374 LYS A O 1
ATOM 3079 N N . THR A 1 375 ? -8.024 -9.865 -3.656 1.00 97.00 375 THR A N 1
ATOM 3080 C CA . THR A 1 375 ? -8.132 -8.402 -3.585 1.00 97.00 375 THR A CA 1
ATOM 3081 C C . THR A 1 375 ? -7.902 -7.880 -2.164 1.00 97.00 375 THR A C 1
ATOM 3083 O O . THR A 1 375 ? -7.131 -6.935 -1.988 1.00 97.00 375 THR A O 1
ATOM 3086 N N . ILE A 1 376 ? -8.508 -8.508 -1.146 1.00 96.06 376 ILE A N 1
ATOM 3087 C CA . ILE A 1 376 ? -8.280 -8.164 0.268 1.00 96.06 376 ILE A CA 1
ATOM 3088 C C . ILE A 1 376 ? -6.791 -8.305 0.595 1.00 96.06 376 ILE A C 1
ATOM 3090 O O . ILE A 1 376 ? -6.212 -7.388 1.174 1.00 96.06 376 ILE A O 1
ATOM 3094 N N . CYS A 1 377 ? -6.153 -9.402 0.174 1.00 94.56 377 CYS A N 1
ATOM 3095 C CA . CYS A 1 377 ? -4.725 -9.623 0.394 1.00 94.56 377 CYS A CA 1
ATOM 3096 C C . CYS A 1 377 ? -3.868 -8.469 -0.149 1.00 94.56 377 CYS A C 1
ATOM 3098 O O . CYS A 1 377 ? -3.067 -7.894 0.589 1.00 94.56 377 CYS A O 1
ATOM 3100 N N . LEU A 1 378 ? -4.070 -8.070 -1.411 1.00 93.88 378 LEU A N 1
ATOM 3101 C CA . LEU A 1 378 ? -3.301 -6.972 -2.006 1.00 93.88 378 LEU A CA 1
ATOM 3102 C C . LEU A 1 378 ? -3.544 -5.643 -1.281 1.00 93.88 378 LEU A C 1
ATOM 3104 O O . LEU A 1 378 ? -2.583 -4.941 -0.972 1.00 93.88 378 LEU A O 1
ATOM 3108 N N . MET A 1 379 ? -4.797 -5.314 -0.948 1.00 93.06 379 MET A N 1
ATOM 3109 C CA . MET A 1 379 ? -5.110 -4.102 -0.176 1.00 93.06 379 MET A CA 1
ATOM 3110 C C . MET A 1 379 ? -4.397 -4.100 1.187 1.00 93.06 379 MET A C 1
ATOM 3112 O O . MET A 1 379 ? -3.862 -3.074 1.611 1.00 93.06 379 MET A O 1
ATOM 3116 N N . ARG A 1 380 ? -4.300 -5.261 1.848 1.00 88.94 380 ARG A N 1
ATOM 3117 C CA . ARG A 1 380 ? -3.594 -5.420 3.129 1.00 88.94 380 ARG A CA 1
ATOM 3118 C C . ARG A 1 380 ? -2.077 -5.316 3.018 1.00 88.94 380 ARG A C 1
ATOM 3120 O O . ARG A 1 380 ? -1.459 -4.709 3.897 1.00 88.94 380 ARG A O 1
ATOM 3127 N N . ILE A 1 381 ? -1.491 -5.856 1.951 1.00 87.50 381 ILE A N 1
ATOM 3128 C CA . ILE A 1 381 ? -0.060 -5.724 1.639 1.00 87.50 381 ILE A CA 1
ATOM 3129 C C . ILE A 1 381 ? 0.306 -4.248 1.427 1.00 87.50 381 ILE A C 1
ATOM 3131 O O . ILE A 1 381 ? 1.310 -3.767 1.959 1.00 87.50 381 ILE A O 1
ATOM 3135 N N . VAL A 1 382 ? -0.532 -3.510 0.695 1.00 85.69 382 VAL A N 1
ATOM 3136 C CA . VAL A 1 382 ? -0.320 -2.081 0.421 1.00 85.69 382 VAL A CA 1
ATOM 3137 C C . VAL A 1 382 ? -0.495 -1.227 1.684 1.00 85.69 382 VAL A C 1
ATOM 3139 O O . VAL A 1 382 ? 0.342 -0.362 1.957 1.00 85.69 382 VAL A O 1
ATOM 3142 N N . GLY A 1 383 ? -1.497 -1.540 2.508 1.00 69.25 383 GLY A N 1
ATOM 3143 C CA . GLY A 1 383 ? -1.647 -1.043 3.875 1.00 69.25 383 GLY A CA 1
ATOM 3144 C C . GLY A 1 383 ? -2.397 0.289 4.052 1.00 69.25 383 GLY A C 1
ATOM 3145 O O . GLY A 1 383 ? -2.618 1.064 3.124 1.00 69.25 383 GLY A O 1
ATOM 3146 N N . LEU A 1 384 ? -2.740 0.553 5.321 1.00 52.75 384 LEU A N 1
ATOM 3147 C CA . LEU A 1 384 ? -3.586 1.643 5.847 1.00 52.75 384 LEU A CA 1
ATOM 3148 C C . LEU A 1 384 ? -3.162 3.080 5.481 1.00 52.75 384 LEU A C 1
ATOM 3150 O O . LEU A 1 384 ? -3.997 3.986 5.489 1.00 52.75 384 LEU A O 1
ATOM 3154 N N . SER A 1 385 ? -1.883 3.327 5.170 1.00 53.69 385 SER A N 1
ATOM 3155 C CA . SER A 1 385 ? -1.370 4.684 4.898 1.00 53.69 385 SER A CA 1
ATOM 3156 C C . SER A 1 385 ? -1.976 5.322 3.645 1.00 53.69 385 SER A C 1
ATOM 3158 O O . SER A 1 385 ? -1.975 6.544 3.509 1.00 53.69 385 SER A O 1
ATOM 3160 N N . GLU A 1 386 ? -2.526 4.500 2.754 1.00 62.38 386 GLU A N 1
ATOM 3161 C CA . GLU A 1 386 ? -3.055 4.911 1.455 1.00 62.38 386 GLU A CA 1
ATOM 3162 C C . GLU A 1 386 ? -4.576 5.115 1.436 1.00 62.38 386 GLU A C 1
ATOM 3164 O O . GLU A 1 386 ? -5.152 5.365 0.378 1.00 62.38 386 GLU A O 1
ATOM 3169 N N . LYS A 1 387 ? -5.252 5.004 2.593 1.00 66.56 387 LYS A N 1
ATOM 3170 C CA . LYS A 1 387 ? -6.727 5.005 2.685 1.00 66.56 387 LYS A CA 1
ATOM 3171 C C . LYS A 1 387 ? -7.391 3.977 1.750 1.00 66.56 387 LYS A C 1
ATOM 3173 O O . LYS A 1 387 ? -8.501 4.197 1.267 1.00 66.56 387 LYS A O 1
ATOM 3178 N N . MET A 1 388 ? -6.720 2.856 1.487 1.00 77.19 388 MET A N 1
ATOM 3179 C CA . MET A 1 388 ? -7.244 1.752 0.683 1.00 77.19 388 MET A CA 1
ATOM 3180 C C . MET A 1 388 ? -7.615 0.577 1.584 1.00 77.19 388 MET A C 1
ATOM 3182 O O . MET A 1 388 ? -7.020 -0.495 1.542 1.00 77.19 388 MET A O 1
ATOM 3186 N N . GLU A 1 389 ? -8.612 0.805 2.426 1.00 86.88 389 GLU A N 1
ATOM 3187 C CA . GLU A 1 389 ? -9.161 -0.251 3.261 1.00 86.88 389 GLU A CA 1
ATOM 3188 C C . GLU A 1 389 ? -10.049 -1.189 2.449 1.00 86.88 389 GLU A C 1
ATOM 3190 O O . GLU A 1 389 ? -10.770 -0.750 1.550 1.00 86.88 389 GLU A O 1
ATOM 3195 N N . ALA A 1 390 ? -10.032 -2.479 2.783 1.00 92.12 390 ALA A N 1
ATOM 3196 C CA . ALA A 1 390 ? -10.863 -3.493 2.144 1.00 92.12 390 ALA A CA 1
ATOM 3197 C C . ALA A 1 390 ? -12.309 -3.422 2.661 1.00 92.12 390 ALA A C 1
ATOM 3199 O O . ALA A 1 390 ? -12.742 -4.184 3.520 1.00 92.12 390 ALA A O 1
ATOM 3200 N N . THR A 1 391 ? -13.069 -2.463 2.148 1.00 93.12 391 THR A N 1
ATOM 3201 C CA . THR A 1 391 ? -14.503 -2.297 2.406 1.00 93.12 391 THR A CA 1
ATOM 3202 C C . THR A 1 391 ? -15.305 -2.905 1.261 1.00 93.12 391 THR A C 1
ATOM 3204 O O . THR A 1 391 ? -14.805 -3.017 0.144 1.00 93.12 391 THR A O 1
ATOM 3207 N N . ALA A 1 392 ? -16.585 -3.215 1.479 1.00 94.94 392 ALA A N 1
ATOM 3208 C CA . ALA A 1 392 ? -17.452 -3.668 0.387 1.00 94.94 392 ALA A CA 1
ATOM 3209 C C . ALA A 1 392 ? -17.476 -2.683 -0.801 1.00 94.94 392 ALA A C 1
ATOM 3211 O O . ALA A 1 392 ? -17.535 -3.098 -1.955 1.00 94.94 392 ALA A O 1
ATOM 3212 N N . HIS A 1 393 ? -17.377 -1.376 -0.529 1.00 93.62 393 HIS A N 1
ATOM 3213 C CA . HIS A 1 393 ? -17.341 -0.348 -1.565 1.00 93.62 393 HIS A CA 1
ATOM 3214 C C . HIS A 1 393 ? -16.038 -0.377 -2.378 1.00 93.62 393 HIS A C 1
ATOM 3216 O O . HIS A 1 393 ? -16.084 -0.433 -3.603 1.00 93.62 393 HIS A O 1
ATOM 3222 N N . THR A 1 394 ? -14.879 -0.376 -1.722 1.00 93.31 394 THR A N 1
ATOM 3223 C CA . THR A 1 394 ? -13.573 -0.381 -2.407 1.00 93.31 394 THR A CA 1
ATOM 3224 C C . THR A 1 394 ? -13.310 -1.699 -3.132 1.00 93.31 394 THR A C 1
ATOM 3226 O O . THR A 1 394 ? -12.765 -1.686 -4.234 1.00 93.31 394 THR A O 1
ATOM 3229 N N . LEU A 1 395 ? -13.756 -2.827 -2.574 1.00 95.69 395 LEU A N 1
ATOM 3230 C CA . LEU A 1 395 ? -13.706 -4.135 -3.232 1.00 95.69 395 LEU A CA 1
ATOM 3231 C C . LEU A 1 395 ? -14.584 -4.172 -4.493 1.00 95.69 395 LEU A C 1
ATOM 3233 O O . LEU A 1 395 ? -14.144 -4.682 -5.523 1.00 95.69 395 LEU A O 1
ATOM 3237 N N . ALA A 1 396 ? -15.782 -3.581 -4.452 1.00 95.62 396 ALA A N 1
ATOM 3238 C CA . ALA A 1 396 ? -16.652 -3.446 -5.622 1.00 95.62 396 ALA A CA 1
ATOM 3239 C C . ALA A 1 396 ? -16.005 -2.594 -6.723 1.00 95.62 396 ALA A C 1
ATOM 3241 O O . ALA A 1 396 ? -15.948 -3.016 -7.876 1.00 95.62 396 ALA A O 1
ATOM 3242 N N . LEU A 1 397 ? -15.422 -1.445 -6.365 1.00 94.12 397 LEU A N 1
ATOM 3243 C CA . LEU A 1 397 ? -14.695 -0.594 -7.312 1.00 94.12 397 LEU A CA 1
ATOM 3244 C C . LEU A 1 397 ? -13.495 -1.316 -7.950 1.00 94.12 397 LEU A C 1
ATOM 3246 O O . LEU A 1 397 ? -13.275 -1.206 -9.158 1.00 94.12 397 LEU A O 1
ATOM 3250 N N . ALA A 1 398 ? -12.733 -2.069 -7.150 1.00 93.94 398 ALA A N 1
ATOM 3251 C CA . ALA A 1 398 ? -11.530 -2.757 -7.609 1.00 93.94 398 ALA A CA 1
ATOM 3252 C C . ALA A 1 398 ? -11.845 -3.951 -8.516 1.00 93.94 398 ALA A C 1
ATOM 3254 O O . ALA A 1 398 ? -11.237 -4.095 -9.574 1.00 93.94 398 ALA A O 1
ATOM 3255 N N . THR A 1 399 ? -12.827 -4.768 -8.139 1.00 93.81 399 THR A N 1
ATOM 3256 C CA . THR A 1 399 ? -13.239 -5.948 -8.918 1.00 93.81 399 THR A CA 1
ATOM 3257 C C . THR A 1 399 ? -14.182 -5.605 -10.068 1.00 93.81 399 THR A C 1
ATOM 3259 O O . THR A 1 399 ? -14.310 -6.380 -11.011 1.00 93.81 399 THR A O 1
ATOM 3262 N N . GLY A 1 400 ? -14.825 -4.435 -10.029 1.00 92.06 400 GLY A N 1
ATOM 3263 C CA . GLY A 1 400 ? -15.821 -4.041 -11.018 1.00 92.06 400 GLY A CA 1
ATOM 3264 C C . GLY A 1 400 ? -17.194 -4.662 -10.844 1.00 92.06 400 GLY A C 1
ATOM 3265 O O . GLY A 1 400 ? -17.965 -4.659 -11.801 1.00 92.06 400 GLY A O 1
ATOM 3266 N N . ARG A 1 401 ? -17.460 -5.227 -9.668 1.00 93.12 401 ARG A N 1
ATOM 3267 C CA . ARG A 1 401 ? -18.698 -5.929 -9.334 1.00 93.12 401 ARG A CA 1
ATOM 3268 C C . ARG A 1 401 ? -19.695 -4.992 -8.675 1.00 93.12 401 ARG A C 1
ATOM 3270 O O . ARG A 1 401 ? -19.326 -3.956 -8.119 1.00 93.12 401 ARG A O 1
ATOM 3277 N N . GLU A 1 402 ? -20.961 -5.389 -8.680 1.00 94.44 402 GLU A N 1
ATOM 3278 C CA . GLU A 1 402 ? -21.983 -4.661 -7.940 1.00 94.44 402 GLU A CA 1
ATOM 3279 C C . GLU A 1 402 ? -21.742 -4.787 -6.434 1.00 94.44 402 GLU A C 1
ATOM 3281 O O . GLU A 1 402 ? -21.435 -5.860 -5.907 1.00 94.44 402 GLU A O 1
ATOM 3286 N N . ARG A 1 403 ? -21.933 -3.689 -5.698 1.00 95.38 403 ARG A N 1
ATOM 3287 C CA . ARG A 1 403 ? -21.665 -3.662 -4.250 1.00 95.38 403 ARG A CA 1
ATOM 3288 C C . ARG A 1 403 ? -22.444 -4.738 -3.488 1.00 95.38 403 ARG A C 1
ATOM 3290 O O . ARG A 1 403 ? -21.907 -5.334 -2.561 1.00 95.38 403 ARG A O 1
ATOM 3297 N N . ARG A 1 404 ? -23.687 -5.012 -3.896 1.00 96.25 404 ARG A N 1
ATOM 3298 C CA . ARG A 1 404 ? -24.534 -6.045 -3.275 1.00 96.25 404 ARG A CA 1
ATOM 3299 C C . ARG A 1 404 ? -23.973 -7.456 -3.460 1.00 96.25 404 ARG A C 1
ATOM 3301 O O . ARG A 1 404 ? -24.096 -8.274 -2.555 1.00 96.25 404 ARG A O 1
ATOM 3308 N N . GLU A 1 405 ? -23.355 -7.736 -4.605 1.00 96.31 405 GLU A N 1
ATOM 3309 C CA . GLU A 1 405 ? -22.714 -9.029 -4.877 1.00 96.31 405 GLU A CA 1
ATOM 3310 C C . GLU A 1 405 ? -21.485 -9.210 -3.988 1.00 96.31 405 GLU A C 1
ATOM 3312 O O . GLU A 1 405 ? -21.297 -10.264 -3.385 1.00 96.31 405 GLU A O 1
ATOM 3317 N N . VAL A 1 406 ? -20.691 -8.147 -3.837 1.00 97.25 406 VAL A N 1
ATOM 3318 C CA . VAL A 1 406 ? -19.534 -8.139 -2.937 1.00 97.25 406 VAL A CA 1
ATOM 3319 C C . VAL A 1 406 ? -19.961 -8.321 -1.480 1.00 97.25 406 VAL A C 1
ATOM 3321 O O . VAL A 1 406 ? -19.355 -9.115 -0.769 1.00 97.25 406 VAL A O 1
ATOM 3324 N N . GLU A 1 407 ? -21.024 -7.652 -1.026 1.00 97.00 407 GLU A N 1
ATOM 3325 C CA . GLU A 1 407 ? -21.571 -7.834 0.328 1.00 97.00 407 GLU A CA 1
ATOM 3326 C C . GLU A 1 407 ? -22.062 -9.273 0.560 1.00 97.00 407 GLU A C 1
ATOM 3328 O O . GLU A 1 407 ? -21.788 -9.859 1.608 1.00 97.00 407 GLU A O 1
ATOM 3333 N N . ALA A 1 408 ? -22.737 -9.882 -0.421 1.00 96.94 408 ALA A N 1
ATOM 3334 C CA . ALA A 1 408 ? -23.145 -11.285 -0.344 1.00 96.94 408 ALA A CA 1
ATOM 3335 C C . ALA A 1 408 ? -21.937 -12.236 -0.270 1.00 96.94 408 ALA A C 1
ATOM 3337 O O . ALA A 1 408 ? -21.930 -13.151 0.556 1.00 96.94 408 ALA A O 1
ATOM 3338 N N . CYS A 1 409 ? -20.903 -11.981 -1.075 1.00 97.00 409 CYS A N 1
ATOM 3339 C CA . CYS A 1 409 ? -19.651 -12.735 -1.076 1.00 97.00 409 CYS A CA 1
ATOM 3340 C C . CYS A 1 409 ? -18.915 -12.622 0.271 1.00 97.00 409 CYS A C 1
ATOM 3342 O O . CYS A 1 409 ? -18.548 -13.630 0.868 1.00 97.00 409 CYS A O 1
ATOM 3344 N N . LEU A 1 410 ? -18.791 -11.413 0.827 1.00 97.44 410 LEU A N 1
ATOM 3345 C CA . LEU A 1 410 ? -18.183 -11.182 2.143 1.00 97.44 410 LEU A CA 1
ATOM 3346 C C . LEU A 1 410 ? -18.951 -11.890 3.267 1.00 97.44 410 LEU A C 1
ATOM 3348 O O . LEU A 1 410 ? -18.335 -12.475 4.157 1.00 97.44 410 LEU A O 1
ATOM 3352 N N . ASN A 1 411 ? -20.285 -11.909 3.209 1.00 96.19 411 ASN A N 1
ATOM 3353 C CA . ASN A 1 411 ? -21.106 -12.657 4.163 1.00 96.19 411 ASN A CA 1
ATOM 3354 C C . ASN A 1 411 ? -20.875 -14.173 4.062 1.00 96.19 411 ASN A C 1
ATOM 3356 O O . ASN A 1 411 ? -20.824 -14.855 5.087 1.00 96.19 411 ASN A O 1
ATOM 3360 N N . ALA A 1 412 ? -20.729 -14.711 2.848 1.00 96.25 412 ALA A N 1
ATOM 3361 C CA . ALA A 1 412 ? -20.405 -16.120 2.634 1.00 96.25 412 ALA A CA 1
ATOM 3362 C C . ALA A 1 412 ? -18.998 -16.458 3.158 1.00 96.25 412 ALA A C 1
ATOM 3364 O O . ALA A 1 412 ? -18.849 -17.391 3.947 1.00 96.25 412 ALA A O 1
ATOM 3365 N N . LEU A 1 413 ? -17.995 -15.641 2.827 1.00 96.38 413 LEU A N 1
ATOM 3366 C CA . LEU A 1 413 ? -16.623 -15.772 3.324 1.00 96.38 413 LEU A CA 1
ATOM 3367 C C . LEU A 1 413 ? -16.536 -15.669 4.853 1.00 96.38 413 LEU A C 1
ATOM 3369 O O . LEU A 1 413 ? -15.745 -16.381 5.468 1.00 96.38 413 LEU A O 1
ATOM 3373 N N . THR A 1 414 ? -17.358 -14.821 5.478 1.00 93.88 414 THR A N 1
ATOM 3374 C CA . THR A 1 414 ? -17.425 -14.698 6.944 1.00 93.88 414 THR A CA 1
ATOM 3375 C C . THR A 1 414 ? -17.959 -15.988 7.565 1.00 93.88 414 THR A C 1
ATOM 3377 O O . THR A 1 414 ? -17.368 -16.509 8.506 1.00 93.88 414 THR A O 1
ATOM 3380 N N . LYS A 1 415 ? -19.025 -16.572 6.994 1.00 91.94 415 LYS A N 1
ATOM 3381 C CA . LYS A 1 415 ? -19.570 -17.871 7.438 1.00 91.94 415 LYS A CA 1
ATOM 3382 C C . LYS A 1 415 ? -18.592 -19.029 7.245 1.00 91.94 415 LYS A C 1
ATOM 3384 O O . LYS A 1 415 ? -18.619 -19.975 8.021 1.00 91.94 415 LYS A O 1
ATOM 3389 N N . LYS A 1 416 ? -17.745 -18.959 6.214 1.00 92.12 416 LYS A N 1
ATOM 3390 C CA . LYS A 1 416 ? -16.659 -19.919 5.958 1.00 92.12 416 LYS A CA 1
ATOM 3391 C C . LYS A 1 416 ? -15.410 -19.648 6.802 1.00 92.12 416 LYS A C 1
ATOM 3393 O O . LYS A 1 416 ? -14.405 -20.338 6.626 1.00 92.12 416 LYS A O 1
ATOM 3398 N N . GLU A 1 417 ? -15.438 -18.639 7.674 1.00 89.25 417 GLU A N 1
ATOM 3399 C CA . GLU A 1 417 ? -14.309 -18.221 8.508 1.00 89.25 417 GLU A CA 1
ATOM 3400 C C . GLU A 1 417 ? -13.047 -17.898 7.693 1.00 89.25 417 GLU A C 1
ATOM 3402 O O . GLU A 1 417 ? -11.934 -18.289 8.044 1.00 89.25 417 GLU A O 1
ATOM 3407 N N . VAL A 1 418 ? -13.226 -17.257 6.539 1.00 92.31 418 VAL A N 1
ATOM 3408 C CA . VAL A 1 418 ? -12.132 -16.811 5.662 1.00 92.31 418 VAL A CA 1
ATOM 3409 C C . VAL A 1 418 ? -11.807 -15.343 5.884 1.00 92.31 418 VAL A C 1
ATOM 3411 O O . VAL A 1 418 ? -10.645 -14.948 5.824 1.00 92.31 418 VAL A O 1
ATOM 3414 N N . VAL A 1 419 ? -12.827 -14.531 6.149 1.00 94.06 419 VAL A N 1
ATOM 3415 C CA . VAL A 1 419 ? -12.677 -13.101 6.423 1.00 94.06 419 VAL A CA 1
ATOM 3416 C C . VAL A 1 419 ? -13.302 -12.754 7.761 1.00 94.06 419 VAL A C 1
ATOM 3418 O O . VAL A 1 419 ? -14.229 -13.422 8.218 1.00 94.06 419 VAL A O 1
ATOM 3421 N N . LEU A 1 420 ? -12.810 -11.679 8.362 1.00 90.56 420 LEU A N 1
ATOM 3422 C CA . LEU A 1 420 ? -13.393 -11.065 9.546 1.00 90.56 420 LEU A CA 1
ATOM 3423 C C . LEU A 1 420 ? -13.440 -9.546 9.353 1.00 90.56 420 LEU A C 1
ATOM 3425 O O . LEU A 1 420 ? -12.563 -8.963 8.709 1.00 90.56 420 LEU A O 1
ATOM 3429 N N . PHE A 1 421 ? -14.471 -8.904 9.894 1.00 89.56 421 PHE A N 1
ATOM 3430 C CA . PHE A 1 421 ? -14.598 -7.451 9.867 1.00 89.56 421 PHE A CA 1
ATOM 3431 C C . PHE A 1 421 ? -13.921 -6.840 11.098 1.00 89.56 421 PHE A C 1
ATOM 3433 O O . PHE A 1 421 ? -14.190 -7.258 12.221 1.00 89.56 421 PHE A O 1
ATOM 3440 N N . ARG A 1 422 ? -13.037 -5.863 10.881 1.00 85.94 422 ARG A N 1
ATOM 3441 C CA . ARG A 1 422 ? -12.298 -5.141 11.922 1.00 85.94 422 ARG A CA 1
ATOM 3442 C C . ARG A 1 422 ? -12.944 -3.792 12.168 1.00 85.94 422 ARG A C 1
ATOM 3444 O O . ARG A 1 422 ? -12.878 -2.915 11.308 1.00 85.94 422 ARG A O 1
ATOM 3451 N N . ASP A 1 423 ? -13.500 -3.589 13.356 1.00 79.94 423 ASP A N 1
ATOM 3452 C CA . ASP A 1 423 ? -14.213 -2.351 13.688 1.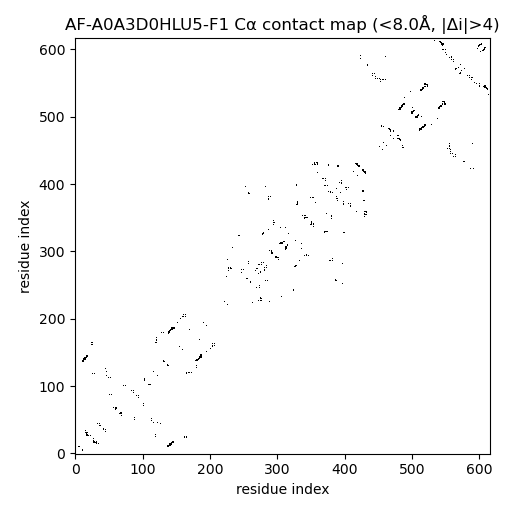00 79.94 423 ASP A CA 1
ATOM 3453 C C . ASP A 1 423 ? -13.286 -1.132 13.724 1.00 79.94 423 ASP A C 1
ATOM 3455 O O . ASP A 1 423 ? -13.625 -0.082 13.183 1.00 79.94 423 ASP A O 1
ATOM 3459 N N . LYS A 1 424 ? -12.078 -1.282 14.287 1.00 79.56 424 LYS A N 1
ATOM 3460 C CA . LYS A 1 424 ? -11.075 -0.203 14.352 1.00 79.56 424 LYS A CA 1
ATOM 3461 C C . LYS A 1 424 ? -10.639 0.271 12.966 1.00 79.56 424 LYS A C 1
ATOM 3463 O O . LYS A 1 424 ? -10.348 1.450 12.779 1.00 79.56 424 LYS A O 1
ATOM 3468 N N . LEU A 1 425 ? -10.559 -0.654 12.009 1.00 78.69 425 LEU A N 1
ATOM 3469 C CA . LEU A 1 425 ? -10.139 -0.364 10.635 1.00 78.69 425 LEU A CA 1
ATOM 3470 C C . LEU A 1 425 ? -11.326 -0.054 9.714 1.00 78.69 425 LEU A C 1
ATOM 3472 O O . LEU A 1 425 ? -11.127 0.464 8.618 1.00 78.69 425 LEU A O 1
ATOM 3476 N N . ASN A 1 426 ? -12.548 -0.363 10.160 1.00 85.25 426 ASN A N 1
ATOM 3477 C CA . ASN A 1 426 ? -13.768 -0.342 9.361 1.00 85.25 426 ASN A CA 1
ATOM 3478 C C . ASN A 1 426 ? -13.602 -1.124 8.041 1.00 85.25 426 ASN A C 1
ATOM 3480 O O . ASN A 1 426 ? -13.983 -0.651 6.969 1.00 85.25 426 ASN A O 1
ATOM 3484 N N . SER A 1 427 ? -12.962 -2.297 8.103 1.00 91.06 427 SER A N 1
ATOM 3485 C CA . SER A 1 427 ? -12.536 -3.047 6.918 1.00 91.06 427 SER A CA 1
ATOM 3486 C C . SER A 1 427 ? -12.445 -4.552 7.154 1.00 91.06 427 SER A C 1
ATOM 3488 O O . SER A 1 427 ? -12.351 -5.020 8.287 1.00 91.06 427 SER A O 1
ATOM 3490 N N . TYR A 1 428 ? -12.504 -5.327 6.073 1.00 93.00 428 TYR A N 1
ATOM 3491 C CA . TYR A 1 428 ? -12.349 -6.776 6.102 1.00 93.00 428 TYR A CA 1
ATOM 3492 C C . TYR A 1 428 ? -10.873 -7.166 6.042 1.00 93.00 428 TYR A C 1
ATOM 3494 O O . TYR A 1 428 ? -10.093 -6.610 5.269 1.00 93.00 428 TYR A O 1
ATOM 3502 N N . VAL A 1 429 ? -10.497 -8.170 6.827 1.00 91.94 429 VAL A N 1
ATOM 3503 C CA . VAL A 1 429 ? -9.168 -8.790 6.783 1.00 91.94 429 VAL A CA 1
ATOM 3504 C C . VAL A 1 429 ? -9.305 -10.297 6.605 1.00 91.94 429 VAL A C 1
ATOM 3506 O O . VAL A 1 429 ? -10.340 -10.877 6.936 1.00 91.94 429 VAL A O 1
ATOM 3509 N N . LEU A 1 430 ? -8.263 -10.931 6.070 1.00 92.06 430 LEU A N 1
ATOM 3510 C CA . LEU A 1 430 ? -8.207 -12.386 5.975 1.00 92.06 430 LEU A CA 1
ATOM 3511 C C . LEU A 1 430 ? -7.965 -12.977 7.365 1.00 92.06 430 LEU A C 1
ATOM 3513 O O . LEU A 1 430 ? -7.080 -12.513 8.090 1.00 92.06 430 LEU A O 1
ATOM 3517 N N . ARG A 1 431 ? -8.741 -14.002 7.719 1.00 85.94 431 ARG A N 1
ATOM 3518 C CA . ARG A 1 431 ? -8.471 -14.823 8.900 1.00 85.94 431 ARG A CA 1
ATOM 3519 C C . ARG A 1 431 ? -7.197 -15.620 8.683 1.00 85.94 431 ARG A C 1
ATOM 3521 O O . ARG A 1 431 ? -6.921 -16.081 7.574 1.00 85.94 431 ARG A O 1
ATOM 3528 N N . GLN A 1 432 ? -6.439 -15.800 9.755 1.00 74.31 432 GLN A N 1
ATOM 3529 C CA . GLN A 1 432 ? -5.370 -16.778 9.765 1.00 74.31 432 GLN A CA 1
ATOM 3530 C C . GLN A 1 432 ? -5.936 -18.112 10.244 1.00 74.31 432 GLN A C 1
ATOM 3532 O O . GLN A 1 432 ? -6.845 -18.147 11.071 1.00 74.31 432 GLN A O 1
ATOM 3537 N N . LYS A 1 433 ? -5.454 -19.219 9.679 1.00 67.50 433 LYS A N 1
ATOM 3538 C CA . LYS A 1 433 ? -5.824 -20.535 10.187 1.00 67.50 433 LYS A CA 1
ATOM 3539 C C . LYS A 1 433 ? -5.121 -20.719 11.527 1.00 67.50 433 LYS A C 1
ATOM 3541 O O . LYS A 1 433 ? -3.904 -20.875 11.555 1.00 67.50 433 LYS A O 1
ATOM 3546 N N . VAL A 1 434 ? -5.894 -20.670 12.599 1.00 62.78 434 VAL A N 1
ATOM 3547 C CA . VAL A 1 434 ? -5.451 -21.048 13.937 1.00 62.78 434 VAL A CA 1
ATOM 3548 C C . VAL A 1 434 ? -6.062 -22.413 14.216 1.00 62.78 434 VAL A C 1
ATOM 3550 O O . VAL A 1 434 ? -7.255 -22.612 13.994 1.00 62.78 434 VAL A O 1
ATOM 3553 N N . ASP A 1 435 ? -5.248 -23.372 14.651 1.00 56.62 435 ASP A N 1
ATOM 3554 C CA . ASP A 1 435 ? -5.724 -24.730 14.961 1.00 56.62 435 ASP A CA 1
ATOM 3555 C C . ASP A 1 435 ? -6.608 -24.768 16.223 1.00 56.62 435 ASP A C 1
ATOM 3557 O O . ASP A 1 435 ? -7.209 -25.794 16.540 1.00 56.62 435 ASP A O 1
ATOM 3561 N N . VAL A 1 436 ? -6.697 -23.643 16.936 1.00 65.44 436 VAL A N 1
ATOM 3562 C CA . VAL A 1 436 ? -7.423 -23.490 18.191 1.00 65.44 436 VAL A CA 1
ATOM 3563 C C . VAL A 1 436 ? -8.574 -22.507 18.018 1.00 65.44 436 VAL A C 1
ATOM 3565 O O . VAL A 1 436 ? -8.394 -21.414 17.479 1.00 65.44 436 VAL A O 1
ATOM 3568 N N . ASP A 1 437 ? -9.755 -22.883 18.508 1.00 75.75 437 ASP A N 1
ATOM 3569 C CA . ASP A 1 437 ? -10.921 -22.004 18.533 1.00 75.75 437 ASP A CA 1
ATOM 3570 C C . ASP A 1 437 ? -10.739 -20.921 19.611 1.00 75.75 437 ASP A C 1
ATOM 3572 O O . ASP A 1 437 ? -11.013 -21.109 20.801 1.00 75.75 437 ASP A O 1
ATOM 3576 N N . ILE A 1 438 ? -10.225 -19.767 19.177 1.00 81.06 438 ILE A N 1
ATOM 3577 C CA . ILE A 1 438 ? -10.014 -18.591 20.028 1.00 81.06 438 ILE A CA 1
ATOM 3578 C C . ILE A 1 438 ? -11.341 -18.117 20.630 1.00 81.06 438 ILE A C 1
ATOM 3580 O O . ILE A 1 438 ? -11.365 -17.671 21.775 1.00 81.06 438 ILE A O 1
ATOM 3584 N N . GLU A 1 439 ? -12.444 -18.213 19.886 1.00 82.88 439 GLU A N 1
ATOM 3585 C CA . GLU A 1 439 ? -13.745 -17.703 20.317 1.00 82.88 439 GLU A CA 1
ATOM 3586 C C . GLU A 1 439 ? -14.329 -18.564 21.439 1.00 82.88 439 GLU A C 1
ATOM 3588 O O . GLU A 1 439 ? -14.826 -18.043 22.443 1.00 82.88 439 GLU A O 1
ATOM 3593 N N . GLU A 1 440 ? -14.209 -19.885 21.309 1.00 85.31 440 GLU A N 1
ATOM 3594 C CA . GLU A 1 440 ? -14.588 -20.830 22.356 1.00 85.31 440 GLU A CA 1
ATOM 3595 C C . GLU A 1 440 ? -13.758 -20.600 23.624 1.00 85.31 440 GLU A C 1
ATOM 3597 O O . GLU A 1 440 ? -14.320 -20.454 24.717 1.00 85.31 440 GLU A O 1
ATOM 3602 N N . LYS A 1 441 ? -12.431 -20.478 23.489 1.00 88.56 441 LYS A N 1
ATOM 3603 C CA . LYS A 1 441 ? -11.543 -20.217 24.628 1.00 88.56 441 LYS A CA 1
ATOM 3604 C C . LYS A 1 441 ? -11.827 -18.869 25.292 1.00 88.56 441 LYS A C 1
ATOM 3606 O O . LYS A 1 441 ? -11.853 -18.796 26.520 1.00 88.56 441 LYS A O 1
ATOM 3611 N N . LEU A 1 442 ? -12.067 -17.813 24.515 1.00 88.38 442 LEU A N 1
ATOM 3612 C CA . LEU A 1 442 ? -12.441 -16.502 25.046 1.00 88.38 442 LEU A CA 1
ATOM 3613 C C . LEU A 1 442 ? -13.751 -16.579 25.816 1.00 88.38 442 LEU A C 1
ATOM 3615 O O . LEU A 1 442 ? -13.807 -16.120 26.952 1.00 88.38 442 LEU A O 1
ATOM 3619 N N . THR A 1 443 ? -14.765 -17.234 25.253 1.00 88.88 443 THR A N 1
ATOM 3620 C CA . THR A 1 443 ? -16.053 -17.434 25.926 1.00 88.88 443 THR A CA 1
ATOM 3621 C C . THR A 1 443 ? -15.882 -18.206 27.239 1.00 88.88 443 THR A C 1
ATOM 3623 O O . THR A 1 443 ? -16.550 -17.908 28.231 1.00 88.88 443 THR A O 1
ATOM 3626 N N . GLN A 1 444 ? -14.980 -19.193 27.279 1.00 90.38 444 GLN A N 1
ATOM 3627 C CA . GLN A 1 444 ? -14.630 -19.896 28.511 1.00 90.38 444 GLN A CA 1
ATOM 3628 C C . GLN A 1 444 ? -14.000 -18.944 29.538 1.00 90.38 444 GLN A C 1
ATOM 3630 O O . GLN A 1 444 ? -14.494 -18.861 30.663 1.00 90.38 444 GLN A O 1
ATOM 3635 N N . CYS A 1 445 ? -12.956 -18.200 29.164 1.00 91.44 445 CYS A N 1
ATOM 3636 C CA . CYS A 1 445 ? -12.293 -17.259 30.068 1.00 91.44 445 CYS A CA 1
ATOM 3637 C C . CYS A 1 445 ? -13.249 -16.155 30.550 1.00 91.44 445 CYS A C 1
ATOM 3639 O O . CYS A 1 445 ? -13.242 -15.812 31.728 1.00 91.44 445 CYS A O 1
ATOM 3641 N N . GLU A 1 446 ? -14.136 -15.655 29.687 1.00 90.50 446 GLU A N 1
ATOM 3642 C CA . GLU A 1 446 ? -15.174 -14.680 30.040 1.00 90.50 446 GLU A CA 1
ATOM 3643 C C . GLU A 1 446 ? -16.119 -15.207 31.138 1.00 90.50 446 GLU A C 1
ATOM 3645 O O . GLU A 1 446 ? -16.498 -14.456 32.044 1.00 90.50 446 GLU A O 1
ATOM 3650 N N . ARG A 1 447 ? -16.466 -16.504 31.093 1.00 89.31 447 ARG A N 1
ATOM 3651 C CA . ARG A 1 447 ? -17.296 -17.187 32.104 1.00 89.31 447 ARG A CA 1
ATOM 3652 C C . ARG A 1 447 ? -16.550 -17.469 33.409 1.00 89.31 447 ARG A C 1
ATOM 3654 O O . ARG A 1 447 ? -17.181 -17.496 34.463 1.00 89.31 447 ARG A O 1
ATOM 3661 N N . GLU A 1 448 ? -15.236 -17.674 33.356 1.00 91.50 448 GLU A N 1
ATOM 3662 C CA . GLU A 1 448 ? -14.387 -17.883 34.540 1.00 91.50 448 GLU A CA 1
ATOM 3663 C C . GLU A 1 448 ? -14.233 -16.604 35.387 1.00 91.50 448 GLU A C 1
ATOM 3665 O O . GLU A 1 448 ? -13.904 -16.675 36.574 1.00 91.50 448 GLU A O 1
ATOM 3670 N N . ILE A 1 449 ? -14.530 -15.427 34.823 1.00 89.44 449 ILE A N 1
ATOM 3671 C CA . ILE A 1 449 ? -14.521 -14.146 35.539 1.00 89.44 449 ILE A CA 1
ATOM 3672 C C . ILE A 1 449 ? -15.754 -14.049 36.460 1.00 89.44 449 ILE A C 1
ATOM 3674 O O . ILE A 1 449 ? -16.806 -13.521 36.091 1.00 89.44 449 ILE A O 1
ATOM 3678 N N . THR A 1 450 ? -15.616 -14.537 37.693 1.00 83.25 450 THR A N 1
ATOM 3679 C CA . THR A 1 450 ? -16.680 -14.523 38.717 1.00 83.25 450 THR A CA 1
ATOM 3680 C C . THR A 1 450 ? -16.764 -13.207 39.491 1.00 83.25 450 THR A C 1
ATOM 3682 O O . THR A 1 450 ? -17.858 -12.738 39.796 1.00 83.25 450 THR A O 1
ATOM 3685 N N . HIS A 1 451 ? -15.623 -12.575 39.780 1.00 81.88 451 HIS A N 1
ATOM 3686 C CA . HIS A 1 451 ? -15.548 -11.273 40.446 1.00 81.88 451 HIS A CA 1
ATOM 3687 C C . HIS A 1 451 ? -15.201 -10.181 39.430 1.00 81.88 451 HIS A C 1
ATOM 3689 O O . HIS A 1 451 ? -14.043 -10.025 39.029 1.00 81.88 451 HIS A O 1
ATOM 3695 N N . PHE A 1 452 ? -16.214 -9.423 39.011 1.00 85.75 452 PHE A N 1
ATOM 3696 C CA . PHE A 1 452 ? -16.079 -8.339 38.042 1.00 85.75 452 PHE A CA 1
ATOM 3697 C C . PHE A 1 452 ? -16.529 -7.015 38.666 1.00 85.75 452 PHE A C 1
ATOM 3699 O O . PHE A 1 452 ? -17.663 -6.892 39.111 1.00 85.75 452 PHE A O 1
ATOM 3706 N N . SER A 1 453 ? -15.621 -6.040 38.725 1.00 89.00 453 SER A N 1
ATOM 3707 C CA . SER A 1 453 ? -15.918 -4.671 39.159 1.00 89.00 453 SER A CA 1
ATOM 3708 C C . SER A 1 453 ? -15.784 -3.760 37.950 1.00 89.00 453 SER A C 1
ATOM 3710 O O . SER A 1 453 ? -14.679 -3.576 37.439 1.00 89.00 453 SER A O 1
ATOM 3712 N N . LEU A 1 454 ? -16.913 -3.220 37.491 1.00 88.75 454 LEU A N 1
ATOM 3713 C CA . LEU A 1 454 ? -16.987 -2.444 36.258 1.00 88.75 454 LEU A CA 1
ATOM 3714 C C . LEU A 1 454 ? -16.081 -1.207 36.304 1.00 88.75 454 LEU A C 1
ATOM 3716 O O . LEU A 1 454 ? -15.274 -1.001 35.402 1.00 88.75 454 LEU A O 1
ATOM 3720 N N . THR A 1 455 ? -16.160 -0.433 37.388 1.00 89.56 455 THR A N 1
ATOM 3721 C CA . THR A 1 455 ? -15.365 0.787 37.603 1.00 89.56 455 THR A CA 1
ATOM 3722 C C . THR A 1 455 ? -13.863 0.508 37.627 1.00 89.56 455 THR A C 1
ATOM 3724 O O . THR A 1 455 ? -13.115 1.129 36.878 1.00 89.56 455 THR A O 1
ATOM 3727 N N . LYS A 1 456 ? -13.417 -0.500 38.388 1.00 89.25 456 LYS A N 1
ATOM 3728 C CA . LYS A 1 456 ? -11.992 -0.875 38.451 1.00 89.25 456 LYS A CA 1
ATOM 3729 C C . LYS A 1 456 ? -11.444 -1.325 37.100 1.00 89.25 456 LYS A C 1
ATOM 3731 O O . LYS A 1 456 ? -10.314 -0.999 36.757 1.00 89.25 456 LYS A O 1
ATOM 3736 N N . GLN A 1 457 ? -12.225 -2.099 36.346 1.00 90.94 457 GLN A N 1
ATOM 3737 C CA . GLN A 1 457 ? -11.811 -2.574 35.024 1.00 90.94 457 GLN A CA 1
ATOM 3738 C C . GLN A 1 457 ? -11.783 -1.439 33.997 1.00 90.94 457 GLN A C 1
ATOM 3740 O O . GLN A 1 457 ? -10.907 -1.418 33.136 1.00 90.94 457 GLN A O 1
ATOM 3745 N N . LEU A 1 458 ? -12.689 -0.464 34.107 1.00 91.38 458 LEU A N 1
ATOM 3746 C CA . LEU A 1 458 ? -12.626 0.757 33.309 1.00 91.38 458 LEU A CA 1
ATOM 3747 C C . LEU A 1 458 ? -11.354 1.551 33.586 1.00 91.38 458 LEU A C 1
ATOM 3749 O O . LEU A 1 458 ? -10.671 1.906 32.629 1.00 91.38 458 LEU A O 1
ATOM 3753 N N . ASP A 1 459 ? -11.010 1.778 34.855 1.00 88.88 459 ASP A N 1
ATOM 3754 C CA . ASP A 1 459 ? -9.783 2.489 35.234 1.00 88.88 459 ASP A CA 1
ATOM 3755 C C . ASP A 1 459 ? -8.525 1.779 34.708 1.00 88.88 459 ASP A C 1
ATOM 3757 O O . ASP A 1 459 ? -7.637 2.415 34.137 1.00 88.88 459 ASP A O 1
ATOM 3761 N N . GLU A 1 460 ? -8.469 0.450 34.842 1.00 90.06 460 GLU A N 1
ATOM 3762 C CA . GLU A 1 460 ? -7.354 -0.376 34.367 1.00 90.06 460 GLU A CA 1
ATOM 3763 C C . GLU A 1 460 ? -7.184 -0.300 32.840 1.00 90.06 460 GLU A C 1
ATOM 3765 O O . GLU A 1 460 ? -6.076 -0.108 32.336 1.00 90.06 460 GLU A O 1
ATOM 3770 N N . VAL A 1 461 ? -8.280 -0.413 32.083 1.00 90.62 461 VAL A N 1
ATOM 3771 C CA . VAL A 1 461 ? -8.231 -0.448 30.614 1.00 90.62 461 VAL A CA 1
ATOM 3772 C C . VAL A 1 461 ? -8.074 0.950 30.011 1.00 90.62 461 VAL A C 1
ATOM 3774 O O . VAL A 1 461 ? -7.306 1.118 29.061 1.00 90.62 461 VAL A O 1
ATOM 3777 N N . MET A 1 462 ? -8.792 1.951 30.523 1.00 88.31 462 MET A N 1
ATOM 3778 C CA . MET A 1 462 ? -8.817 3.313 29.968 1.00 88.31 462 MET A CA 1
ATOM 3779 C C . MET A 1 462 ? -7.664 4.191 30.453 1.00 88.31 462 MET A C 1
ATOM 3781 O O . MET A 1 462 ? -7.417 5.240 29.843 1.00 88.31 462 MET A O 1
ATOM 3785 N N . GLY A 1 463 ? -6.976 3.758 31.511 1.00 86.19 463 GLY A N 1
ATOM 3786 C CA . GLY A 1 463 ? -5.916 4.495 32.177 1.00 86.19 463 GLY A CA 1
ATOM 3787 C C . GLY A 1 463 ? -6.440 5.653 33.026 1.00 86.19 463 GLY A C 1
ATOM 3788 O O . GLY A 1 463 ? -7.547 6.157 32.833 1.00 86.19 463 GLY A O 1
ATOM 3789 N N . HIS A 1 464 ? -5.598 6.104 33.953 1.00 84.12 464 HIS A N 1
ATOM 3790 C CA . HIS A 1 464 ? -5.891 7.231 34.834 1.00 84.12 464 HIS A CA 1
ATOM 3791 C C . HIS A 1 464 ? -5.962 8.556 34.054 1.00 84.12 464 HIS A C 1
ATOM 3793 O O . HIS A 1 464 ? -5.115 8.827 33.195 1.00 84.12 464 HIS A O 1
ATOM 3799 N N . ARG A 1 465 ? -6.968 9.390 34.344 1.00 88.94 465 ARG A N 1
ATOM 3800 C CA . ARG A 1 465 ? -7.263 10.629 33.605 1.00 88.94 465 ARG A CA 1
ATOM 3801 C C . ARG A 1 465 ? -7.420 11.802 34.558 1.00 88.94 465 ARG A C 1
ATOM 3803 O O . ARG A 1 465 ? -8.014 11.665 35.616 1.00 88.94 465 ARG A O 1
ATOM 3810 N N . TYR A 1 466 ? -6.988 12.980 34.119 1.00 92.75 466 TYR A N 1
ATOM 3811 C CA . TYR A 1 466 ? -7.155 14.231 34.855 1.00 92.75 466 TYR A CA 1
ATOM 3812 C C . TYR A 1 466 ? -7.411 15.403 33.900 1.00 92.75 466 TYR A C 1
ATOM 3814 O O . TYR A 1 466 ? -6.980 15.380 32.746 1.00 92.75 466 TYR A O 1
ATOM 3822 N N . GLU A 1 467 ? -8.064 16.454 34.397 1.00 92.62 467 GLU A N 1
ATOM 3823 C CA . GLU A 1 467 ? -8.169 17.751 33.730 1.00 92.62 467 GLU A CA 1
ATOM 3824 C C . GLU A 1 467 ? -7.314 18.811 34.410 1.00 92.62 467 GLU A C 1
ATOM 3826 O O . GLU A 1 467 ? -7.273 18.937 35.636 1.00 92.62 467 GLU A O 1
ATOM 3831 N N . LEU A 1 468 ? -6.683 19.649 33.588 1.00 94.12 468 LEU A N 1
ATOM 3832 C CA . LEU A 1 468 ? -5.942 20.815 34.055 1.00 94.12 468 LEU A CA 1
ATOM 3833 C C . LEU A 1 468 ? -6.730 22.091 33.745 1.00 94.12 468 LEU A C 1
ATOM 3835 O O . LEU A 1 468 ? -6.983 22.374 32.568 1.00 94.12 468 LEU A O 1
ATOM 3839 N N . PRO A 1 469 ? -7.026 22.948 34.739 1.00 91.12 469 PRO A N 1
ATOM 3840 C CA . PRO A 1 469 ? -7.545 24.287 34.508 1.00 91.12 469 PRO A CA 1
ATOM 3841 C C . PRO A 1 469 ? -6.419 25.186 33.968 1.00 91.12 469 PRO A C 1
ATOM 3843 O O . PRO A 1 469 ? -5.873 26.041 34.666 1.00 91.12 469 PRO A O 1
ATOM 3846 N N . LYS A 1 470 ? -6.054 24.988 32.692 1.00 93.44 470 LYS A N 1
ATOM 3847 C CA . LYS A 1 470 ? -4.855 25.558 32.040 1.00 93.44 470 LYS A CA 1
ATOM 3848 C C . LYS A 1 470 ? -4.717 27.067 32.249 1.00 93.44 470 LYS A C 1
ATOM 3850 O O . LYS A 1 470 ? -3.634 27.542 32.575 1.00 93.44 470 LYS A O 1
ATOM 3855 N N . LYS A 1 471 ? -5.816 27.818 32.102 1.00 94.44 471 LYS A N 1
ATOM 3856 C CA . LYS A 1 471 ? -5.833 29.277 32.305 1.00 94.44 471 LYS A CA 1
ATOM 3857 C C . LYS A 1 471 ? -5.527 29.654 33.756 1.00 94.44 471 LYS A C 1
ATOM 3859 O O . LYS A 1 471 ? -4.696 30.525 33.982 1.00 94.44 471 LYS A O 1
ATOM 3864 N N . TYR A 1 472 ? -6.180 29.004 34.719 1.00 93.06 472 TYR A N 1
ATOM 3865 C CA . TYR A 1 472 ? -5.984 29.278 36.143 1.00 93.06 472 TYR A CA 1
ATOM 3866 C C . TYR A 1 472 ? -4.546 28.959 36.566 1.00 93.06 472 TYR A C 1
ATOM 3868 O O . TYR A 1 472 ? -3.862 29.810 37.130 1.00 93.06 472 TYR A O 1
ATOM 3876 N N . ASN A 1 473 ? -4.057 27.773 36.196 1.00 95.88 473 ASN A N 1
ATOM 3877 C CA . ASN A 1 473 ? -2.696 27.334 36.498 1.00 95.88 473 ASN A CA 1
ATOM 3878 C C . ASN A 1 473 ? -1.639 28.287 35.929 1.00 95.88 473 ASN A C 1
ATOM 3880 O O . ASN A 1 473 ? -0.678 28.630 36.614 1.00 95.88 473 ASN A O 1
ATOM 3884 N N . HIS A 1 474 ? -1.842 28.765 34.698 1.00 95.25 474 HIS A N 1
ATOM 3885 C CA . HIS A 1 474 ? -0.943 29.723 34.064 1.00 95.25 474 HIS A CA 1
ATOM 3886 C C . HIS A 1 474 ? -0.940 31.088 34.767 1.00 95.25 474 HIS A C 1
ATOM 3888 O O . HIS A 1 474 ? 0.128 31.627 35.041 1.00 95.25 474 HIS A O 1
ATOM 3894 N N . VAL A 1 475 ? -2.119 31.633 35.087 1.00 97.25 475 VAL A N 1
ATOM 3895 C CA . VAL A 1 475 ? -2.252 32.949 35.740 1.00 97.25 475 VAL A CA 1
ATOM 3896 C C . VAL A 1 475 ? -1.665 32.945 37.153 1.00 97.25 475 VAL A C 1
ATOM 3898 O O . VAL A 1 475 ? -1.045 33.925 37.558 1.00 97.25 475 VAL A O 1
ATOM 3901 N N . HIS A 1 476 ? -1.843 31.854 37.899 1.00 94.62 476 HIS A N 1
ATOM 3902 C CA . HIS A 1 476 ? -1.448 31.768 39.307 1.00 94.62 476 HIS A CA 1
ATOM 3903 C C . HIS A 1 476 ? -0.112 31.051 39.547 1.00 94.62 476 HIS A C 1
ATOM 3905 O O . HIS A 1 476 ? 0.311 30.943 40.696 1.00 94.62 476 HIS A O 1
ATOM 3911 N N . GLY A 1 477 ? 0.554 30.560 38.498 1.00 93.75 477 GLY A N 1
ATOM 3912 C CA . GLY A 1 477 ? 1.851 29.886 38.614 1.00 93.75 477 GLY A CA 1
ATOM 3913 C C . GLY A 1 477 ? 1.821 28.626 39.488 1.00 93.75 477 GLY A C 1
ATOM 3914 O O . GLY A 1 477 ? 2.795 28.342 40.180 1.00 93.75 477 GLY A O 1
ATOM 3915 N N . MET A 1 478 ? 0.709 27.887 39.489 1.00 94.06 478 MET A N 1
ATOM 3916 C CA . MET A 1 478 ? 0.537 26.654 40.267 1.00 94.06 478 MET A CA 1
ATOM 3917 C C . MET A 1 478 ? -0.106 25.552 39.431 1.00 94.06 478 MET A C 1
ATOM 3919 O O . MET A 1 478 ? -0.815 25.838 38.472 1.00 94.06 478 MET A O 1
ATOM 3923 N N . THR A 1 479 ? 0.114 24.294 39.809 1.00 92.81 479 THR A N 1
ATOM 3924 C CA . THR A 1 479 ? -0.495 23.139 39.139 1.00 92.81 479 THR A CA 1
ATOM 3925 C C . THR A 1 479 ? -1.652 22.635 39.979 1.00 92.81 479 THR A C 1
ATOM 3927 O O . THR A 1 479 ? -1.439 21.918 40.951 1.00 92.81 479 THR A O 1
ATOM 3930 N N . ARG A 1 480 ? -2.866 23.042 39.608 1.00 94.38 480 ARG A N 1
ATOM 3931 C CA . ARG A 1 480 ? -4.106 22.438 40.092 1.00 94.38 480 ARG A CA 1
ATOM 3932 C C . ARG A 1 480 ? -4.613 21.404 39.096 1.00 94.38 480 ARG A C 1
ATOM 3934 O O . ARG A 1 480 ? -4.370 21.571 37.897 1.00 94.38 480 ARG A O 1
ATOM 3941 N N . PHE A 1 481 ? -5.320 20.380 39.549 1.00 95.94 481 PHE A N 1
ATOM 3942 C CA . PHE A 1 481 ? -5.937 19.397 38.659 1.00 95.94 481 PHE A CA 1
ATOM 3943 C C . PHE A 1 481 ? -7.207 18.785 39.246 1.00 95.94 481 PHE A C 1
ATOM 3945 O O . PHE A 1 481 ? -7.364 18.676 40.461 1.00 95.94 481 PHE A O 1
ATOM 3952 N N . PHE A 1 482 ? -8.105 18.391 38.348 1.00 95.62 482 PHE A N 1
ATOM 3953 C CA . PHE A 1 482 ? -9.282 17.601 38.672 1.00 95.62 482 PHE A CA 1
ATOM 3954 C C . PHE A 1 482 ? -9.059 16.169 38.211 1.00 95.62 482 PHE A C 1
ATOM 3956 O O . PHE A 1 482 ? -8.595 15.952 37.095 1.00 95.62 482 PHE A O 1
ATOM 3963 N N . ASP A 1 483 ? -9.389 15.208 39.059 1.00 94.69 483 ASP A N 1
ATOM 3964 C CA . ASP A 1 483 ? -9.187 13.788 38.785 1.00 94.69 483 ASP A CA 1
ATOM 3965 C C . ASP A 1 483 ? -10.505 13.110 38.392 1.00 94.69 483 ASP A C 1
ATOM 3967 O O . ASP A 1 483 ? -11.544 13.392 38.995 1.00 94.69 483 ASP A O 1
ATOM 3971 N N . TYR A 1 484 ? -10.480 12.248 37.375 1.00 93.75 484 TYR A N 1
ATOM 3972 C CA . TYR A 1 484 ? -11.671 11.525 36.928 1.00 93.75 484 TYR A CA 1
ATOM 3973 C C . TYR A 1 484 ? -11.861 10.238 37.727 1.00 93.75 484 TYR A C 1
ATOM 3975 O O . TYR A 1 484 ? -10.922 9.471 37.913 1.00 93.75 484 TYR A O 1
ATOM 3983 N N . ILE A 1 485 ? -13.101 9.964 38.135 1.00 93.31 485 ILE A N 1
ATOM 3984 C CA . ILE A 1 485 ? -13.471 8.730 38.833 1.00 93.31 485 ILE A CA 1
ATOM 3985 C C . ILE A 1 485 ? -14.701 8.131 38.157 1.00 93.31 485 ILE A C 1
ATOM 3987 O O . ILE A 1 485 ? -15.744 8.781 38.074 1.00 93.31 485 ILE A O 1
ATOM 3991 N N . PHE A 1 486 ? -14.609 6.877 37.715 1.00 92.62 486 PHE A N 1
ATOM 3992 C CA . PHE A 1 486 ? -15.793 6.106 37.345 1.00 92.62 486 PHE A CA 1
ATOM 3993 C C . PHE A 1 486 ? -16.531 5.652 38.602 1.00 92.62 486 PHE A C 1
ATOM 3995 O O . PHE A 1 486 ? -15.942 5.048 39.496 1.00 92.62 486 PHE A O 1
ATOM 4002 N N . MET A 1 487 ? -17.835 5.911 38.665 1.00 92.00 487 MET A N 1
ATOM 4003 C CA . MET A 1 487 ? -18.647 5.548 39.821 1.00 92.00 487 MET A CA 1
ATOM 4004 C C . MET A 1 487 ? -20.010 5.034 39.383 1.00 92.00 487 MET A C 1
ATOM 4006 O O . MET A 1 487 ? -20.667 5.627 38.532 1.00 92.00 487 MET A O 1
ATOM 4010 N N . GLU A 1 488 ? -20.457 3.934 39.980 1.00 90.69 488 GLU A N 1
ATOM 4011 C CA . GLU A 1 488 ? -21.821 3.460 39.770 1.00 90.69 488 GLU A CA 1
ATOM 4012 C C . GLU A 1 488 ? -22.816 4.440 40.393 1.00 90.69 488 GLU A C 1
ATOM 4014 O O . GLU A 1 488 ? -22.608 4.968 41.485 1.00 90.69 488 GLU A O 1
ATOM 4019 N N . THR A 1 489 ? -23.926 4.678 39.703 1.00 89.56 489 THR A N 1
ATOM 4020 C CA . THR A 1 489 ? -24.928 5.661 40.141 1.00 89.56 489 THR A CA 1
ATOM 4021 C C . THR A 1 489 ? -25.500 5.329 41.527 1.00 89.56 489 THR A C 1
ATOM 4023 O O . THR A 1 489 ? -25.752 6.229 42.327 1.00 89.56 489 THR A O 1
ATOM 4026 N N . GLU A 1 490 ? -25.654 4.044 41.853 1.00 88.50 490 GLU A N 1
ATOM 4027 C CA . GLU A 1 490 ? -26.089 3.595 43.182 1.00 88.50 490 GLU A CA 1
ATOM 4028 C C . GLU A 1 490 ? -25.049 3.900 44.265 1.00 88.50 490 GLU A C 1
ATOM 4030 O O . GLU A 1 490 ? -25.411 4.377 45.340 1.00 88.50 490 GLU A O 1
ATOM 4035 N N . GLN A 1 491 ? -23.762 3.695 43.963 1.00 89.75 491 GLN A N 1
ATOM 4036 C CA . GLN A 1 491 ? -22.664 4.036 44.865 1.00 89.75 491 GLN A CA 1
ATOM 4037 C C . GLN A 1 491 ? -22.608 5.544 45.112 1.00 89.75 491 GLN A C 1
ATOM 4039 O O . GLN A 1 491 ? -22.434 5.958 46.254 1.00 89.75 491 GLN A O 1
ATOM 4044 N N . PHE A 1 492 ? -22.809 6.357 44.071 1.00 91.75 492 PHE A N 1
ATOM 4045 C CA . PHE A 1 492 ? -22.890 7.808 44.212 1.00 91.75 492 PHE A CA 1
ATOM 4046 C C . PHE A 1 492 ? -24.007 8.210 45.173 1.00 91.75 492 PHE A C 1
ATOM 4048 O O . PHE A 1 492 ? -23.756 8.984 46.084 1.00 91.75 492 PHE A O 1
ATOM 4055 N N . PHE A 1 493 ? -25.208 7.640 45.034 1.00 90.44 493 PHE A N 1
ATOM 4056 C CA . PHE A 1 493 ? -26.334 7.936 45.928 1.00 90.44 493 PHE A CA 1
ATOM 4057 C C . PHE A 1 493 ? -26.156 7.463 47.373 1.00 90.44 493 PHE A C 1
ATOM 4059 O O . PHE A 1 493 ? -26.910 7.909 48.239 1.00 90.44 493 PHE A O 1
ATOM 4066 N N . ALA A 1 494 ? -25.217 6.554 47.626 1.00 91.12 494 ALA A N 1
ATOM 4067 C CA . ALA A 1 494 ? -24.893 6.063 48.959 1.00 91.12 494 ALA A CA 1
ATOM 4068 C C . ALA A 1 494 ? -23.823 6.910 49.671 1.00 91.12 494 ALA A C 1
ATOM 4070 O O . ALA A 1 494 ? -23.502 6.621 50.822 1.00 91.12 494 ALA A O 1
ATOM 4071 N N . LEU A 1 495 ? -23.248 7.922 49.010 1.00 90.62 495 LEU A N 1
ATOM 4072 C CA . LEU A 1 495 ? -22.277 8.814 49.635 1.00 90.62 495 LEU A CA 1
ATOM 4073 C C . LEU A 1 495 ? -22.977 9.782 50.594 1.00 90.62 495 LEU A C 1
ATOM 4075 O O . LEU A 1 495 ? -23.832 10.567 50.194 1.00 90.62 495 LEU A O 1
ATOM 4079 N N . ASP A 1 496 ? -22.553 9.772 51.855 1.00 91.12 496 ASP A N 1
ATOM 4080 C CA . ASP A 1 496 ? -22.978 10.769 52.846 1.00 91.12 496 ASP A CA 1
ATOM 4081 C C . ASP A 1 496 ? -22.045 11.997 52.870 1.00 91.12 496 ASP A C 1
ATOM 4083 O O . ASP A 1 496 ? -22.440 13.080 53.305 1.00 91.12 496 ASP A O 1
ATOM 4087 N N . SER A 1 497 ? -20.800 11.846 52.404 1.00 91.69 497 SER A N 1
ATOM 4088 C CA . SER A 1 497 ? -19.796 12.912 52.295 1.00 91.69 497 SER A CA 1
ATOM 4089 C C . SER A 1 497 ? -18.814 12.643 51.147 1.00 91.69 497 SER A C 1
ATOM 4091 O O . SER A 1 497 ? -18.719 11.522 50.642 1.00 91.69 497 SER A O 1
ATOM 4093 N N . THR A 1 498 ? -18.065 13.669 50.725 1.00 92.19 498 THR A N 1
ATOM 4094 C CA . THR A 1 498 ? -17.053 13.555 49.655 1.00 92.19 498 THR A CA 1
ATOM 4095 C C . THR A 1 498 ? -15.646 13.236 50.162 1.00 92.19 498 THR A C 1
ATOM 4097 O O . THR A 1 498 ? -14.772 12.928 49.358 1.00 92.19 498 THR A O 1
ATOM 4100 N N . GLU A 1 499 ? -15.422 13.244 51.479 1.00 90.56 499 GLU A N 1
ATOM 4101 C CA . GLU A 1 499 ? -14.137 12.942 52.131 1.00 90.56 499 GLU A CA 1
ATOM 4102 C C . GLU A 1 499 ? -13.504 11.613 51.658 1.00 90.56 499 GLU A C 1
ATOM 4104 O O . GLU A 1 499 ? -12.321 11.629 51.296 1.00 90.56 499 GLU A O 1
ATOM 4109 N N . PRO A 1 500 ? -14.261 10.503 51.488 1.00 91.88 500 PRO A N 1
ATOM 4110 C CA . PRO A 1 500 ? -13.705 9.248 50.976 1.00 91.88 500 PRO A CA 1
ATOM 4111 C C . PRO A 1 500 ? -13.120 9.331 49.560 1.00 91.88 500 PRO A C 1
ATOM 4113 O O . PRO A 1 500 ? -12.333 8.472 49.180 1.00 91.88 500 PRO A O 1
ATOM 4116 N N . LEU A 1 501 ? -13.489 10.342 48.764 1.00 91.50 501 LEU A N 1
ATOM 4117 C CA . LEU A 1 501 ? -12.949 10.530 47.413 1.00 91.50 501 LEU A CA 1
ATOM 4118 C C . LEU A 1 501 ? -11.528 11.108 47.431 1.00 91.50 501 LEU A C 1
ATOM 4120 O O . LEU A 1 501 ? -10.776 10.918 46.472 1.00 91.50 501 LEU A O 1
ATOM 4124 N N . TYR A 1 502 ? -11.161 11.817 48.501 1.00 92.62 502 TYR A N 1
ATOM 4125 C CA . TYR A 1 502 ? -9.892 12.540 48.612 1.00 92.62 502 TYR A CA 1
ATOM 4126 C C . TYR A 1 502 ? -8.916 11.884 49.593 1.00 92.62 502 TYR A C 1
ATOM 4128 O O . TYR A 1 502 ? -7.704 11.993 49.404 1.00 92.62 502 TYR A O 1
ATOM 4136 N N . GLU A 1 503 ? -9.414 11.214 50.634 1.00 89.69 503 GLU A N 1
ATOM 4137 C CA . GLU A 1 503 ? -8.567 10.609 51.661 1.00 89.69 503 GLU A CA 1
ATOM 4138 C C . GLU A 1 503 ? -8.036 9.231 51.257 1.00 89.69 503 GLU A C 1
ATOM 4140 O O . GLU A 1 503 ? -8.788 8.262 51.142 1.00 89.69 503 GLU A O 1
ATOM 4145 N N . GLU A 1 504 ? -6.712 9.106 51.134 1.00 86.25 504 GLU A N 1
ATOM 4146 C CA . GLU A 1 504 ? -6.049 7.836 50.797 1.00 86.25 504 GLU A CA 1
ATOM 4147 C C . GLU A 1 504 ? -6.351 6.717 51.806 1.00 86.25 504 GLU A C 1
ATOM 4149 O O . GLU A 1 504 ? -6.513 5.559 51.422 1.00 86.25 504 GLU A O 1
ATOM 4154 N N . SER A 1 505 ? -6.507 7.047 53.095 1.00 86.69 505 SER A N 1
ATOM 4155 C CA . SER A 1 505 ? -6.889 6.081 54.137 1.00 86.69 505 SER A CA 1
ATOM 4156 C C . SER A 1 505 ? -8.286 5.488 53.947 1.00 86.69 505 SER A C 1
ATOM 4158 O O . SER A 1 505 ? -8.563 4.416 54.484 1.00 86.69 505 SER A O 1
ATOM 4160 N N . LEU A 1 506 ? -9.151 6.167 53.192 1.00 84.12 506 LEU A N 1
ATOM 4161 C CA . LEU A 1 506 ? -10.509 5.733 52.860 1.00 84.12 506 LEU A CA 1
ATOM 4162 C C . LEU A 1 506 ? -10.608 5.161 51.434 1.00 84.12 506 LEU A C 1
ATOM 4164 O O . LEU A 1 506 ? -11.699 4.811 50.988 1.00 84.12 506 LEU A O 1
ATOM 4168 N N . GLY A 1 507 ? -9.476 5.026 50.734 1.00 80.75 507 GLY A N 1
ATOM 4169 C CA . GLY A 1 507 ? -9.409 4.531 49.357 1.00 80.75 507 GLY A CA 1
ATOM 4170 C C . GLY A 1 507 ? -9.528 5.615 48.280 1.00 80.75 507 GLY A C 1
ATOM 4171 O O . GLY A 1 507 ? -9.618 5.270 47.103 1.00 80.75 507 GLY A O 1
ATOM 4172 N N . GLY A 1 508 ? -9.525 6.895 48.667 1.00 86.62 508 GLY A N 1
ATOM 4173 C CA . GLY A 1 508 ? -9.490 8.044 47.765 1.00 86.62 508 GLY A CA 1
ATOM 4174 C C . GLY A 1 508 ? -8.082 8.393 47.278 1.00 86.62 508 GLY A C 1
ATOM 4175 O O . GLY A 1 508 ? -7.108 7.691 47.549 1.00 86.62 508 GLY A O 1
ATOM 4176 N N . SER A 1 509 ? -7.964 9.504 46.553 1.00 89.50 509 SER A N 1
ATOM 4177 C CA . SER A 1 509 ? -6.673 10.018 46.078 1.00 89.50 509 SER A CA 1
ATOM 4178 C C . SER A 1 509 ? -6.644 11.543 46.086 1.00 89.50 509 SER A C 1
ATOM 4180 O O . SER A 1 509 ? -7.655 12.198 45.812 1.00 89.50 509 SER A O 1
ATOM 4182 N N . PHE A 1 510 ? -5.473 12.130 46.352 1.00 90.69 510 PHE A N 1
ATOM 4183 C CA . PHE A 1 510 ? -5.329 13.583 46.336 1.00 90.69 510 PHE A CA 1
ATOM 4184 C C . PHE A 1 510 ? -5.607 14.165 44.940 1.00 90.69 510 PHE A C 1
ATOM 4186 O O . PHE A 1 510 ? -4.994 13.765 43.952 1.00 90.69 510 PHE A O 1
ATOM 4193 N N . ALA A 1 511 ? -6.498 15.156 44.884 1.00 92.88 511 ALA A N 1
ATOM 4194 C CA . ALA A 1 511 ? -6.715 16.053 43.753 1.00 92.88 511 ALA A CA 1
ATOM 4195 C C . ALA A 1 511 ? -7.328 17.367 44.261 1.00 92.88 511 ALA A C 1
ATOM 4197 O O . ALA A 1 511 ? -7.914 17.401 45.346 1.00 92.88 511 ALA A O 1
ATOM 4198 N N . ASP A 1 512 ? -7.231 18.450 43.486 1.00 94.38 512 ASP A N 1
ATOM 4199 C CA . ASP A 1 512 ? -7.860 19.725 43.864 1.00 94.38 512 ASP A CA 1
ATOM 4200 C C . ASP A 1 512 ? -9.381 19.705 43.691 1.00 94.38 512 ASP A C 1
ATOM 4202 O O . ASP A 1 512 ? -10.080 20.495 44.324 1.00 94.38 512 ASP A O 1
ATOM 4206 N N . GLY A 1 513 ? -9.872 18.788 42.859 1.00 94.88 513 GLY A N 1
ATOM 4207 C CA . GLY A 1 513 ? -11.274 18.434 42.712 1.00 94.88 513 GLY A CA 1
ATOM 4208 C C . GLY A 1 513 ? -11.442 17.095 42.004 1.00 94.88 513 GLY A C 1
ATOM 4209 O O . GLY A 1 513 ? -10.473 16.516 41.506 1.00 94.88 513 GLY A O 1
ATOM 4210 N N . LYS A 1 514 ? -12.671 16.584 41.974 1.00 95.44 514 LYS A N 1
ATOM 4211 C CA . LYS A 1 514 ? -13.017 15.303 41.347 1.00 95.44 514 LYS A CA 1
ATOM 4212 C C . LYS A 1 514 ? -14.088 15.495 40.280 1.00 95.44 514 LYS A C 1
ATOM 4214 O O . LYS A 1 514 ? -15.006 16.296 40.445 1.00 95.44 514 LYS A O 1
ATOM 4219 N N . ILE A 1 515 ? -13.977 14.739 39.193 1.00 95.38 515 ILE A N 1
ATOM 4220 C CA . ILE A 1 515 ? -14.992 14.620 38.147 1.00 95.38 515 ILE A CA 1
ATOM 4221 C C . ILE A 1 515 ? -15.525 13.189 38.189 1.00 95.38 515 ILE A C 1
ATOM 4223 O O . ILE A 1 515 ? -14.843 12.253 37.779 1.00 95.38 515 ILE A O 1
ATOM 4227 N N . LEU A 1 516 ? -16.745 13.012 38.688 1.00 94.44 516 LEU A N 1
ATOM 4228 C CA . LEU A 1 516 ? -17.406 11.713 38.729 1.00 94.44 516 LEU A CA 1
ATOM 4229 C C . LEU A 1 516 ? -18.082 11.431 37.392 1.00 94.44 516 LEU A C 1
ATOM 4231 O O . LEU A 1 516 ? -18.952 12.182 36.954 1.00 94.44 516 LEU A O 1
ATOM 4235 N N . LEU A 1 517 ? -17.701 10.325 36.767 1.00 93.62 517 LEU A N 1
ATOM 4236 C CA . LEU A 1 517 ? -18.347 9.775 35.586 1.00 93.62 517 LEU A CA 1
ATOM 4237 C C . LEU A 1 517 ? -19.347 8.722 36.054 1.00 93.62 517 LEU A C 1
ATOM 4239 O O . LEU A 1 517 ? -18.957 7.610 36.422 1.00 93.62 517 LEU A O 1
ATOM 4243 N N . LEU A 1 518 ? -20.629 9.092 36.093 1.00 91.31 518 LEU A N 1
ATOM 4244 C CA . LEU A 1 518 ? -21.660 8.202 36.612 1.00 91.31 518 LEU A CA 1
ATOM 4245 C C . LEU A 1 518 ? -22.039 7.146 35.584 1.00 91.31 518 LEU A C 1
ATOM 4247 O O . LEU A 1 518 ? -22.486 7.451 34.479 1.00 91.31 518 LEU A O 1
ATOM 4251 N N . ILE A 1 519 ? -21.878 5.890 35.978 1.00 88.94 519 ILE A N 1
ATOM 4252 C CA . ILE A 1 519 ? -22.278 4.737 35.190 1.00 88.94 519 ILE A CA 1
ATOM 4253 C C . ILE A 1 519 ? -23.674 4.337 35.652 1.00 88.94 519 ILE A C 1
ATOM 4255 O O . ILE A 1 519 ? -23.900 4.019 36.824 1.00 88.94 519 ILE A O 1
ATOM 4259 N N . ASP A 1 520 ? -24.628 4.394 34.729 1.00 76.38 520 ASP A N 1
ATOM 4260 C CA . ASP A 1 520 ? -25.998 3.946 34.944 1.00 76.38 520 ASP A CA 1
ATOM 4261 C C . ASP A 1 520 ? -26.355 2.921 33.866 1.00 76.38 520 ASP A C 1
ATOM 4263 O O . ASP A 1 520 ? -26.239 3.189 32.667 1.00 76.38 520 ASP A O 1
ATOM 4267 N N . SER A 1 521 ? -26.807 1.745 34.297 1.00 63.16 521 SER A N 1
ATOM 4268 C CA . SER A 1 521 ? -27.314 0.709 33.392 1.00 63.16 521 SER A CA 1
ATOM 4269 C C . SER A 1 521 ? -28.715 1.037 32.850 1.00 63.16 521 SER A C 1
ATOM 4271 O O . SER A 1 521 ? -29.150 0.436 31.872 1.00 63.16 521 SER A O 1
ATOM 4273 N N . TYR A 1 522 ? -29.442 1.986 33.457 1.00 59.81 522 TYR A N 1
ATOM 4274 C CA . TYR A 1 522 ? -30.857 2.242 33.168 1.00 59.81 522 TYR A CA 1
ATOM 4275 C C . TYR A 1 522 ? -31.233 3.713 32.920 1.00 59.81 522 TYR A C 1
ATOM 4277 O O . TYR A 1 522 ? -32.383 3.953 32.555 1.00 59.81 522 TYR A O 1
ATOM 4285 N N . ALA A 1 523 ? -30.304 4.666 33.060 1.00 61.09 523 ALA A N 1
ATOM 4286 C CA . ALA A 1 523 ? -30.432 6.099 32.737 1.00 61.09 523 ALA A CA 1
ATOM 4287 C C . ALA A 1 523 ? -31.769 6.747 33.174 1.00 61.09 523 ALA A C 1
ATOM 4289 O O . ALA A 1 523 ? -32.489 7.328 32.357 1.00 61.09 523 ALA A O 1
ATOM 4290 N N . LYS A 1 524 ? -32.143 6.630 34.457 1.00 62.59 524 LYS A N 1
ATOM 4291 C CA . LYS A 1 524 ? -33.477 7.058 34.952 1.00 62.59 524 LYS A CA 1
ATOM 4292 C C . LYS A 1 524 ? -33.480 8.187 35.984 1.00 62.59 524 LYS A C 1
ATOM 4294 O O . LYS A 1 524 ? -34.507 8.846 36.138 1.00 62.59 524 LYS A O 1
ATOM 4299 N N . ASP A 1 525 ? -32.349 8.489 36.618 1.00 74.19 525 ASP A N 1
ATOM 4300 C CA . ASP A 1 525 ? -32.328 9.247 37.880 1.00 74.19 525 ASP A CA 1
ATOM 4301 C C . ASP A 1 525 ? -31.597 10.606 37.803 1.00 74.19 525 ASP A C 1
ATOM 4303 O O . ASP A 1 525 ? -31.104 11.130 38.801 1.00 74.19 525 ASP A O 1
ATOM 4307 N N . ARG A 1 526 ? -31.586 11.255 36.631 1.00 76.69 526 ARG A N 1
ATOM 4308 C CA . ARG A 1 526 ? -30.887 12.540 36.383 1.00 76.69 526 ARG A CA 1
ATOM 4309 C C . ARG A 1 526 ? -31.163 13.634 37.421 1.00 76.69 526 ARG A C 1
ATOM 4311 O O . ARG A 1 526 ? -30.249 14.227 37.990 1.00 76.69 526 ARG A O 1
ATOM 4318 N N . LYS A 1 527 ? -32.446 13.889 37.710 1.00 83.25 527 LYS A N 1
ATOM 4319 C CA . LYS A 1 527 ? -32.853 14.912 38.694 1.00 83.25 527 LYS A CA 1
ATOM 4320 C C . LYS A 1 527 ? -32.351 14.582 40.098 1.00 83.25 527 LYS A C 1
ATOM 4322 O O . LYS A 1 527 ? -31.976 15.489 40.836 1.00 83.25 527 LYS A O 1
ATOM 4327 N N . LYS A 1 528 ? -32.336 13.295 40.443 1.00 87.62 528 LYS A N 1
ATOM 4328 C CA . LYS A 1 528 ? -31.864 12.796 41.732 1.00 87.62 528 LYS A CA 1
ATOM 4329 C C . LYS A 1 528 ? -30.347 12.957 41.849 1.00 87.62 528 LYS A C 1
ATOM 4331 O O . LYS A 1 528 ? -29.891 13.411 42.891 1.00 87.62 528 LYS A O 1
ATOM 4336 N N . ALA A 1 529 ? -29.586 12.703 40.777 1.00 88.44 529 ALA A N 1
ATOM 4337 C CA . ALA A 1 529 ? -28.138 12.944 40.729 1.00 88.44 529 ALA A CA 1
ATOM 4338 C C . ALA A 1 529 ? -27.787 14.405 41.039 1.00 88.44 529 ALA A C 1
ATOM 4340 O O . ALA A 1 529 ? -26.978 14.677 41.924 1.00 88.44 529 ALA A O 1
ATOM 4341 N N . LYS A 1 530 ? -28.479 15.352 40.396 1.00 88.62 530 LYS A N 1
ATOM 4342 C CA . LYS A 1 530 ? -28.291 16.784 40.661 1.00 88.62 530 LYS A CA 1
ATOM 4343 C C . LYS A 1 530 ? -28.678 17.189 42.090 1.00 88.62 530 LYS A C 1
ATOM 4345 O O . LYS A 1 530 ? -27.967 17.962 42.723 1.00 88.62 530 LYS A O 1
ATOM 4350 N N . GLN A 1 531 ? -29.802 16.684 42.605 1.00 89.75 531 GLN A N 1
ATOM 4351 C CA . GLN A 1 531 ? -30.231 16.954 43.985 1.00 89.75 531 GLN A CA 1
ATOM 4352 C C . GLN A 1 531 ? -29.235 16.408 45.012 1.00 89.75 531 GLN A C 1
ATOM 4354 O O . GLN A 1 531 ? -28.940 17.091 45.988 1.00 89.75 531 GLN A O 1
ATOM 4359 N N . HIS A 1 532 ? -28.700 15.210 44.774 1.00 91.75 532 HIS A N 1
ATOM 4360 C CA . HIS A 1 532 ? -27.724 14.583 45.653 1.00 91.75 532 HIS A CA 1
ATOM 4361 C C . HIS A 1 532 ? -26.378 15.322 45.641 1.00 91.75 532 HIS A C 1
ATOM 4363 O O . HIS A 1 532 ? -25.850 15.614 46.709 1.00 91.75 532 HIS A O 1
ATOM 4369 N N . LEU A 1 533 ? -25.884 15.748 44.469 1.00 91.56 533 LEU A N 1
ATOM 4370 C CA . LEU A 1 533 ? -24.685 16.594 44.375 1.00 91.56 533 LEU A CA 1
ATOM 4371 C C . LEU A 1 533 ? -24.819 17.877 45.212 1.00 91.56 533 LEU A C 1
ATOM 4373 O O . LEU A 1 533 ? -23.907 18.239 45.949 1.00 91.56 533 LEU A O 1
ATOM 4377 N N . ASN A 1 534 ? -25.975 18.544 45.141 1.00 90.94 534 ASN A N 1
ATOM 4378 C CA . ASN A 1 534 ? -26.232 19.738 45.948 1.00 90.94 534 ASN A CA 1
ATOM 4379 C C . ASN A 1 534 ? -26.274 19.436 47.458 1.00 90.94 534 ASN A C 1
ATOM 4381 O O . ASN A 1 534 ? -25.895 20.292 48.251 1.00 90.94 534 ASN A O 1
ATOM 4385 N N . ALA A 1 535 ? -26.725 18.242 47.861 1.00 91.88 535 ALA A N 1
ATOM 4386 C CA . ALA A 1 535 ? -26.764 17.826 49.264 1.00 91.88 535 ALA A CA 1
ATOM 4387 C C . ALA A 1 535 ? -25.367 17.517 49.831 1.00 91.88 535 ALA A C 1
ATOM 4389 O O . ALA A 1 535 ? -25.109 17.838 50.988 1.00 91.88 535 ALA A O 1
ATOM 4390 N N . LEU A 1 536 ? -24.466 16.957 49.013 1.00 91.81 536 LEU A N 1
ATOM 4391 C CA . LEU A 1 536 ? -23.061 16.719 49.375 1.00 91.81 536 LEU A CA 1
ATOM 4392 C C . LEU A 1 536 ? -22.285 18.023 49.633 1.00 91.81 536 LEU A C 1
ATOM 4394 O O . LEU A 1 536 ? -21.313 18.016 50.384 1.00 91.81 536 LEU A O 1
ATOM 4398 N N . ASN A 1 537 ? -22.737 19.138 49.045 1.00 90.06 537 ASN A N 1
ATOM 4399 C CA . ASN A 1 537 ? -22.232 20.493 49.285 1.00 90.06 537 ASN A CA 1
ATOM 4400 C C . ASN A 1 537 ? -20.703 20.647 49.098 1.00 90.06 537 ASN A C 1
ATOM 4402 O O . ASN A 1 537 ? -20.033 21.291 49.908 1.00 90.06 537 ASN A O 1
ATOM 4406 N N . ASP A 1 538 ? -20.159 20.068 48.021 1.00 90.75 538 ASP A N 1
ATOM 4407 C CA . ASP A 1 538 ? -18.738 20.153 47.654 1.00 90.75 538 ASP A CA 1
ATOM 4408 C C . ASP A 1 538 ? -18.536 20.900 46.322 1.00 90.75 538 ASP A C 1
ATOM 4410 O O . ASP A 1 538 ? -18.953 20.442 45.258 1.00 90.75 538 ASP A O 1
ATOM 4414 N N . ASP A 1 539 ? -17.843 22.038 46.383 1.00 89.69 539 ASP A N 1
ATOM 4415 C CA . ASP A 1 539 ? -17.573 22.933 45.240 1.00 89.69 539 ASP A CA 1
ATOM 4416 C C . ASP A 1 539 ? -16.489 22.410 44.307 1.00 89.69 539 ASP A C 1
ATOM 4418 O O . ASP A 1 539 ? -16.288 22.924 43.205 1.00 89.69 539 ASP A O 1
ATOM 4422 N N . LYS A 1 540 ? -15.764 21.393 44.764 1.00 92.38 540 LYS A N 1
ATOM 4423 C CA . LYS A 1 540 ? -14.673 20.753 44.040 1.00 92.38 540 LYS A CA 1
ATOM 4424 C C . LYS A 1 540 ? -15.144 19.486 43.331 1.00 92.38 540 LYS A C 1
ATOM 4426 O O . LYS A 1 540 ? -14.335 18.824 42.684 1.00 92.38 540 LYS A O 1
ATOM 4431 N N . LEU A 1 541 ? -16.431 19.151 43.433 1.00 94.44 541 LEU A N 1
ATOM 4432 C CA . LEU A 1 541 ? -17.023 17.974 42.818 1.00 94.44 541 LEU A CA 1
ATOM 4433 C C . LEU A 1 541 ? -17.832 18.349 41.571 1.00 94.44 541 LEU A C 1
ATOM 4435 O O . LEU A 1 541 ? -18.757 19.160 41.612 1.00 94.44 541 LEU A O 1
ATOM 4439 N N . ILE A 1 542 ? -17.498 17.712 40.455 1.00 94.50 542 ILE A N 1
ATOM 4440 C CA . ILE A 1 542 ? -18.234 17.793 39.194 1.00 94.50 542 ILE A CA 1
ATOM 4441 C C . ILE A 1 542 ? -18.792 16.408 38.898 1.00 94.50 542 ILE A C 1
ATOM 4443 O O . ILE A 1 542 ? -18.104 15.408 39.083 1.00 94.50 542 ILE A O 1
ATOM 4447 N N . VAL A 1 543 ? -20.027 16.336 38.417 1.00 93.94 543 VAL A N 1
ATOM 4448 C CA . VAL A 1 543 ? -20.674 15.074 38.049 1.00 93.94 543 VAL A CA 1
ATOM 4449 C C . VAL A 1 543 ? -21.052 15.122 36.577 1.00 93.94 543 VAL A C 1
ATOM 4451 O O . VAL A 1 543 ? -21.777 16.019 36.153 1.00 93.94 543 VAL A O 1
ATOM 4454 N N . ILE A 1 544 ? -20.582 14.151 35.800 1.00 92.69 544 ILE A N 1
ATOM 4455 C CA . ILE A 1 544 ? -20.994 13.932 34.414 1.00 92.69 544 ILE A CA 1
ATOM 4456 C C . ILE A 1 544 ? -21.931 12.731 34.391 1.00 92.69 544 ILE A C 1
ATOM 4458 O O . ILE A 1 544 ? -21.565 11.634 34.817 1.00 92.69 544 ILE A O 1
ATOM 4462 N N . TYR A 1 545 ? -23.141 12.951 33.887 1.00 90.38 545 TYR A N 1
ATOM 4463 C CA . TYR A 1 545 ? -24.173 11.930 33.784 1.00 90.38 545 TYR A CA 1
ATOM 4464 C C . TYR A 1 545 ? -24.547 11.721 32.306 1.00 90.38 545 TYR A C 1
ATOM 4466 O O . TYR A 1 545 ? -25.011 12.670 31.665 1.00 90.38 545 TYR A O 1
ATOM 4474 N N . PRO A 1 546 ? -24.343 10.519 31.741 1.00 89.19 546 PRO A N 1
ATOM 4475 C CA . PRO A 1 546 ? -24.606 10.246 30.332 1.00 89.19 546 PRO A CA 1
ATOM 4476 C C . PRO A 1 546 ? -26.112 10.183 30.049 1.00 89.19 546 PRO A C 1
ATOM 4478 O O . PRO A 1 546 ? -26.900 9.736 30.884 1.00 89.19 546 PRO A O 1
ATOM 4481 N N . ASP A 1 547 ? -26.533 10.586 28.846 1.00 82.75 547 ASP A N 1
ATOM 4482 C CA . ASP A 1 547 ? -27.957 10.551 28.496 1.00 82.75 547 ASP A CA 1
ATOM 4483 C C . ASP A 1 547 ? -28.473 9.142 28.197 1.00 82.75 547 ASP A C 1
ATOM 4485 O O . ASP A 1 547 ? -29.674 8.881 28.335 1.00 82.75 547 ASP A O 1
ATOM 4489 N N . LYS A 1 548 ? -27.568 8.255 27.779 1.00 84.81 548 LYS A N 1
ATOM 4490 C CA . LYS A 1 548 ? -27.830 6.869 27.392 1.00 84.81 548 LYS A CA 1
ATOM 4491 C C . LYS A 1 548 ? -27.125 5.909 28.355 1.00 84.81 548 LYS A C 1
ATOM 4493 O O . LYS A 1 548 ? -26.082 6.272 28.900 1.00 84.81 548 LYS A O 1
ATOM 4498 N N . PRO A 1 549 ? -27.660 4.689 28.548 1.00 85.31 549 PRO A N 1
ATOM 4499 C CA . PRO A 1 549 ? -26.986 3.660 29.329 1.00 85.31 549 PRO A CA 1
ATOM 4500 C C . PRO A 1 549 ? -25.587 3.358 28.791 1.00 85.31 549 PRO A C 1
ATOM 4502 O O . PRO A 1 549 ? -25.414 3.149 27.589 1.00 85.31 549 PRO A O 1
ATOM 4505 N N . PHE A 1 550 ? -24.606 3.300 29.688 1.00 87.69 550 PHE A N 1
ATOM 4506 C CA . PHE A 1 550 ? -23.223 2.977 29.347 1.00 87.69 550 PHE A CA 1
ATOM 4507 C C . PHE A 1 550 ? -22.938 1.496 29.634 1.00 87.69 550 PHE A C 1
ATOM 4509 O O . PHE A 1 550 ? -22.372 1.147 30.669 1.00 87.69 550 PHE A O 1
ATOM 4516 N N . ASP A 1 551 ? -23.372 0.621 28.723 1.00 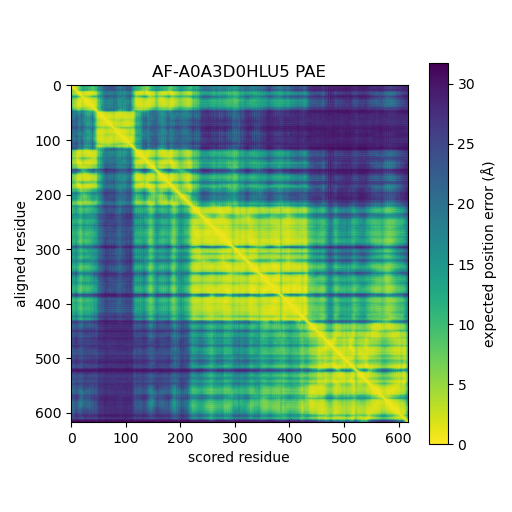87.75 551 ASP A N 1
ATOM 4517 C CA . ASP A 1 551 ? -23.182 -0.832 28.829 1.00 87.75 551 ASP A CA 1
ATOM 4518 C C . ASP A 1 551 ? -21.901 -1.285 28.111 1.00 87.75 551 ASP A C 1
ATOM 4520 O O . ASP A 1 551 ? -21.847 -1.384 26.884 1.00 87.75 551 ASP A O 1
ATOM 4524 N N . VAL A 1 552 ? -20.847 -1.533 28.889 1.00 90.94 552 VAL A N 1
ATOM 4525 C CA . VAL A 1 552 ? -19.520 -1.935 28.390 1.00 90.94 552 VAL A CA 1
ATOM 4526 C C . VAL A 1 552 ? -18.966 -3.176 29.087 1.00 90.94 552 VAL A C 1
ATOM 4528 O O . VAL A 1 552 ? -17.818 -3.556 28.847 1.00 90.94 552 VAL A O 1
ATOM 4531 N N . GLU A 1 553 ? -19.762 -3.834 29.934 1.00 91.06 553 GLU A N 1
ATOM 4532 C CA . GLU A 1 553 ? -19.311 -4.996 30.705 1.00 91.06 553 GLU A CA 1
ATOM 4533 C C . GLU A 1 553 ? -18.818 -6.117 29.783 1.00 91.06 553 GLU A C 1
ATOM 4535 O O . GLU A 1 553 ? -17.731 -6.654 29.998 1.00 91.06 553 GLU A O 1
ATOM 4540 N N . GLY A 1 554 ? -19.559 -6.415 28.710 1.00 90.88 554 GLY A N 1
ATOM 4541 C CA . GLY A 1 554 ? -19.160 -7.431 27.731 1.00 90.88 554 GLY A CA 1
ATOM 4542 C C . GLY A 1 554 ? -17.806 -7.135 27.076 1.00 90.88 554 GLY A C 1
ATOM 4543 O O . GLY A 1 554 ? -16.964 -8.024 26.970 1.00 90.88 554 GLY A O 1
ATOM 4544 N N . LEU A 1 555 ? -17.547 -5.874 26.704 1.00 91.69 555 LEU A N 1
ATOM 4545 C CA . LEU A 1 555 ? -16.268 -5.463 26.108 1.00 91.69 555 LEU A CA 1
ATOM 4546 C C . LEU A 1 555 ? -15.104 -5.624 27.093 1.00 91.69 555 LEU A C 1
ATOM 4548 O O . LEU A 1 555 ? -14.038 -6.107 26.720 1.00 91.69 555 LEU A O 1
ATOM 4552 N N . LEU A 1 556 ? -15.303 -5.236 28.351 1.00 93.88 556 LEU A N 1
ATOM 4553 C CA . LEU A 1 556 ? -14.270 -5.315 29.384 1.00 93.88 556 LEU A CA 1
ATOM 4554 C C . LEU A 1 556 ? -13.985 -6.756 29.811 1.00 93.88 556 LEU A C 1
ATOM 4556 O O . LEU A 1 556 ? -12.822 -7.124 29.964 1.00 93.88 556 LEU A O 1
ATOM 4560 N N . ARG A 1 557 ? -15.022 -7.593 29.952 1.00 93.69 557 ARG A N 1
ATOM 4561 C CA . ARG A 1 557 ? -14.858 -9.037 30.185 1.00 93.69 557 ARG A CA 1
ATOM 4562 C C . ARG A 1 557 ? -14.054 -9.683 29.072 1.00 93.69 557 ARG A C 1
ATOM 4564 O O . ARG A 1 557 ? -13.170 -10.483 29.359 1.00 93.69 557 ARG A O 1
ATOM 4571 N N . ARG A 1 558 ? -14.311 -9.285 27.827 1.00 93.50 558 ARG A N 1
ATOM 4572 C CA . ARG A 1 558 ? -13.574 -9.781 26.671 1.00 93.50 558 ARG A CA 1
ATOM 4573 C C . ARG A 1 558 ? -12.112 -9.346 26.669 1.00 93.50 558 ARG A C 1
ATOM 4575 O O . ARG A 1 558 ? -11.246 -10.190 26.476 1.00 93.50 558 ARG A O 1
ATOM 4582 N N . ILE A 1 559 ? -11.814 -8.075 26.960 1.00 94.44 559 ILE A N 1
ATOM 4583 C CA . ILE A 1 559 ? -10.427 -7.591 27.124 1.00 94.44 559 ILE A CA 1
ATOM 4584 C C . ILE A 1 559 ? -9.707 -8.382 28.223 1.00 94.44 559 ILE A C 1
ATOM 4586 O O . ILE A 1 559 ? -8.604 -8.879 28.006 1.00 94.44 559 ILE A O 1
ATOM 4590 N N . LYS A 1 560 ? -10.358 -8.576 29.374 1.00 93.69 560 LYS A N 1
ATOM 4591 C CA . LYS A 1 560 ? -9.803 -9.372 30.472 1.00 93.69 560 LYS A CA 1
ATOM 4592 C C . LYS A 1 560 ? -9.587 -10.835 30.076 1.00 93.69 560 LYS A C 1
ATOM 4594 O O . LYS A 1 560 ? -8.550 -11.403 30.404 1.00 93.69 560 LYS A O 1
ATOM 4599 N N . GLY A 1 561 ? -10.527 -11.432 29.343 1.00 93.62 561 GLY A N 1
ATOM 4600 C CA . GLY A 1 561 ? -10.400 -12.780 28.791 1.00 93.62 561 GLY A CA 1
ATOM 4601 C C . GLY A 1 561 ? -9.201 -12.907 27.848 1.00 93.62 561 GLY A C 1
ATOM 4602 O O . GLY A 1 561 ? -8.432 -13.856 27.970 1.00 93.62 561 GLY A O 1
ATOM 4603 N N . ILE A 1 562 ? -8.974 -11.914 26.982 1.00 93.88 562 ILE A N 1
ATOM 4604 C CA . ILE A 1 562 ? -7.787 -11.850 26.118 1.00 93.88 562 ILE A CA 1
ATOM 4605 C C . ILE A 1 562 ? -6.505 -11.818 26.961 1.00 93.88 562 ILE A C 1
ATOM 4607 O O . ILE A 1 562 ? -5.598 -12.613 26.718 1.00 93.88 562 ILE A O 1
ATOM 4611 N N . HIS A 1 563 ? -6.433 -10.963 27.988 1.00 93.12 563 HIS A N 1
ATOM 4612 C CA . HIS A 1 563 ? -5.272 -10.908 28.889 1.00 93.12 563 HIS A CA 1
ATOM 4613 C C . HIS A 1 563 ? -5.034 -12.228 29.629 1.00 93.12 563 HIS A C 1
ATOM 4615 O O . HIS A 1 563 ? -3.885 -12.637 29.775 1.00 93.12 563 HIS A O 1
ATOM 4621 N N . MET A 1 564 ? -6.095 -12.928 30.042 1.00 93.12 564 MET A N 1
ATOM 4622 C CA . MET A 1 564 ? -5.987 -14.254 30.660 1.00 93.12 564 MET A CA 1
ATOM 4623 C C . MET A 1 564 ? -5.390 -15.291 29.703 1.00 93.12 564 MET A C 1
ATOM 4625 O O . MET A 1 564 ? -4.589 -16.115 30.137 1.00 93.12 564 MET A O 1
ATOM 4629 N N . ILE A 1 565 ? -5.756 -15.262 28.416 1.00 91.69 565 ILE A N 1
ATOM 4630 C CA . ILE A 1 565 ? -5.186 -16.170 27.408 1.00 91.69 565 ILE A CA 1
ATOM 4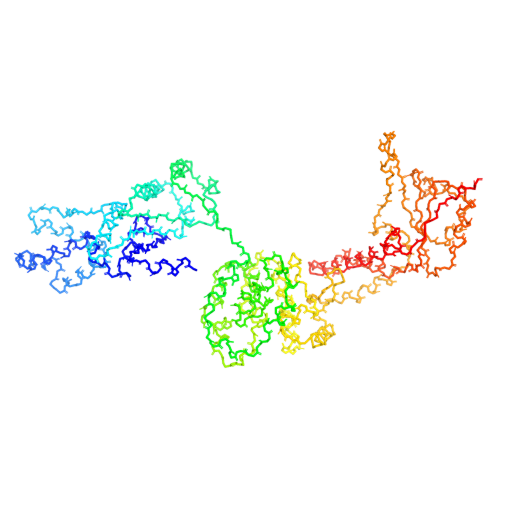631 C C . ILE A 1 565 ? -3.724 -15.814 27.130 1.00 91.69 565 ILE A C 1
ATOM 4633 O O . ILE A 1 565 ? -2.882 -16.706 27.076 1.00 91.69 565 ILE A O 1
ATOM 4637 N N . LEU A 1 566 ? -3.400 -14.523 27.019 1.00 91.38 566 LEU A N 1
ATOM 4638 C CA . LEU A 1 566 ? -2.028 -14.056 26.788 1.00 91.38 566 LEU A CA 1
ATOM 4639 C C . LEU A 1 566 ? -1.058 -14.433 27.924 1.00 91.38 566 LEU A C 1
ATOM 4641 O O . LEU A 1 566 ? 0.149 -14.471 27.709 1.00 91.38 566 LEU A O 1
ATOM 4645 N N . GLN A 1 567 ? -1.572 -14.734 29.119 1.00 90.81 567 GLN A N 1
ATOM 4646 C CA . GLN A 1 567 ? -0.791 -15.230 30.258 1.00 90.81 567 GLN A CA 1
ATOM 4647 C C . GLN A 1 567 ? -0.630 -16.764 30.278 1.00 90.81 567 GLN A C 1
ATOM 4649 O O . GLN A 1 567 ? 0.153 -17.283 31.072 1.00 90.81 567 GLN A O 1
ATOM 4654 N N . GLN A 1 568 ? -1.354 -17.510 29.436 1.00 89.56 568 GLN A N 1
ATOM 4655 C CA . GLN A 1 568 ? -1.308 -18.976 29.379 1.00 89.56 568 GLN A CA 1
ATOM 4656 C C . GLN A 1 568 ? -0.281 -19.448 28.339 1.00 89.56 568 GLN A C 1
ATOM 4658 O O . GLN A 1 568 ? -0.646 -19.809 27.221 1.00 89.56 568 GLN A O 1
ATOM 4663 N N . GLU A 1 569 ? 1.005 -19.495 28.708 1.00 83.69 569 GLU A N 1
ATOM 4664 C CA . GLU A 1 569 ? 2.091 -19.923 27.801 1.00 83.69 569 GLU A CA 1
ATOM 4665 C C . GLU A 1 569 ? 1.847 -21.305 27.165 1.00 83.69 569 GLU A C 1
ATOM 4667 O O . GLU A 1 569 ? 2.127 -21.496 25.982 1.00 83.69 569 GLU A O 1
ATOM 4672 N N . GLU A 1 570 ? 1.265 -22.250 27.914 1.00 81.94 570 GLU A N 1
ATOM 4673 C CA . GLU A 1 570 ? 0.925 -23.593 27.415 1.00 81.94 570 GLU A CA 1
ATOM 4674 C C . GLU A 1 570 ? -0.122 -23.567 26.294 1.00 81.94 570 GLU A C 1
ATOM 4676 O O . GLU A 1 570 ? -0.037 -24.354 25.354 1.00 81.94 570 GLU A O 1
ATOM 4681 N N . TYR A 1 571 ? -1.099 -22.659 26.380 1.00 81.31 571 TYR A N 1
ATOM 4682 C CA . TYR A 1 571 ? -2.131 -22.498 25.356 1.00 81.31 571 TYR A CA 1
ATOM 4683 C C . TYR A 1 571 ? -1.575 -21.790 24.119 1.00 81.31 571 TYR A C 1
ATOM 4685 O O . TYR A 1 571 ? -1.905 -22.158 22.995 1.00 81.31 571 TYR A O 1
ATOM 4693 N N . LEU A 1 572 ? -0.716 -20.787 24.327 1.00 82.25 572 LEU A N 1
ATOM 4694 C CA . LEU A 1 572 ? -0.086 -20.053 23.235 1.00 82.25 572 LEU A CA 1
ATOM 4695 C C . LEU A 1 572 ? 0.908 -20.920 22.462 1.00 82.25 572 LEU A C 1
ATOM 4697 O O . LEU A 1 572 ? 1.054 -20.726 21.264 1.00 82.25 572 LEU A O 1
ATOM 4701 N N . ASN A 1 573 ? 1.607 -21.848 23.125 1.00 79.62 573 ASN A N 1
ATOM 4702 C CA . ASN A 1 573 ? 2.595 -22.746 22.516 1.00 79.62 573 ASN A CA 1
ATOM 4703 C C . ASN A 1 573 ? 3.623 -22.022 21.609 1.00 79.62 573 ASN A C 1
ATOM 4705 O O . ASN A 1 573 ? 4.049 -22.550 20.583 1.00 79.62 573 ASN A O 1
ATOM 4709 N N . HIS A 1 574 ? 4.018 -20.797 21.982 1.00 69.88 574 HIS A N 1
ATOM 4710 C CA . HIS A 1 574 ? 4.871 -19.897 21.184 1.00 69.88 574 HIS A CA 1
ATOM 4711 C C . HIS A 1 574 ? 4.328 -19.563 19.780 1.00 69.88 574 HIS A C 1
ATOM 4713 O O . HIS A 1 574 ? 5.090 -19.185 18.887 1.00 69.88 574 HIS A O 1
ATOM 4719 N N . ASP A 1 575 ? 3.018 -19.677 19.577 1.00 78.44 575 ASP A N 1
ATOM 4720 C CA . ASP A 1 575 ? 2.363 -19.298 18.339 1.00 78.44 575 ASP A CA 1
ATOM 4721 C C . ASP A 1 575 ? 2.240 -17.767 18.247 1.00 78.44 575 ASP A C 1
ATOM 4723 O O . ASP A 1 575 ? 1.310 -17.141 18.763 1.00 78.44 575 ASP A O 1
ATOM 4727 N N . GLU A 1 576 ? 3.217 -17.149 17.576 1.00 76.12 576 GLU A N 1
ATOM 4728 C CA . GLU A 1 576 ? 3.238 -15.704 17.317 1.00 76.12 576 GLU A CA 1
ATOM 4729 C C . GLU A 1 576 ? 1.982 -15.220 16.573 1.00 76.12 576 GLU A C 1
ATOM 4731 O O . GLU A 1 576 ? 1.586 -14.067 16.734 1.00 76.12 576 GLU A O 1
ATOM 4736 N N . VAL A 1 577 ? 1.332 -16.089 15.791 1.00 73.88 577 VAL A N 1
ATOM 4737 C CA . VAL A 1 577 ? 0.111 -15.764 15.044 1.00 73.88 577 VAL A CA 1
ATOM 4738 C C . VAL A 1 577 ? -1.070 -15.596 15.985 1.00 73.88 577 VAL A C 1
ATOM 4740 O O . VAL A 1 577 ? -1.800 -14.609 15.894 1.00 73.88 577 VAL A O 1
ATOM 4743 N N . LEU A 1 578 ? -1.244 -16.550 16.900 1.00 79.12 578 LEU A N 1
ATOM 4744 C CA . LEU A 1 578 ? -2.304 -16.517 17.902 1.00 79.12 578 LEU A CA 1
ATOM 4745 C C . LEU A 1 578 ? -2.170 -15.279 18.797 1.00 79.12 578 LEU A C 1
ATOM 4747 O O . LEU A 1 578 ? -3.161 -14.610 19.091 1.00 79.12 578 LEU A O 1
ATOM 4751 N N . ILE A 1 579 ? -0.938 -14.932 19.181 1.00 84.25 579 ILE A N 1
ATOM 4752 C CA . ILE A 1 579 ? -0.653 -13.711 19.944 1.00 84.25 579 ILE A CA 1
ATOM 4753 C C . ILE A 1 579 ? -1.047 -12.467 19.138 1.00 84.25 579 ILE A C 1
ATOM 4755 O O . ILE A 1 579 ? -1.724 -11.586 19.669 1.00 84.25 579 ILE A O 1
ATOM 4759 N N . GLU A 1 580 ? -0.658 -12.388 17.861 1.00 81.50 580 GLU A N 1
ATOM 4760 C CA . GLU A 1 580 ? -1.017 -11.259 16.996 1.00 81.50 580 GLU A CA 1
ATOM 4761 C C . GLU A 1 580 ? -2.543 -11.114 16.873 1.00 81.50 580 GLU A C 1
ATOM 4763 O O . GLU A 1 580 ? -3.061 -10.002 16.984 1.00 81.50 580 GLU A O 1
ATOM 4768 N N . GLU A 1 581 ? -3.278 -12.217 16.697 1.00 80.88 581 GLU A N 1
ATOM 4769 C CA . GLU A 1 581 ? -4.743 -12.211 16.597 1.00 80.88 581 GLU A CA 1
ATOM 4770 C C . GLU A 1 581 ? -5.420 -11.744 17.892 1.00 80.88 581 GLU A C 1
ATOM 4772 O O . GLU A 1 581 ? -6.282 -10.864 17.845 1.00 80.88 581 GLU A O 1
ATOM 4777 N N . LEU A 1 582 ? -4.973 -12.230 19.051 1.00 87.69 582 LEU A N 1
ATOM 4778 C CA . LEU A 1 582 ? -5.475 -11.800 20.361 1.00 87.69 582 LEU A CA 1
ATOM 4779 C C . LEU A 1 582 ? -5.241 -10.304 20.612 1.00 87.69 582 LEU A C 1
ATOM 4781 O O . LEU A 1 582 ? -6.169 -9.586 20.994 1.00 87.69 582 LEU A O 1
ATOM 4785 N N . LEU A 1 583 ? -4.029 -9.808 20.345 1.00 89.12 583 LEU A N 1
ATOM 4786 C CA . LEU A 1 583 ? -3.705 -8.384 20.485 1.00 89.12 583 LEU A CA 1
ATOM 4787 C C . LEU A 1 583 ? -4.551 -7.526 19.538 1.00 89.12 583 LEU A C 1
ATOM 4789 O O . LEU A 1 583 ? -5.064 -6.473 19.916 1.00 89.12 583 LEU A O 1
ATOM 4793 N N . MET A 1 584 ? -4.756 -7.999 18.311 1.00 83.31 584 MET A N 1
ATOM 4794 C CA . MET A 1 584 ? -5.634 -7.358 17.342 1.00 83.31 584 MET A CA 1
ATOM 4795 C C . MET A 1 584 ? -7.093 -7.275 17.827 1.00 83.31 584 MET A C 1
ATOM 4797 O O . MET A 1 584 ? -7.734 -6.238 17.645 1.00 83.31 584 MET A O 1
ATOM 4801 N N . MET A 1 585 ? -7.617 -8.327 18.459 1.00 86.56 585 MET A N 1
ATOM 4802 C CA . MET A 1 585 ? -8.960 -8.324 19.052 1.00 86.56 585 MET A CA 1
ATOM 4803 C C . MET A 1 585 ? -9.064 -7.351 20.234 1.00 86.56 585 MET A C 1
ATOM 4805 O O . MET A 1 585 ? -10.076 -6.655 20.370 1.00 86.56 585 MET A O 1
ATOM 4809 N N . GLU A 1 586 ? -8.022 -7.255 21.065 1.00 92.00 586 GLU A N 1
ATOM 4810 C CA . GLU A 1 586 ? -7.966 -6.295 22.173 1.00 92.00 586 GLU A CA 1
ATOM 4811 C C . GLU A 1 586 ? -8.024 -4.855 21.652 1.00 92.00 586 GLU A C 1
ATOM 4813 O O . GLU A 1 586 ? -8.785 -4.034 22.171 1.00 92.00 586 GLU A O 1
ATOM 4818 N N . GLU A 1 587 ? -7.265 -4.544 20.597 1.00 88.88 587 GLU A N 1
ATOM 4819 C CA . GLU A 1 587 ? -7.277 -3.219 19.978 1.00 88.88 587 GLU A CA 1
ATOM 4820 C C . GLU A 1 587 ? -8.672 -2.803 19.492 1.00 88.88 587 GLU A C 1
ATOM 4822 O O . GLU A 1 587 ? -9.058 -1.644 19.668 1.00 88.88 587 GLU A O 1
ATOM 4827 N N . ASP A 1 588 ? -9.434 -3.725 18.900 1.00 86.56 588 ASP A N 1
ATOM 4828 C CA . ASP A 1 588 ? -10.799 -3.462 18.433 1.00 86.56 588 ASP A CA 1
ATOM 4829 C C . ASP A 1 588 ? -11.758 -3.224 19.608 1.00 86.56 588 ASP A C 1
ATOM 4831 O O . ASP A 1 588 ? -12.570 -2.294 19.572 1.00 86.56 588 ASP A O 1
ATOM 4835 N N . CYS A 1 589 ? -11.630 -4.007 20.685 1.00 91.12 589 CYS A N 1
ATOM 4836 C CA . CYS A 1 589 ? -12.412 -3.809 21.906 1.00 91.12 589 CYS A CA 1
ATOM 4837 C C . CYS A 1 589 ? -12.105 -2.447 22.548 1.00 91.12 589 CYS A C 1
ATOM 4839 O O . CYS A 1 589 ? -13.024 -1.703 22.895 1.00 91.12 589 CYS A O 1
ATOM 4841 N N . ARG A 1 590 ? -10.822 -2.073 22.640 1.00 91.75 590 ARG A N 1
ATOM 4842 C CA . ARG A 1 590 ? -10.381 -0.760 23.140 1.00 91.75 590 ARG A CA 1
ATOM 4843 C C . ARG A 1 590 ? -10.861 0.387 22.258 1.00 91.75 590 ARG A C 1
ATOM 4845 O O . ARG A 1 590 ? -11.218 1.443 22.777 1.00 91.75 590 ARG A O 1
ATOM 4852 N N . TYR A 1 591 ? -10.875 0.210 20.937 1.00 88.44 591 TYR A N 1
ATOM 4853 C CA . TYR A 1 591 ? -11.407 1.213 20.016 1.00 88.44 591 TYR A CA 1
ATOM 4854 C C . TYR A 1 591 ? -12.899 1.463 20.269 1.00 88.44 591 TYR A C 1
ATOM 4856 O O . TYR A 1 591 ? -13.297 2.614 20.459 1.00 88.44 591 TYR A O 1
ATOM 4864 N N . LYS A 1 592 ? -13.706 0.396 20.361 1.00 89.50 592 LYS A N 1
ATOM 4865 C CA . LYS A 1 592 ? -15.135 0.496 20.706 1.00 89.50 592 LYS A CA 1
ATOM 4866 C C . LYS A 1 592 ? -15.347 1.155 22.064 1.00 89.50 592 LYS A C 1
ATOM 4868 O O . LYS A 1 592 ? -16.170 2.059 22.170 1.00 89.50 592 LYS A O 1
ATOM 4873 N N . LEU A 1 593 ? -14.577 0.755 23.076 1.00 92.19 593 LEU A N 1
ATOM 4874 C CA . LEU A 1 593 ? -14.662 1.320 24.422 1.00 92.19 593 LEU A CA 1
ATOM 4875 C C . LEU A 1 593 ? -14.370 2.828 24.432 1.00 92.19 593 LEU A C 1
ATOM 4877 O O . LEU A 1 593 ? -15.132 3.597 25.014 1.00 92.19 593 LEU A O 1
ATOM 4881 N N . ASN A 1 594 ? -13.314 3.268 23.739 1.00 90.69 594 ASN A N 1
ATOM 4882 C CA . ASN A 1 594 ? -12.994 4.691 23.601 1.00 90.69 594 ASN A CA 1
ATOM 4883 C C . ASN A 1 594 ? -14.096 5.460 22.860 1.00 90.69 594 ASN A C 1
ATOM 4885 O O . ASN A 1 594 ? -14.470 6.548 23.289 1.00 90.69 594 ASN A O 1
ATOM 4889 N N . TRP A 1 595 ? -14.648 4.898 21.781 1.00 88.50 595 TRP A N 1
ATOM 4890 C CA . TRP A 1 595 ? -15.764 5.514 21.061 1.00 88.50 595 TRP A CA 1
ATOM 4891 C C . TRP A 1 595 ? -17.012 5.652 21.947 1.00 88.50 595 TRP A C 1
ATOM 4893 O O . TRP A 1 595 ? -17.657 6.703 21.959 1.00 88.50 595 TRP A O 1
ATOM 4903 N N . MET A 1 596 ? -17.331 4.626 22.742 1.00 90.19 596 MET A N 1
ATOM 4904 C CA . MET A 1 596 ? -18.426 4.697 23.710 1.00 90.19 596 MET A CA 1
ATOM 4905 C C . MET A 1 596 ? -18.148 5.758 24.777 1.00 90.19 596 MET A C 1
ATOM 4907 O O . MET A 1 596 ? -19.021 6.569 25.064 1.00 90.19 596 MET A O 1
ATOM 4911 N N . PHE A 1 597 ? -16.928 5.832 25.305 1.00 90.81 597 PHE A N 1
ATOM 4912 C CA . PHE A 1 597 ? -16.545 6.879 26.250 1.00 90.81 597 PHE A CA 1
ATOM 4913 C C . PHE A 1 597 ? -16.736 8.287 25.661 1.00 90.81 597 PHE A C 1
ATOM 4915 O O . PHE A 1 597 ? -17.368 9.137 26.289 1.00 90.81 597 PHE A O 1
ATOM 4922 N N . GLU A 1 598 ? -16.255 8.532 24.437 1.00 90.12 598 GLU A N 1
ATOM 4923 C CA . GLU A 1 598 ? -16.392 9.835 23.772 1.00 90.12 598 GLU A CA 1
ATOM 4924 C C . GLU A 1 598 ? -17.849 10.241 23.535 1.00 90.12 598 GLU A C 1
ATOM 4926 O O . GLU A 1 598 ? -18.182 11.420 23.629 1.00 90.12 598 GLU A O 1
ATOM 4931 N N . THR A 1 599 ? -18.720 9.277 23.242 1.00 89.44 599 THR A N 1
ATOM 4932 C CA . THR A 1 599 ? -20.138 9.527 22.946 1.00 89.44 599 THR A CA 1
ATOM 4933 C C . THR A 1 599 ? -21.026 9.613 24.188 1.00 89.44 599 THR A C 1
ATOM 4935 O O . THR A 1 599 ? -22.158 10.082 24.068 1.00 89.44 599 THR A O 1
ATOM 4938 N N . HIS A 1 600 ? -20.525 9.215 25.365 1.00 91.06 600 HIS A N 1
ATOM 4939 C CA . HIS A 1 600 ? -21.286 9.206 26.623 1.00 91.06 600 HIS A CA 1
ATOM 4940 C C . HIS A 1 600 ? -20.781 10.211 27.664 1.00 91.06 600 HIS A C 1
ATOM 4942 O O . HIS A 1 600 ? -21.590 10.724 28.428 1.00 91.06 600 HIS A O 1
ATOM 4948 N N . PHE A 1 601 ? -19.481 10.518 27.708 1.00 90.38 601 PHE A N 1
ATOM 4949 C CA . PHE A 1 601 ? -18.894 11.276 28.823 1.00 90.38 601 PHE A CA 1
ATOM 4950 C C . PHE A 1 601 ? -18.135 12.544 28.425 1.00 90.38 601 PHE A C 1
ATOM 4952 O O . PHE A 1 601 ? -17.681 13.255 29.316 1.00 90.38 601 PHE A O 1
ATOM 4959 N N . VAL A 1 602 ? -17.971 12.855 27.132 1.00 89.31 602 VAL A N 1
ATOM 4960 C CA . VAL A 1 602 ? -17.201 14.034 26.687 1.00 89.31 602 VAL A CA 1
ATOM 4961 C C . VAL A 1 602 ? -18.140 15.199 26.341 1.00 89.31 602 VAL A C 1
ATOM 4963 O O . VAL A 1 602 ? -18.754 15.184 25.268 1.00 89.31 602 VAL A O 1
ATOM 4966 N N . PRO A 1 603 ? -18.234 16.251 27.180 1.00 84.38 603 PRO A N 1
ATOM 4967 C CA . PRO A 1 603 ? -19.141 17.369 26.933 1.00 84.38 603 PRO A CA 1
ATOM 4968 C C . PRO A 1 603 ? -18.851 18.067 25.598 1.00 84.38 603 PRO A C 1
ATOM 4970 O O . PRO A 1 603 ? -17.700 18.314 25.239 1.00 84.38 603 PRO A O 1
ATOM 4973 N N . GLY A 1 604 ? -19.906 18.377 24.841 1.00 81.94 604 GLY A N 1
ATOM 4974 C CA . GLY A 1 604 ? -19.812 18.972 23.501 1.00 81.94 604 GLY A CA 1
ATOM 4975 C C . GLY A 1 604 ? -19.621 17.966 22.358 1.00 81.94 604 GLY A C 1
ATOM 4976 O O . GLY A 1 604 ? -19.791 18.343 21.200 1.00 81.94 604 GLY A O 1
ATOM 4977 N N . ARG A 1 605 ? -19.316 16.696 22.664 1.00 80.06 605 ARG A N 1
ATOM 4978 C CA . ARG A 1 605 ? -19.343 15.568 21.709 1.00 80.06 605 ARG A CA 1
ATOM 4979 C C . ARG A 1 605 ? -20.409 14.529 22.057 1.00 80.06 605 ARG A C 1
ATOM 4981 O O . ARG A 1 605 ? -20.989 13.938 21.152 1.00 80.06 605 ARG A O 1
ATOM 4988 N N . ALA A 1 606 ? -20.645 14.325 23.347 1.00 82.75 606 ALA A N 1
ATOM 4989 C CA . ALA A 1 606 ? -21.635 13.418 23.899 1.00 82.75 606 ALA A CA 1
ATOM 4990 C C . ALA A 1 606 ? -22.968 14.119 24.188 1.00 82.75 606 ALA A C 1
ATOM 4992 O O . ALA A 1 606 ? -23.017 15.316 24.484 1.00 82.75 606 ALA A O 1
ATOM 4993 N N . GLU A 1 607 ? -24.037 13.328 24.173 1.00 80.75 607 GLU A N 1
ATOM 4994 C CA . GLU A 1 607 ? -25.306 13.654 24.825 1.00 80.75 607 GLU A CA 1
ATOM 4995 C C . GLU A 1 607 ? -25.140 13.318 26.320 1.00 80.75 607 GLU A C 1
ATOM 4997 O O . GLU A 1 607 ? -25.351 12.182 26.745 1.00 80.75 607 GLU A O 1
ATOM 5002 N N . CYS A 1 608 ? -24.628 14.268 27.106 1.00 86.81 608 CYS A N 1
ATOM 5003 C CA . CYS A 1 608 ? -24.415 14.114 28.546 1.00 86.81 608 CYS A CA 1
ATOM 5004 C C . CYS A 1 608 ? -24.666 15.425 29.292 1.00 86.81 608 CYS A C 1
ATOM 5006 O O . CYS A 1 608 ? -24.398 16.514 28.773 1.00 86.81 608 CYS A O 1
ATOM 5008 N N . GLU A 1 609 ? -25.106 15.324 30.541 1.00 87.38 609 GLU A N 1
ATOM 5009 C CA . GLU A 1 609 ? -25.300 16.471 31.421 1.00 87.38 609 GLU A CA 1
ATOM 5010 C C . GLU A 1 609 ? -24.111 16.623 32.373 1.00 87.38 609 GLU A C 1
ATOM 5012 O O . GLU A 1 609 ? -23.626 15.653 32.957 1.00 87.38 609 GLU A O 1
ATOM 5017 N N . VAL A 1 610 ? -23.647 17.863 32.535 1.00 91.00 610 VAL A N 1
ATOM 5018 C CA . VAL A 1 610 ? -22.604 18.222 33.499 1.00 91.00 610 VAL A CA 1
ATOM 5019 C C . VAL A 1 610 ? -23.261 18.978 34.643 1.00 91.00 610 VAL A C 1
ATOM 5021 O O . VAL A 1 610 ? -23.835 20.050 34.443 1.00 91.00 610 VAL A O 1
ATOM 5024 N N . TYR A 1 611 ? -23.169 18.423 35.845 1.00 89.94 611 TYR A N 1
ATOM 5025 C CA . TYR A 1 611 ? -23.632 19.056 37.066 1.00 89.94 611 TYR A CA 1
ATOM 5026 C C . TYR A 1 611 ? -22.442 19.567 37.871 1.00 89.94 611 TYR A C 1
ATOM 5028 O O . TYR A 1 611 ? -21.488 18.843 38.152 1.00 89.94 611 TYR A O 1
ATOM 5036 N N . THR A 1 612 ? -22.543 20.822 38.278 1.00 89.19 612 THR A N 1
ATOM 5037 C CA . THR A 1 612 ? -21.722 21.438 39.319 1.00 89.19 612 THR A CA 1
ATOM 5038 C C . THR A 1 612 ? -22.659 21.909 40.422 1.00 89.19 612 THR A C 1
ATOM 5040 O O . THR A 1 612 ? -23.871 22.034 40.185 1.00 89.19 612 THR A O 1
ATOM 5043 N N . ARG A 1 613 ? -22.130 22.220 41.612 1.00 80.19 613 ARG A N 1
ATOM 5044 C CA . ARG A 1 613 ? -22.926 22.968 42.590 1.00 80.19 613 ARG A CA 1
ATOM 5045 C C . ARG A 1 613 ? -23.421 24.253 41.918 1.00 80.19 613 ARG A C 1
ATOM 5047 O O . ARG A 1 613 ? -22.647 24.953 41.263 1.00 80.19 613 ARG A O 1
ATOM 5054 N N . MET A 1 614 ? -24.719 24.526 42.024 1.00 64.00 614 MET A N 1
ATOM 5055 C CA . MET A 1 614 ? -25.243 25.847 41.694 1.00 64.00 614 MET A CA 1
ATOM 5056 C C . MET A 1 614 ? -24.904 26.772 42.856 1.00 64.00 614 MET A C 1
ATOM 5058 O O . MET A 1 614 ? -25.251 26.458 43.995 1.00 64.00 614 MET A O 1
ATOM 5062 N N . ASP A 1 615 ? -24.262 27.902 42.570 1.00 43.94 615 ASP A N 1
ATOM 5063 C CA . ASP A 1 615 ? -24.359 29.042 43.470 1.00 43.94 615 ASP A CA 1
ATOM 5064 C C . ASP A 1 615 ? -25.854 29.361 43.570 1.00 43.94 615 ASP A C 1
ATOM 5066 O O . ASP A 1 615 ? -26.512 29.658 42.571 1.00 43.94 615 ASP A O 1
ATOM 5070 N N . SER A 1 616 ? -26.436 29.168 44.752 1.00 36.69 616 SER A N 1
ATOM 5071 C CA . SER A 1 616 ? -27.692 29.834 45.068 1.00 36.69 616 SER A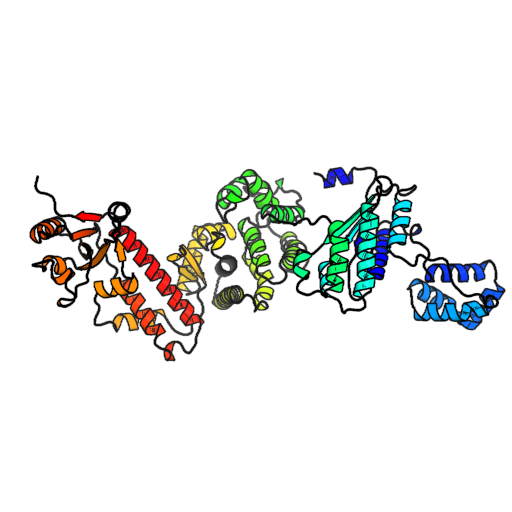 CA 1
ATOM 5072 C C . SER A 1 616 ? -27.444 31.329 44.890 1.00 36.69 616 SER A C 1
ATOM 5074 O O . SER A 1 616 ? -26.496 31.823 45.501 1.00 36.69 616 SER A O 1
ATOM 5076 N N . ASP A 1 617 ? -28.248 31.972 44.037 1.00 31.23 617 ASP A N 1
ATOM 5077 C CA . ASP A 1 617 ? -28.276 33.426 43.803 1.00 31.23 617 ASP A CA 1
ATOM 5078 C C . ASP A 1 617 ? -27.895 34.275 45.031 1.00 31.23 617 ASP A C 1
ATOM 5080 O O . ASP A 1 617 ? -28.418 33.994 46.141 1.00 31.23 617 ASP A O 1
#

Radius of gyration: 38.61 Å; Cα contacts (8 Å, |Δi|>4): 776; chains: 1; bounding box: 96×58×107 Å

Mean predicted aligned error: 15.14 Å

Sequence (617 aa):
KWIRKYLGFERKYLPVVVSFGNEPLEQSYRRGLLNALKRFGMEDCIPASYYTEAIRKIESWRVDYPETYAKFEEKVGKYRTCAFMLELENEYETTMRKFQKIYPELTAGSRFEPMIYTDAATLYEEINARICREPYGYHGMVVIFDEFSKFMESETKECVSKDMNLVQQMCELANQSTDAARMIQIFVAHKSIKEYSGYLSQEVINTFTGVEGRLSERYFVTTRKDDYELIKNMIGKKNMEKVSIDWEKTASENYGAAGFERDFTKKEFEEIVVKGCYPMRPLTTFLLLKVSERVGQNERSLVTFLAGTDAGTLADFVNSERDSTECMTPGKVFDYFSPLLKRDLWNRRSHLEWNKAMMAMEKDLTEEEIEIVKTICLMRIVGLSEKMEATAHTLALATGRERREVEACLNALTKKEVVLFRDKLNSYVLRQKVDVDIEEKLTQCEREITHFSLTKQLDEVMGHRYELPKKYNHVHGMTRFFDYIFMETEQFFALDSTEPLYEESLGGSFADGKILLLIDSYAKDRKKAKQHLNALNDDKLIVIYPDKPFDVEGLLRRIKGIHMILQQEEYLNHDEVLIEELLMMEEDCRYKLNWMFETHFVPGRAECEVYTRMDSD

Nearest PDB structures (foldseek):
  6opc-assembly1_A  TM=3.819E-01  e=9.897E-01  Saccharomyces cerevisiae
  9e8g-assembly1_a  TM=1.585E-01  e=2.452E-01  Homo sapiens
  7w3g-assembly1_a  TM=1.714E-01  e=4.209E-01  Homo sapiens
  5whm-assembly1_A  TM=4.303E-01  e=8.585E+00  Brucella abortus

Foldseek 3Di:
DVVVVQVPDPAAAQEFEFEDDPDASQVSLLVSVCVSCVVVVNNVLDDQDLLNVLLVVLVCCVPPNVVLNVQVCVLCPVVCPVVLNVCSVVVPPVSSVSSQVCVCVSVVRDGSDPPDDPGSLVSQLSSLLVCCDPPNNHQAHEYEHAPVACVLVPDDDPSLVVRLVNLQSLLVSQVPDDSSRHYHYHYHHPDPPVVSVVVDDPVNVVSVVSCVVSDDDDDPDDDPLNLLQVLLVLDDDDPLVPQPDPLLVLLVLPCPALVVVVRDDSVSCSVRQRSSNPLARNVLSVLLQLLLVLFPNSPVLSCCLRPNPDPLRPVNVVPDPDHSNDHDFLLSSLVSCLVRLCVPVVSVQLVVLSVLLVVLVVDDDDPVLNSLSSSLSSLPSSDDVRVQAADLSSSCSRGVHDSVVSVVSVVVCVVVQQWDQFQLRRHIGGDDDDVDDPVVLLVVLLVVPPDDDPQVLCCVLVDWDKDWPVVVCVVVVHTAIETEGEDEPVRLLPDPECVLQPDVVNVHHHHQAYEYEYADQPQDQVVVSQVSQQNNVDQRYKYKFFNDHLDLSVLSSSLVSLVVCVPCCVNCVVVPSVNVVSVSSNVSSSSVNVVSCQQGGPPPRHRIDMHGHDDPD

Secondary structure (DSSP, 8-state):
-HHHHHHT-SS-EEEEEE---SS-HHHHHHHHHHHHHHHTT-GGGSPPPHHHHHHHHHHHHHHH-HHHHHHHHHHH-TTTHHHHHHHHHTT-HHHHHHHHHHHHHHTTT----------HHHHHHHHHHHHTSTTT---EEEEEETTHHHHHHS--TTTHHHHHHHHHHHHHHHHH--TTSEEEEEE--SS-GGGGGGTS-HHHHHHHHHHHTT---------HHHHHHHHHHHS----GGG----HHHHHHHHTTSTTHHHH--HHHIIIIIITTSTTB-HHHHHHHHHHHHHSSSHHHHHHHHHH--STTSHHHHHHSS--TT--B-HHHHHHHHHHHHHH--S-HHHHHHHHHHHHHTTS---HHHHHHHHHHHHHHHH-GGGT----HHHHHHHHT--HHHHHHHHHHHHHTTSEEEETTTTEEEEPP--SS-HHHHHHHHHHH--S--HHHHHHHHH---EE--HHHHHHHT----EEEEEEEHHHHHT-S-SHHHH-GGGT----SEEEEEEE-SS---HHHHHHHHHHHT-TTEEEEEESS----HHHHHHHHHHHHHHT-HHHHTT-HHHHHHHHHHHHHHHHHHHHHHHHHHSBTTBSEEEE------

pLDDT: mean 84.61, std 10.68, range [31.23, 97.94]